Protein AF-C4M8A8-F1 (afdb_monomer_lite)

Structure (mmCIF, N/CA/C/O backbone):
data_AF-C4M8A8-F1
#
_entry.id   AF-C4M8A8-F1
#
loop_
_atom_site.group_PDB
_atom_site.id
_atom_site.type_symbol
_atom_site.label_atom_id
_atom_site.label_alt_id
_atom_site.label_comp_id
_atom_site.label_asym_id
_atom_site.label_entity_id
_atom_site.label_seq_id
_atom_site.pdbx_PDB_ins_code
_atom_site.Cartn_x
_atom_site.Cartn_y
_atom_site.Cartn_z
_atom_site.occupancy
_atom_site.B_iso_or_equiv
_atom_site.auth_seq_id
_atom_site.auth_comp_id
_atom_site.auth_asym_id
_atom_site.auth_atom_id
_atom_site.pdbx_PDB_model_num
ATOM 1 N N . MET A 1 1 ? 27.163 26.023 -74.814 1.00 36.72 1 MET A N 1
ATOM 2 C CA . MET A 1 1 ? 27.369 26.548 -73.450 1.00 36.72 1 MET A CA 1
ATOM 3 C C . MET A 1 1 ? 27.654 25.345 -72.567 1.00 36.72 1 MET A C 1
ATOM 5 O O . MET A 1 1 ? 26.755 24.528 -72.433 1.00 36.72 1 MET A O 1
ATOM 9 N N . SER A 1 2 ? 28.892 25.153 -72.090 1.00 42.50 2 SER A N 1
ATOM 10 C CA . SER A 1 2 ? 29.164 24.149 -71.048 1.00 42.50 2 SER A CA 1
ATOM 11 C C . SER A 1 2 ? 28.556 24.684 -69.759 1.00 42.50 2 SER A C 1
ATOM 13 O O . SER A 1 2 ? 28.854 25.808 -69.355 1.00 42.50 2 SER A O 1
ATOM 15 N N . SER A 1 3 ? 27.618 23.952 -69.163 1.00 58.69 3 SER A N 1
ATOM 16 C CA . SER A 1 3 ? 27.104 24.348 -67.860 1.00 58.69 3 SER A CA 1
ATOM 17 C C . SER A 1 3 ? 28.179 24.079 -66.813 1.00 58.69 3 SER A C 1
ATOM 19 O O . SER A 1 3 ? 28.874 23.066 -66.862 1.00 58.69 3 SER A O 1
ATOM 21 N N . THR A 1 4 ? 28.328 24.991 -65.855 1.00 63.78 4 THR A N 1
ATOM 22 C CA . THR A 1 4 ? 29.256 24.868 -64.719 1.00 63.78 4 THR A CA 1
ATOM 23 C C . THR A 1 4 ? 29.087 23.529 -63.985 1.00 63.78 4 THR A C 1
ATOM 25 O O . THR A 1 4 ? 30.045 22.996 -63.440 1.00 63.78 4 THR A O 1
ATOM 28 N N . VAL A 1 5 ? 27.892 22.931 -64.050 1.00 63.38 5 VAL A N 1
ATOM 29 C CA . VAL A 1 5 ? 27.579 21.584 -63.554 1.00 63.38 5 VAL A CA 1
ATOM 30 C C . VAL A 1 5 ? 28.339 20.482 -64.295 1.00 63.38 5 VAL A C 1
ATOM 32 O O . VAL A 1 5 ? 28.920 19.616 -63.649 1.00 63.38 5 VAL A O 1
ATOM 35 N N . PHE A 1 6 ? 28.405 20.527 -65.628 1.00 63.19 6 PHE A N 1
ATOM 36 C CA . PHE A 1 6 ? 29.179 19.565 -66.419 1.00 63.19 6 PHE A CA 1
ATOM 37 C C . PHE A 1 6 ? 30.674 19.629 -66.070 1.00 63.19 6 PHE A C 1
ATOM 39 O O . PHE A 1 6 ? 31.330 18.598 -65.936 1.00 63.19 6 PHE A O 1
ATOM 46 N N . GLU A 1 7 ? 31.206 20.836 -65.861 1.00 63.81 7 GLU A N 1
ATOM 47 C CA . GLU A 1 7 ? 32.600 21.043 -65.444 1.00 63.81 7 GLU A CA 1
ATOM 48 C C . GLU A 1 7 ? 32.875 20.544 -64.018 1.00 63.81 7 GLU A C 1
ATOM 50 O O . GLU A 1 7 ? 33.967 20.046 -63.754 1.00 63.81 7 GLU A O 1
ATOM 55 N N . ILE A 1 8 ? 31.896 20.633 -63.112 1.00 65.75 8 ILE A N 1
ATOM 56 C CA . ILE A 1 8 ? 31.989 20.090 -61.748 1.00 65.75 8 ILE A CA 1
ATOM 57 C C . ILE A 1 8 ? 31.964 18.555 -61.768 1.00 65.75 8 ILE A C 1
ATOM 59 O O . ILE A 1 8 ? 32.793 17.933 -61.110 1.00 65.75 8 ILE A O 1
ATOM 63 N N . ILE A 1 9 ? 31.055 17.950 -62.539 1.00 63.78 9 ILE A N 1
ATOM 64 C CA . ILE A 1 9 ? 30.839 16.493 -62.572 1.00 63.78 9 ILE A CA 1
ATOM 65 C C . ILE A 1 9 ? 31.970 15.755 -63.304 1.00 63.78 9 ILE A C 1
ATOM 67 O O . ILE A 1 9 ? 32.349 14.657 -62.905 1.00 63.78 9 ILE A O 1
ATOM 71 N N . HIS A 1 10 ? 32.526 16.343 -64.369 1.00 59.91 10 HIS A N 1
ATOM 72 C CA . HIS A 1 10 ? 33.541 15.700 -65.216 1.00 59.91 10 HIS A CA 1
ATOM 73 C C . HIS A 1 10 ? 34.980 16.175 -64.955 1.00 59.91 10 HIS A C 1
ATOM 75 O O . HIS A 1 10 ? 35.885 15.850 -65.728 1.00 59.91 10 HIS A O 1
ATOM 81 N N . SER A 1 11 ? 35.231 16.930 -63.880 1.00 56.09 11 SER A N 1
ATOM 82 C CA . SER A 1 11 ? 36.591 17.338 -63.508 1.00 56.09 11 SER A CA 1
ATOM 83 C C . SER A 1 11 ? 37.405 16.136 -63.016 1.00 56.09 11 SER A C 1
ATOM 85 O O . SER A 1 11 ? 37.274 15.709 -61.874 1.00 56.09 11 SER A O 1
ATOM 87 N N . THR A 1 12 ? 38.306 15.621 -63.854 1.00 45.41 12 THR A N 1
ATOM 88 C CA . THR A 1 12 ? 39.231 14.520 -63.514 1.00 45.41 12 THR A CA 1
ATOM 89 C C . THR A 1 12 ? 40.453 14.961 -62.700 1.00 45.41 12 THR A C 1
ATOM 91 O O . THR A 1 12 ? 41.251 14.132 -62.268 1.00 45.41 12 THR A O 1
ATOM 94 N N . THR A 1 13 ? 40.623 16.264 -62.475 1.00 46.97 13 THR A N 1
ATOM 95 C CA . THR A 1 13 ? 41.645 16.826 -61.584 1.00 46.97 13 THR A CA 1
ATOM 96 C C . THR A 1 13 ? 41.026 17.173 -60.238 1.00 46.97 13 THR A C 1
ATOM 98 O O . THR A 1 13 ? 39.930 17.734 -60.212 1.00 46.97 13 THR A O 1
ATOM 101 N N . CYS A 1 14 ? 41.743 16.895 -59.143 1.00 49.03 14 CYS A N 1
ATOM 102 C CA . CYS A 1 14 ? 41.367 17.291 -57.784 1.00 49.03 14 CYS A CA 1
ATOM 103 C C . CYS A 1 14 ? 40.905 18.761 -57.790 1.00 49.03 14 CYS A C 1
ATOM 105 O O . CYS A 1 14 ? 41.694 19.654 -58.115 1.00 49.03 14 CYS A O 1
ATOM 107 N N . LEU A 1 15 ? 39.614 19.007 -57.543 1.00 54.59 15 LEU A N 1
ATOM 108 C CA . LEU A 1 15 ? 39.042 20.353 -57.570 1.00 54.59 15 LEU A CA 1
ATOM 109 C C . LEU A 1 15 ? 39.807 21.217 -56.557 1.00 54.59 15 LEU A C 1
ATOM 111 O O . LEU A 1 15 ? 39.923 20.855 -55.387 1.00 54.59 15 LEU A O 1
ATOM 115 N N . SER A 1 16 ? 40.363 22.352 -56.993 1.00 54.06 16 SER A N 1
ATOM 116 C CA . SER A 1 16 ? 41.021 23.277 -56.066 1.00 54.06 16 SER A CA 1
ATOM 117 C C . SER A 1 16 ? 40.013 23.753 -55.012 1.00 54.06 16 SER A C 1
ATOM 119 O O . SER A 1 16 ? 38.826 23.903 -55.305 1.00 54.06 16 SER A O 1
ATOM 121 N N . THR A 1 17 ? 40.468 24.059 -53.794 1.00 52.66 17 THR A N 1
ATOM 122 C CA . THR A 1 17 ? 39.624 24.599 -52.702 1.00 52.66 17 THR A CA 1
ATOM 123 C C . THR A 1 17 ? 38.775 25.806 -53.133 1.00 52.66 17 THR A C 1
ATOM 125 O O . THR A 1 17 ? 37.662 25.998 -52.648 1.00 52.66 17 THR A O 1
ATOM 128 N N . THR A 1 18 ? 39.257 26.590 -54.101 1.00 52.59 18 THR A N 1
ATOM 129 C CA . THR A 1 18 ? 38.541 27.697 -54.753 1.00 52.59 18 THR A CA 1
ATOM 130 C C . THR A 1 18 ? 37.391 27.273 -55.672 1.00 52.59 18 THR A C 1
ATOM 132 O O . THR A 1 18 ? 36.418 28.015 -55.763 1.00 52.59 18 THR A O 1
ATOM 135 N N . LYS A 1 19 ? 37.454 26.104 -56.325 1.00 54.03 19 LYS A N 1
ATOM 136 C CA . LYS A 1 19 ? 36.361 25.561 -57.153 1.00 54.03 19 LYS A CA 1
ATOM 137 C C . LYS A 1 19 ? 35.305 24.825 -56.323 1.00 54.03 19 LYS A C 1
ATOM 139 O O . LYS A 1 19 ? 34.137 24.867 -56.687 1.00 54.03 19 LYS A O 1
ATOM 144 N N . CYS A 1 20 ? 35.658 24.230 -55.181 1.00 53.97 20 CYS A N 1
ATOM 145 C CA . CYS A 1 20 ? 34.659 23.620 -54.291 1.00 53.97 20 CYS A CA 1
ATOM 146 C C . CYS A 1 20 ? 33.716 24.660 -53.664 1.00 53.97 20 CYS A C 1
ATOM 148 O O . CYS A 1 20 ? 32.511 24.444 -53.653 1.00 53.97 20 CYS A O 1
ATOM 150 N N . LYS A 1 21 ? 34.220 25.848 -53.291 1.00 54.38 21 LYS A N 1
ATOM 151 C CA . LYS A 1 21 ? 33.383 26.987 -52.849 1.00 54.38 21 LYS A CA 1
ATOM 152 C C . LYS A 1 21 ? 32.462 27.557 -53.944 1.00 54.38 21 LYS A C 1
ATOM 154 O O . LYS A 1 21 ? 31.565 28.349 -53.654 1.00 54.38 21 LYS A O 1
ATOM 159 N N . MET A 1 22 ? 32.673 27.190 -55.214 1.00 60.81 22 MET A N 1
ATOM 160 C CA . MET A 1 22 ? 31.751 27.553 -56.298 1.00 60.81 22 MET A CA 1
ATOM 161 C C . MET A 1 22 ? 30.481 26.690 -56.296 1.00 60.81 22 MET A C 1
ATOM 163 O O . MET A 1 22 ? 29.467 27.124 -56.830 1.00 60.81 22 MET A O 1
ATOM 167 N N . ILE A 1 23 ? 30.506 25.508 -55.666 1.00 63.00 23 ILE A N 1
ATOM 168 C CA . ILE A 1 23 ? 29.368 24.578 -55.605 1.00 63.00 23 ILE A CA 1
ATOM 169 C C . ILE A 1 23 ? 28.251 25.155 -54.725 1.00 63.00 23 ILE A C 1
ATOM 171 O O . ILE A 1 23 ? 27.108 25.248 -55.164 1.00 63.00 23 ILE A O 1
ATOM 175 N N . SER A 1 24 ? 28.583 25.637 -53.525 1.00 58.06 24 SER A N 1
ATOM 176 C CA . SER A 1 24 ? 27.626 26.286 -52.614 1.00 58.06 24 SER A CA 1
ATOM 177 C C . SER A 1 24 ? 27.092 27.633 -53.123 1.00 58.06 24 SER A C 1
ATOM 179 O O . SER A 1 24 ? 26.079 28.118 -52.619 1.00 58.06 24 SER A O 1
ATOM 181 N N . SER A 1 25 ? 27.730 28.225 -54.140 1.00 59.78 25 SER A N 1
ATOM 182 C CA . SER A 1 25 ? 27.321 29.483 -54.782 1.00 59.78 25 SER A CA 1
ATOM 183 C C . SER A 1 25 ? 26.671 29.306 -56.163 1.00 59.78 25 SER A C 1
ATOM 185 O O . SER A 1 25 ? 26.358 30.303 -56.825 1.00 59.78 25 SER A O 1
ATOM 187 N N . LEU A 1 26 ? 26.406 28.062 -56.592 1.00 66.62 26 LEU A N 1
ATOM 188 C CA . LEU A 1 26 ? 25.571 27.787 -57.763 1.00 66.62 26 LEU A CA 1
ATOM 189 C C . LEU A 1 26 ? 24.178 28.400 -57.546 1.00 66.62 26 LEU A C 1
ATOM 191 O O . LEU A 1 26 ? 23.505 28.130 -56.553 1.00 66.62 26 LEU A O 1
ATOM 195 N N . LYS A 1 27 ? 23.747 29.266 -58.470 1.00 57.88 27 LYS A N 1
ATOM 196 C CA . LYS A 1 27 ? 22.438 29.932 -58.392 1.00 57.88 27 LYS A CA 1
ATOM 197 C C . LYS A 1 27 ? 21.296 28.923 -58.561 1.00 57.88 27 LYS A C 1
ATOM 199 O O . LYS A 1 27 ? 21.437 27.942 -59.285 1.00 57.88 27 LYS A O 1
ATOM 204 N N . ASN A 1 28 ? 20.133 29.260 -57.996 1.00 54.53 28 ASN A N 1
ATOM 205 C CA . ASN A 1 28 ? 18.845 28.537 -58.030 1.00 54.53 28 ASN A CA 1
ATOM 206 C C . ASN A 1 28 ? 18.238 28.281 -59.439 1.00 54.53 28 ASN A C 1
ATOM 208 O O . ASN A 1 28 ? 17.054 27.993 -59.572 1.00 54.53 28 ASN A O 1
ATOM 212 N N . THR A 1 29 ? 19.020 28.425 -60.511 1.00 56.16 29 THR A N 1
ATOM 213 C CA . THR A 1 29 ? 18.599 28.359 -61.920 1.00 56.16 29 THR A CA 1
ATOM 214 C C . THR A 1 29 ? 19.075 27.086 -62.624 1.00 56.16 29 THR A C 1
ATOM 216 O O . THR A 1 29 ? 19.243 27.092 -63.841 1.00 56.16 29 THR A O 1
ATOM 219 N N . LEU A 1 30 ? 19.347 26.014 -61.877 1.00 68.00 30 LEU A N 1
ATOM 220 C CA . LEU A 1 30 ? 19.639 24.711 -62.470 1.00 68.00 30 LEU A CA 1
ATOM 221 C C . LEU A 1 30 ? 18.379 24.137 -63.111 1.00 68.00 30 LEU A C 1
ATOM 223 O O . LEU A 1 30 ? 17.298 24.179 -62.518 1.00 68.00 30 LEU A O 1
ATOM 227 N N . ASN A 1 31 ? 18.515 23.570 -64.307 1.00 76.06 31 ASN A N 1
ATOM 228 C CA . ASN A 1 31 ? 17.420 22.799 -64.887 1.00 76.06 31 ASN A CA 1
ATOM 229 C C . ASN A 1 31 ? 17.301 21.421 -64.197 1.00 76.06 31 ASN A C 1
ATOM 231 O O . ASN A 1 31 ? 18.201 20.976 -63.483 1.00 76.06 31 ASN A O 1
ATOM 235 N N . GLN A 1 32 ? 16.177 20.727 -64.399 1.00 76.44 32 GLN A N 1
ATOM 236 C CA . GLN A 1 32 ? 15.895 19.452 -63.724 1.00 76.44 32 GLN A CA 1
ATOM 237 C C . GLN A 1 32 ? 16.944 18.364 -64.016 1.00 76.44 32 GLN A C 1
ATOM 239 O O . GLN A 1 32 ? 17.277 17.580 -63.127 1.00 76.44 32 GLN A O 1
ATOM 244 N N . LEU A 1 33 ? 17.482 18.328 -65.241 1.00 78.00 33 LEU A N 1
ATOM 245 C CA . LEU A 1 33 ? 18.515 17.370 -65.638 1.00 78.00 33 LEU A CA 1
ATOM 246 C C . LEU A 1 33 ? 19.809 17.616 -64.850 1.00 78.00 33 LEU A C 1
ATOM 248 O O . LEU A 1 33 ? 20.351 16.688 -64.259 1.00 78.00 33 LEU A O 1
ATOM 252 N N . GLU A 1 34 ? 20.260 18.867 -64.787 1.00 77.56 34 GLU A N 1
ATOM 253 C CA . GLU A 1 34 ? 21.460 19.281 -64.051 1.00 77.56 34 GLU A CA 1
ATOM 254 C C . GLU A 1 34 ? 21.323 19.033 -62.545 1.00 77.56 34 GLU A C 1
ATOM 256 O O . GLU A 1 34 ? 22.262 18.566 -61.905 1.00 77.56 34 GLU A O 1
ATOM 261 N N . TYR A 1 35 ? 20.137 19.289 -61.985 1.00 80.19 35 TYR A N 1
ATOM 262 C CA . TYR A 1 35 ? 19.842 19.028 -60.576 1.00 80.19 35 TYR A CA 1
ATOM 263 C C . TYR A 1 35 ? 19.927 17.532 -60.243 1.00 80.19 35 TYR A C 1
ATOM 265 O O . TYR A 1 35 ? 20.558 17.139 -59.264 1.00 80.19 35 TYR A O 1
ATOM 273 N N . THR A 1 36 ? 19.341 16.689 -61.099 1.00 81.50 36 THR A N 1
ATOM 274 C CA . THR A 1 36 ? 19.361 15.225 -60.949 1.00 81.50 36 THR A CA 1
ATOM 275 C C . THR A 1 36 ? 20.785 14.679 -61.074 1.00 81.50 36 THR A C 1
ATOM 277 O O . THR A 1 36 ? 21.219 13.852 -60.276 1.00 81.50 36 THR A O 1
ATOM 280 N N . GLN A 1 37 ? 21.558 15.191 -62.034 1.00 80.62 37 GLN A N 1
ATOM 281 C CA . GLN A 1 37 ? 22.959 14.811 -62.220 1.00 80.62 37 GLN A CA 1
ATOM 282 C C . GLN A 1 37 ? 23.832 15.191 -61.017 1.00 80.62 37 GLN A C 1
ATOM 284 O O . GLN A 1 37 ? 24.655 14.383 -60.590 1.00 80.62 37 GLN A O 1
ATOM 289 N N . LEU A 1 38 ? 23.632 16.374 -60.427 1.00 83.69 38 LEU A N 1
ATOM 290 C CA . LEU A 1 38 ? 24.329 16.773 -59.199 1.00 83.69 38 LEU A CA 1
ATOM 291 C C . LEU A 1 38 ? 23.939 15.920 -57.994 1.00 83.69 38 LEU A C 1
ATOM 293 O O . LEU A 1 38 ? 24.796 15.626 -57.165 1.00 83.69 38 LEU A O 1
ATOM 297 N N . TYR A 1 39 ? 22.673 15.512 -57.895 1.00 85.25 39 TYR A N 1
ATOM 298 C CA . TYR A 1 39 ? 22.209 14.631 -56.826 1.00 85.25 39 TYR A CA 1
ATOM 299 C C . TYR A 1 39 ? 22.880 13.252 -56.909 1.00 85.25 39 TYR A C 1
ATOM 301 O O . TYR A 1 39 ? 23.471 12.787 -55.936 1.00 85.25 39 TYR A O 1
ATOM 309 N N . HIS A 1 40 ? 22.912 12.634 -58.093 1.00 84.31 40 HIS A N 1
ATOM 310 C CA . HIS A 1 40 ? 23.636 11.372 -58.277 1.00 84.31 40 HIS A CA 1
ATOM 311 C C . HIS A 1 40 ? 25.148 11.530 -58.097 1.00 84.31 40 HIS A C 1
ATOM 313 O O . HIS A 1 40 ? 25.809 10.628 -57.580 1.00 84.31 40 HIS A O 1
ATOM 319 N N . TYR A 1 41 ? 25.711 12.677 -58.484 1.00 84.00 41 TYR A N 1
ATOM 320 C CA . TYR A 1 41 ? 27.109 12.986 -58.207 1.00 84.00 41 TYR A CA 1
ATOM 321 C C . TYR A 1 41 ? 27.361 13.037 -56.695 1.00 84.00 41 TYR A C 1
ATOM 323 O O . TYR A 1 41 ? 28.303 12.398 -56.235 1.00 84.00 41 TYR A O 1
ATOM 331 N N . TYR A 1 42 ? 26.496 13.701 -55.919 1.00 86.00 42 TYR A N 1
ATOM 332 C CA . TYR A 1 42 ? 26.557 13.770 -54.454 1.00 86.00 42 TYR A CA 1
ATOM 333 C C . TYR A 1 42 ? 26.558 12.394 -53.781 1.00 86.00 42 TYR A C 1
ATOM 335 O O . TYR A 1 42 ? 27.425 12.132 -52.942 1.00 86.00 42 TYR A O 1
ATOM 343 N N . LEU A 1 43 ? 25.649 11.499 -54.181 1.00 84.25 43 LEU A N 1
ATOM 344 C CA . LEU A 1 43 ? 25.589 10.141 -53.629 1.00 84.25 43 LEU A CA 1
ATOM 345 C C . LEU A 1 43 ? 26.908 9.379 -53.851 1.00 84.25 43 LEU A C 1
ATOM 347 O O . LEU A 1 43 ? 27.420 8.715 -52.947 1.00 84.25 43 LEU A O 1
ATOM 351 N N . ASN A 1 44 ? 27.525 9.563 -55.017 1.00 81.94 44 ASN A N 1
ATOM 352 C CA . ASN A 1 44 ? 28.748 8.864 -55.404 1.00 81.94 44 ASN A CA 1
ATOM 353 C C . ASN A 1 44 ? 30.051 9.577 -54.985 1.00 81.94 44 ASN A C 1
ATOM 355 O O . ASN A 1 44 ? 31.132 9.071 -55.271 1.00 81.94 44 ASN A O 1
ATOM 359 N N . GLN A 1 45 ? 29.997 10.730 -54.301 1.00 82.50 45 GLN A N 1
ATOM 360 C CA . GLN A 1 45 ? 31.213 11.484 -53.958 1.00 82.50 45 GLN A CA 1
ATOM 361 C C . GLN A 1 45 ? 32.019 10.871 -52.818 1.00 82.50 45 GLN A C 1
ATOM 363 O O . GLN A 1 45 ? 31.555 10.848 -51.683 1.00 82.50 45 GLN A O 1
ATOM 368 N N . GLU A 1 46 ? 33.259 10.473 -53.087 1.00 77.69 46 GLU A N 1
ATOM 369 C CA . GLU A 1 46 ? 34.200 10.001 -52.059 1.00 77.69 46 GLU A CA 1
ATOM 370 C C . GLU A 1 46 ? 35.011 11.139 -51.416 1.00 77.69 46 GLU A C 1
ATOM 372 O O . GLU A 1 46 ? 35.502 11.001 -50.299 1.00 77.69 46 GLU A O 1
ATOM 377 N N . ASN A 1 47 ? 35.142 12.289 -52.087 1.00 79.69 47 ASN A N 1
ATOM 378 C CA . ASN A 1 47 ? 35.868 13.435 -51.543 1.00 79.69 47 ASN A CA 1
ATOM 379 C C . ASN A 1 47 ? 35.006 14.198 -50.523 1.00 79.69 47 ASN A C 1
ATOM 381 O O . ASN A 1 47 ? 34.041 14.863 -50.899 1.00 79.69 47 ASN A O 1
ATOM 385 N N . GLU A 1 48 ? 35.394 14.149 -49.248 1.00 75.25 48 GLU A N 1
ATOM 386 C CA . GLU A 1 48 ? 34.655 14.740 -48.123 1.00 75.25 48 GLU A CA 1
ATOM 387 C C . GLU A 1 48 ? 34.420 16.255 -48.268 1.00 75.25 48 GLU A C 1
ATOM 389 O O . GLU A 1 48 ? 33.331 16.753 -47.989 1.00 75.25 48 GLU A O 1
ATOM 394 N N . MET A 1 49 ? 35.399 17.003 -48.785 1.00 77.25 49 MET A N 1
ATOM 395 C CA . MET A 1 49 ? 35.261 18.452 -48.970 1.00 77.25 49 MET A CA 1
ATOM 396 C C . MET A 1 49 ? 34.226 18.790 -50.050 1.00 77.25 49 MET A C 1
ATOM 398 O O . MET A 1 49 ? 33.422 19.704 -49.881 1.00 77.25 49 MET A O 1
ATOM 402 N N . VAL A 1 50 ? 34.227 18.044 -51.159 1.00 75.25 50 VAL A N 1
ATOM 403 C CA . VAL A 1 50 ? 33.236 18.201 -52.239 1.00 75.25 50 VAL A CA 1
ATOM 404 C C . VAL A 1 50 ? 31.857 17.745 -51.762 1.00 75.25 50 VAL A C 1
ATOM 406 O O . VAL A 1 50 ? 30.858 18.405 -52.043 1.00 75.25 50 VAL A O 1
ATOM 409 N N . HIS A 1 51 ? 31.806 16.645 -51.010 1.00 82.12 51 HIS A N 1
ATOM 410 C CA . HIS A 1 51 ? 30.586 16.128 -50.407 1.00 82.12 51 HIS A CA 1
ATOM 411 C C . HIS A 1 51 ? 29.922 17.159 -49.485 1.00 82.12 51 HIS A C 1
ATOM 413 O O . HIS A 1 51 ? 28.733 17.428 -49.641 1.00 82.12 51 HIS A O 1
ATOM 419 N N . ASN A 1 52 ? 30.686 17.786 -48.587 1.00 80.62 52 ASN A N 1
ATOM 420 C CA . ASN A 1 52 ? 30.169 18.783 -47.648 1.00 80.62 52 ASN A CA 1
ATOM 421 C C . ASN A 1 52 ? 29.661 20.048 -48.357 1.00 80.62 52 ASN A C 1
ATOM 423 O O . ASN A 1 52 ? 28.611 20.579 -48.001 1.00 80.62 52 ASN A O 1
ATOM 427 N N . GLU A 1 53 ? 30.347 20.516 -49.403 1.00 79.44 53 GLU A N 1
ATOM 428 C CA . GLU A 1 53 ? 29.875 21.655 -50.206 1.00 79.44 53 GLU A CA 1
ATOM 429 C C . GLU A 1 53 ? 28.590 21.326 -50.988 1.00 79.44 53 GLU A C 1
ATOM 431 O O . GLU A 1 53 ? 27.687 22.160 -51.070 1.00 79.44 53 GLU A O 1
ATOM 436 N N . LEU A 1 54 ? 28.464 20.102 -51.519 1.00 82.06 54 LEU A N 1
ATOM 437 C CA . LEU A 1 54 ? 27.227 19.625 -52.152 1.00 82.06 54 LEU A CA 1
ATOM 438 C C . LEU A 1 54 ? 26.087 19.494 -51.135 1.00 82.06 54 LEU A C 1
ATOM 440 O O . LEU A 1 54 ? 24.972 19.925 -51.416 1.00 82.06 54 LEU A O 1
ATOM 444 N N . LEU A 1 55 ? 26.364 18.964 -49.941 1.00 84.69 55 LEU A N 1
ATOM 445 C CA . LEU A 1 55 ? 25.401 18.895 -48.843 1.00 84.69 55 LEU A CA 1
ATOM 446 C C . LEU A 1 55 ? 24.885 20.296 -48.485 1.00 84.69 55 LEU A C 1
ATOM 448 O O . LEU A 1 55 ? 23.675 20.517 -48.450 1.00 84.69 55 LEU A O 1
ATOM 452 N N . HIS A 1 56 ? 25.784 21.269 -48.307 1.00 84.31 56 HIS A N 1
ATOM 453 C CA . HIS A 1 56 ? 25.408 22.664 -48.072 1.00 84.31 56 HIS A CA 1
ATOM 454 C C . HIS A 1 56 ? 24.579 23.253 -49.215 1.00 84.31 56 HIS A C 1
ATOM 456 O O . HIS A 1 56 ? 23.599 23.958 -48.959 1.00 84.31 56 HIS A O 1
ATOM 462 N N . PHE A 1 57 ? 24.940 22.960 -50.467 1.00 85.19 57 PHE A N 1
ATOM 463 C CA . PHE A 1 57 ? 24.164 23.383 -51.627 1.00 85.19 57 PHE A CA 1
ATOM 464 C C . PHE A 1 57 ? 22.727 22.849 -51.564 1.00 85.19 57 PHE A C 1
ATOM 466 O O . PHE A 1 57 ? 21.791 23.645 -51.680 1.00 85.19 57 PHE A O 1
ATOM 473 N N . PHE A 1 58 ? 22.539 21.546 -51.328 1.00 84.69 58 PHE A N 1
ATOM 474 C CA . PHE A 1 58 ? 21.208 20.941 -51.258 1.00 84.69 58 PHE A CA 1
ATOM 475 C C . PHE A 1 58 ? 20.406 21.431 -50.053 1.00 84.69 58 PHE A C 1
ATOM 477 O O . PHE A 1 58 ? 19.224 21.700 -50.209 1.00 84.69 58 PHE A O 1
ATOM 484 N N . ILE A 1 59 ? 21.024 21.641 -48.888 1.00 82.19 59 ILE A N 1
ATOM 485 C CA . ILE A 1 59 ? 20.346 22.193 -47.699 1.00 82.19 59 ILE A CA 1
ATOM 486 C C . ILE A 1 59 ? 19.877 23.643 -47.923 1.00 82.19 59 ILE A C 1
ATOM 488 O O . ILE A 1 59 ? 18.886 24.084 -47.335 1.00 82.19 59 ILE A O 1
ATOM 492 N N . ASN A 1 60 ? 20.589 24.423 -48.738 1.00 82.25 60 ASN A N 1
ATOM 493 C CA . ASN A 1 60 ? 20.263 25.832 -48.989 1.00 82.25 60 ASN A CA 1
ATOM 494 C C . ASN A 1 60 ? 19.369 26.049 -50.216 1.00 82.25 60 ASN A C 1
ATOM 496 O O . ASN A 1 60 ? 18.673 27.058 -50.276 1.00 82.25 60 ASN A O 1
ATOM 500 N N . ASN A 1 61 ? 19.360 25.107 -51.160 1.00 78.81 61 ASN A N 1
ATOM 501 C CA . ASN A 1 61 ? 18.574 25.159 -52.396 1.00 78.81 61 ASN A CA 1
ATOM 502 C C . ASN A 1 61 ? 17.661 23.925 -52.532 1.00 78.81 61 ASN A C 1
ATOM 504 O O . ASN A 1 61 ? 17.438 23.414 -53.638 1.00 78.81 61 ASN A O 1
ATOM 508 N N . PHE A 1 62 ? 17.169 23.398 -51.407 1.00 78.25 62 PHE A N 1
ATOM 509 C CA . PHE A 1 62 ? 16.244 22.269 -51.420 1.00 78.25 62 PHE A CA 1
ATOM 510 C C . PHE A 1 62 ? 14.926 22.692 -52.084 1.00 78.25 62 PHE A C 1
ATOM 512 O O . PHE A 1 62 ? 14.472 23.831 -51.967 1.00 78.25 62 PHE A O 1
ATOM 519 N N . ASN A 1 63 ? 14.303 21.763 -52.800 1.00 76.31 63 ASN A N 1
ATOM 520 C CA . ASN A 1 63 ? 13.004 21.952 -53.435 1.00 76.31 63 ASN A CA 1
ATOM 521 C C . ASN A 1 63 ? 12.277 20.600 -53.538 1.00 76.31 63 ASN A C 1
ATOM 523 O O . ASN A 1 63 ? 12.821 19.557 -53.170 1.00 76.31 63 ASN A O 1
ATOM 527 N N . THR A 1 64 ? 11.055 20.603 -54.073 1.00 76.19 64 THR A N 1
ATOM 528 C CA . THR A 1 64 ? 10.245 19.387 -54.236 1.00 76.19 64 THR A CA 1
ATOM 529 C C . THR A 1 64 ? 10.935 18.317 -55.087 1.00 76.19 64 THR A C 1
ATOM 531 O O . THR A 1 64 ? 10.793 17.138 -54.789 1.00 76.19 64 THR A O 1
ATOM 534 N N . ASN A 1 65 ? 11.736 18.693 -56.093 1.00 76.62 65 ASN A N 1
ATOM 535 C CA . ASN A 1 65 ? 12.468 17.722 -56.914 1.00 76.62 65 ASN A CA 1
ATOM 536 C C . ASN A 1 65 ? 13.527 16.972 -56.096 1.00 76.62 65 ASN A C 1
ATOM 538 O O . ASN A 1 65 ? 13.692 15.775 -56.291 1.00 76.62 65 ASN A O 1
ATOM 542 N N . CYS A 1 66 ? 14.192 17.641 -55.148 1.00 80.88 66 CYS A N 1
ATOM 543 C CA . CYS A 1 66 ? 15.098 16.985 -54.200 1.00 80.88 66 CYS A CA 1
ATOM 544 C C . CYS A 1 66 ? 14.369 15.917 -53.379 1.00 80.88 66 CYS A C 1
ATOM 546 O O . CYS A 1 66 ? 14.821 14.780 -53.301 1.00 80.88 66 CYS A O 1
ATOM 548 N N . LEU A 1 67 ? 13.199 16.258 -52.829 1.00 80.62 67 LEU A N 1
ATOM 549 C CA . LEU A 1 67 ? 12.390 15.319 -52.048 1.00 80.62 67 LEU A CA 1
ATOM 550 C C . LEU A 1 67 ? 11.883 14.145 -52.894 1.00 80.62 67 LEU A C 1
ATOM 552 O O . LEU A 1 67 ? 11.876 13.024 -52.404 1.00 80.62 67 LEU A O 1
ATOM 556 N N . ILE A 1 68 ? 11.509 14.375 -54.157 1.00 82.31 68 ILE A N 1
ATOM 557 C CA . ILE A 1 68 ? 11.111 13.307 -55.090 1.00 82.31 68 ILE A CA 1
ATOM 558 C C . ILE A 1 68 ? 12.278 12.350 -55.352 1.00 82.31 68 ILE A C 1
ATOM 560 O O . ILE A 1 68 ? 12.079 11.140 -55.314 1.00 82.31 68 ILE A O 1
ATOM 564 N N . LEU A 1 69 ? 13.484 12.875 -55.590 1.00 82.75 69 LEU A N 1
ATOM 565 C CA . LEU A 1 69 ? 14.676 12.055 -55.825 1.00 82.75 69 LEU A CA 1
ATOM 566 C C . LEU A 1 69 ? 15.035 11.222 -54.589 1.00 82.75 69 LEU A C 1
ATOM 568 O O . LEU A 1 69 ? 15.235 10.018 -54.706 1.00 82.75 69 LEU A O 1
ATOM 572 N N . ILE A 1 70 ? 15.022 11.834 -53.399 1.00 83.25 70 ILE A N 1
ATOM 573 C CA . ILE A 1 70 ? 15.231 11.111 -52.136 1.00 83.25 70 ILE A CA 1
ATOM 574 C C . ILE A 1 70 ? 14.152 10.033 -51.962 1.00 83.25 70 ILE A C 1
ATOM 576 O O . ILE A 1 70 ? 14.478 8.901 -51.622 1.00 83.25 70 ILE A O 1
ATOM 580 N N . LYS A 1 71 ? 12.879 10.354 -52.238 1.00 81.56 71 LYS A N 1
ATOM 581 C CA . LYS A 1 71 ? 11.752 9.427 -52.060 1.00 81.56 71 LYS A CA 1
ATOM 582 C C . LYS A 1 71 ? 11.880 8.210 -52.973 1.00 81.56 71 LYS A C 1
ATOM 584 O O . LYS A 1 71 ? 11.673 7.087 -52.525 1.00 81.56 71 LYS A O 1
ATOM 589 N N . GLN A 1 72 ? 12.282 8.424 -54.225 1.00 81.62 72 GLN A N 1
ATOM 590 C CA . GLN A 1 72 ? 12.543 7.350 -55.183 1.00 81.62 72 GLN A CA 1
ATOM 591 C C . GLN A 1 72 ? 13.641 6.399 -54.691 1.00 81.62 72 GLN A C 1
ATOM 593 O O . GLN A 1 72 ? 13.446 5.187 -54.727 1.00 81.62 72 GLN A O 1
ATOM 598 N N . GLU A 1 73 ? 14.757 6.925 -54.185 1.00 77.25 73 GLU A N 1
ATOM 599 C CA . GLU A 1 73 ? 15.850 6.102 -53.644 1.00 77.25 73 GLU A CA 1
ATOM 600 C C . GLU A 1 73 ? 15.420 5.329 -52.382 1.00 77.25 73 GLU A C 1
ATOM 602 O O . GLU A 1 73 ? 15.726 4.139 -52.247 1.00 77.25 73 GLU A O 1
ATOM 607 N N . THR A 1 74 ? 14.646 5.965 -51.490 1.00 72.88 74 THR A N 1
ATOM 608 C CA . THR A 1 74 ? 14.131 5.312 -50.273 1.00 72.88 74 THR A CA 1
ATOM 609 C C . THR A 1 74 ? 13.098 4.222 -50.571 1.00 72.88 74 THR A C 1
ATOM 611 O O . THR A 1 74 ? 13.141 3.131 -49.997 1.00 72.88 74 THR A O 1
ATOM 614 N N . ASP A 1 75 ? 12.203 4.453 -51.536 1.00 71.19 75 ASP A N 1
ATOM 615 C CA . ASP A 1 75 ? 11.177 3.477 -51.925 1.00 71.19 75 ASP A CA 1
ATOM 616 C C . ASP A 1 75 ? 11.794 2.247 -52.609 1.00 71.19 75 ASP A C 1
ATOM 618 O O . ASP A 1 75 ? 11.301 1.125 -52.460 1.00 71.19 75 ASP A O 1
ATOM 622 N N . LEU A 1 76 ? 12.914 2.435 -53.315 1.00 64.38 76 LEU A N 1
ATOM 623 C CA . LEU A 1 76 ? 13.673 1.357 -53.947 1.00 64.38 76 LEU A CA 1
ATOM 624 C C . LEU A 1 76 ? 14.574 0.583 -52.966 1.00 64.38 76 LEU A C 1
ATOM 626 O O . LEU A 1 76 ? 15.108 -0.460 -53.346 1.00 64.38 76 LEU A O 1
ATOM 630 N N . LYS A 1 77 ? 14.717 1.038 -51.710 1.00 60.88 77 LYS A N 1
ATOM 631 C CA . LYS A 1 77 ? 15.625 0.473 -50.690 1.00 60.88 77 LYS A CA 1
ATOM 632 C C . LYS A 1 77 ? 17.104 0.452 -51.118 1.00 60.88 77 LYS A C 1
ATOM 634 O O . LYS A 1 77 ? 17.862 -0.400 -50.657 1.00 60.88 77 LYS A O 1
ATOM 639 N N . ILE A 1 78 ? 17.525 1.372 -51.990 1.00 58.03 78 ILE A N 1
ATOM 640 C CA . ILE A 1 78 ? 18.916 1.510 -52.487 1.00 58.03 78 ILE A CA 1
ATOM 641 C C . ILE A 1 78 ? 19.679 2.548 -51.622 1.00 58.03 78 ILE A C 1
ATOM 643 O O . ILE A 1 78 ? 20.611 3.223 -52.044 1.00 58.03 78 ILE A O 1
ATOM 647 N N . GLU A 1 79 ? 19.261 2.705 -50.367 1.00 65.44 79 GLU A N 1
ATOM 648 C CA . GLU A 1 79 ? 19.560 3.857 -49.513 1.00 65.44 79 GLU A CA 1
ATOM 649 C C . GLU A 1 79 ? 21.055 3.942 -49.132 1.00 65.44 79 GLU A C 1
ATOM 651 O O . GLU A 1 79 ? 21.590 3.100 -48.414 1.00 65.44 79 GLU A O 1
ATOM 656 N N . SER A 1 80 ? 21.746 4.995 -49.587 1.00 75.44 80 SER A N 1
ATOM 657 C CA . SER A 1 80 ? 23.083 5.373 -49.099 1.00 75.44 80 SER A CA 1
ATOM 658 C C . SER A 1 80 ? 22.967 6.220 -47.826 1.00 75.44 80 SER A C 1
ATOM 660 O O . SER A 1 80 ? 22.096 7.087 -47.756 1.00 75.44 80 SER A O 1
ATOM 662 N N . ASP A 1 81 ? 23.895 6.082 -46.868 1.00 74.12 81 ASP A N 1
ATOM 663 C CA . ASP A 1 81 ? 23.966 6.946 -45.671 1.00 74.12 81 ASP A CA 1
ATOM 664 C C . ASP A 1 81 ? 23.956 8.447 -46.019 1.00 74.12 81 ASP A C 1
ATOM 666 O O . ASP A 1 81 ? 23.417 9.262 -45.277 1.00 74.12 81 ASP A O 1
ATOM 670 N N . LYS A 1 82 ? 24.490 8.824 -47.189 1.00 82.62 82 LYS A N 1
ATOM 671 C CA . LYS A 1 82 ? 24.471 10.205 -47.698 1.00 82.62 82 LYS A CA 1
ATOM 672 C C . LYS A 1 82 ? 23.062 10.677 -48.063 1.00 82.62 82 LYS A C 1
ATOM 674 O O . LYS A 1 82 ? 22.713 11.830 -47.838 1.00 82.62 82 LYS A O 1
ATOM 679 N N . CYS A 1 83 ? 22.232 9.790 -48.603 1.00 85.44 83 CYS A N 1
ATOM 680 C CA . CYS A 1 83 ? 20.831 10.092 -48.888 1.00 85.44 83 CYS A CA 1
ATOM 681 C C . CYS A 1 83 ? 20.067 10.384 -47.588 1.00 85.44 83 CYS A C 1
ATOM 683 O O . CYS A 1 83 ? 19.341 11.375 -47.500 1.00 85.44 83 CYS A O 1
ATOM 685 N N . VAL A 1 84 ? 20.288 9.561 -46.560 1.00 81.69 84 VAL A N 1
ATOM 686 C CA . VAL A 1 84 ? 19.645 9.702 -45.245 1.00 81.69 84 VAL A CA 1
ATOM 687 C C . VAL A 1 84 ? 20.161 10.922 -44.486 1.00 81.69 84 VAL A C 1
ATOM 689 O O . VAL A 1 84 ? 19.361 11.662 -43.915 1.00 81.69 84 VAL A O 1
ATOM 692 N N . LEU A 1 85 ? 21.468 11.195 -44.552 1.00 85.38 85 LEU A N 1
ATOM 693 C CA . LEU A 1 85 ? 22.076 12.424 -44.039 1.00 85.38 85 LEU A CA 1
ATOM 694 C C . LEU A 1 85 ? 21.363 13.660 -44.593 1.00 85.38 85 LEU A C 1
ATOM 696 O O . LEU A 1 85 ? 20.963 14.542 -43.834 1.00 85.38 85 LEU A O 1
ATOM 700 N N . LEU A 1 86 ? 21.184 13.711 -45.915 1.00 87.06 86 LEU A N 1
ATOM 701 C CA . LEU A 1 86 ? 20.535 14.833 -46.577 1.00 87.06 86 LEU A CA 1
ATOM 702 C C . LEU A 1 86 ? 19.059 14.961 -46.173 1.00 87.06 86 LEU A C 1
ATOM 704 O O . LEU A 1 86 ? 18.610 16.067 -45.872 1.00 87.06 86 LEU A O 1
ATOM 708 N N . LEU A 1 87 ? 18.320 13.848 -46.120 1.00 86.31 87 LEU A N 1
ATOM 709 C CA . LEU A 1 87 ? 16.919 13.831 -45.689 1.00 86.31 87 LEU A CA 1
ATOM 710 C C . LEU A 1 87 ? 16.758 14.376 -44.263 1.00 86.31 87 LEU A C 1
ATOM 712 O O . LEU A 1 87 ? 15.964 15.291 -44.049 1.00 86.31 87 LEU A O 1
ATOM 716 N N . LEU A 1 88 ? 17.540 13.873 -43.302 1.00 84.06 88 LEU A N 1
ATOM 717 C CA . LEU A 1 88 ? 17.476 14.306 -41.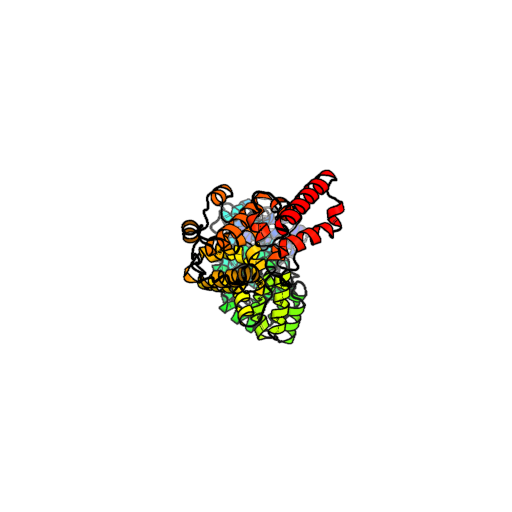902 1.00 84.06 88 LEU A CA 1
ATOM 718 C C . LEU A 1 88 ? 17.817 15.790 -41.740 1.00 84.06 88 LEU A C 1
ATOM 720 O O . LEU A 1 88 ? 17.111 16.510 -41.038 1.00 84.06 88 LEU A O 1
ATOM 724 N N . GLN A 1 89 ? 18.854 16.270 -42.428 1.00 85.62 89 GLN A N 1
ATOM 725 C CA . GLN A 1 89 ? 19.254 17.680 -42.391 1.00 85.62 89 GLN A CA 1
ATOM 726 C C . GLN A 1 89 ? 18.171 18.613 -42.953 1.00 85.62 89 GLN A C 1
ATOM 728 O O . GLN A 1 89 ? 17.933 19.689 -42.405 1.00 85.62 89 GLN A O 1
ATOM 733 N N . ILE A 1 90 ? 17.478 18.200 -44.021 1.00 82.38 90 ILE A N 1
ATOM 734 C CA . ILE A 1 90 ? 16.350 18.961 -44.579 1.00 82.38 90 ILE A CA 1
ATOM 735 C C . ILE A 1 90 ? 15.181 18.991 -43.586 1.00 82.38 90 ILE A C 1
ATOM 737 O O . ILE A 1 90 ? 14.624 20.059 -43.335 1.00 82.38 90 ILE A O 1
ATOM 741 N N . VAL A 1 91 ? 14.835 17.846 -42.989 1.00 79.75 91 VAL A N 1
ATOM 742 C CA . VAL A 1 91 ? 13.728 17.739 -42.024 1.00 79.75 91 VAL A CA 1
ATOM 743 C C . VAL A 1 91 ? 13.979 18.578 -40.770 1.00 79.75 91 VAL A C 1
ATOM 745 O O . VAL A 1 91 ? 13.063 19.237 -40.284 1.00 79.75 91 VAL A O 1
ATOM 748 N N . LEU A 1 92 ? 15.211 18.583 -40.259 1.00 78.62 92 LEU A N 1
ATOM 749 C CA . LEU A 1 92 ? 15.595 19.375 -39.090 1.00 78.62 92 LEU A CA 1
ATOM 750 C C . LEU A 1 92 ? 15.530 20.881 -39.351 1.00 78.62 92 LEU A C 1
ATOM 752 O O . LEU A 1 92 ? 15.145 21.644 -38.466 1.00 78.62 92 LEU A O 1
ATOM 756 N N . LYS A 1 93 ? 15.905 21.310 -40.560 1.00 82.00 93 LYS A N 1
ATOM 757 C CA . LYS A 1 93 ? 15.917 22.725 -40.937 1.00 82.00 93 LYS A CA 1
ATOM 758 C C . LYS A 1 93 ? 14.515 23.257 -41.241 1.00 82.00 93 LYS A C 1
ATOM 760 O O . LYS A 1 93 ? 14.207 24.378 -40.855 1.00 82.00 93 LYS A O 1
ATOM 765 N N . GLU A 1 94 ? 13.680 22.475 -41.925 1.00 75.19 94 GLU A N 1
ATOM 766 C CA . GLU A 1 94 ? 12.366 22.907 -42.431 1.00 75.19 94 GLU A CA 1
ATOM 767 C C . GLU A 1 94 ? 11.282 21.831 -42.195 1.00 75.19 94 GLU A C 1
ATOM 769 O O . GLU A 1 94 ? 10.740 21.245 -43.142 1.00 75.19 94 GLU A O 1
ATOM 774 N N . PRO A 1 95 ? 10.920 21.553 -40.925 1.00 72.19 95 PRO A N 1
ATOM 775 C CA . PRO A 1 95 ? 10.011 20.458 -40.571 1.00 72.19 95 PRO A CA 1
ATOM 776 C C . PRO A 1 95 ? 8.602 20.630 -41.145 1.00 72.19 95 PRO A C 1
ATOM 778 O O . PRO A 1 95 ? 7.940 19.652 -41.485 1.00 72.19 95 PRO A O 1
ATOM 781 N N . SER A 1 96 ? 8.140 21.874 -41.293 1.00 68.38 96 SER A N 1
ATOM 782 C CA . SER A 1 96 ? 6.811 22.211 -41.816 1.00 68.38 96 SER A CA 1
ATOM 783 C C . SER A 1 96 ? 6.591 21.729 -43.252 1.00 68.38 96 SER A C 1
ATOM 785 O O . SER A 1 96 ? 5.461 21.433 -43.633 1.00 68.38 96 SER A O 1
ATOM 787 N N . LEU A 1 97 ? 7.661 21.620 -44.041 1.00 65.62 97 LEU A N 1
ATOM 788 C CA . LEU A 1 97 ? 7.596 21.256 -45.453 1.00 65.62 97 LEU A CA 1
ATOM 789 C C . LEU A 1 97 ? 7.597 19.735 -45.662 1.00 65.62 97 LEU A C 1
ATOM 791 O O . LEU A 1 97 ? 7.012 19.248 -46.628 1.00 65.62 97 LEU A O 1
ATOM 795 N N . VAL A 1 98 ? 8.202 18.982 -44.737 1.00 65.94 98 VAL A N 1
ATOM 796 C CA . VAL A 1 98 ? 8.286 17.514 -44.809 1.00 65.94 98 VAL A CA 1
ATOM 797 C C . VAL A 1 98 ? 7.193 16.819 -43.985 1.00 65.94 98 VAL A C 1
ATOM 799 O O . VAL A 1 98 ? 6.777 15.724 -44.344 1.00 65.94 98 VAL A O 1
ATOM 802 N N . LEU A 1 99 ? 6.678 17.453 -42.925 1.00 63.72 99 LEU A N 1
ATOM 803 C CA . LEU A 1 99 ? 5.691 16.861 -42.005 1.00 63.72 99 LEU A CA 1
ATOM 804 C C . LEU A 1 99 ? 4.238 17.330 -42.246 1.00 63.72 99 LEU A C 1
ATOM 806 O O . LEU A 1 99 ? 3.344 16.986 -41.473 1.00 63.72 99 LEU A O 1
ATOM 810 N N . CYS A 1 100 ? 3.977 18.135 -43.283 1.00 65.19 100 CYS A N 1
ATOM 811 C CA . CYS A 1 100 ? 2.617 18.557 -43.647 1.00 65.19 100 CYS A CA 1
ATOM 812 C C . CYS A 1 100 ? 1.800 17.391 -44.239 1.00 65.19 100 CYS A C 1
ATOM 814 O O . CYS A 1 100 ? 2.355 16.502 -44.866 1.00 65.19 100 CYS A O 1
ATOM 816 N N . GLN A 1 101 ? 0.466 17.420 -44.130 1.00 52.91 101 GLN A N 1
ATOM 817 C CA . GLN A 1 101 ? -0.426 16.372 -44.668 1.00 52.91 101 GLN A CA 1
ATOM 818 C C . GLN A 1 101 ? -0.310 16.149 -46.188 1.00 52.91 101 GLN A C 1
ATOM 820 O O . GLN A 1 101 ? -0.723 15.107 -46.685 1.00 52.91 101 GLN A O 1
ATOM 825 N N . SER A 1 102 ? 0.233 17.117 -46.928 1.00 56.75 102 SER A N 1
ATOM 826 C CA . SER A 1 102 ? 0.492 17.023 -48.369 1.00 56.75 102 SER A CA 1
ATOM 827 C C . SER A 1 102 ? 1.951 16.681 -48.704 1.00 56.75 102 SER A C 1
ATOM 829 O O . SER A 1 102 ? 2.389 16.942 -49.826 1.00 56.75 102 SER A O 1
ATOM 831 N N . SER A 1 103 ? 2.742 16.212 -47.736 1.00 65.94 103 SER A N 1
ATOM 832 C CA . SER A 1 103 ? 4.159 15.912 -47.940 1.00 65.94 103 SER A CA 1
ATOM 833 C C . SER A 1 103 ? 4.381 14.632 -48.756 1.00 65.94 103 SER A C 1
ATOM 835 O O . SER A 1 103 ? 3.526 13.755 -48.851 1.00 65.94 103 SER A O 1
ATOM 837 N N . LEU A 1 104 ? 5.571 14.538 -49.360 1.00 66.12 104 LEU A N 1
ATOM 838 C CA . LEU A 1 104 ? 6.046 13.361 -50.102 1.00 66.12 104 LEU A CA 1
ATOM 839 C C . LEU A 1 104 ? 6.477 12.196 -49.195 1.00 66.12 104 LEU A C 1
ATOM 841 O O . LEU A 1 104 ? 6.536 11.061 -49.660 1.00 66.12 104 LEU A O 1
ATOM 845 N N . PHE A 1 105 ? 6.791 12.479 -47.929 1.00 69.75 105 PHE A N 1
ATOM 846 C CA . PHE A 1 105 ? 7.222 11.496 -46.938 1.00 69.75 105 PHE A CA 1
ATOM 847 C C . PHE A 1 105 ? 6.205 11.433 -45.812 1.00 69.75 105 PHE A C 1
ATOM 849 O O . PHE A 1 105 ? 5.958 12.439 -45.144 1.00 69.75 105 PHE A O 1
ATOM 856 N N . SER A 1 106 ? 5.657 10.247 -45.560 1.00 64.75 106 SER A N 1
ATOM 857 C CA . SER A 1 106 ? 4.878 10.037 -44.345 1.00 64.75 106 SER A CA 1
ATOM 858 C C . SER A 1 106 ? 5.804 10.025 -43.120 1.00 64.75 106 SER A C 1
ATOM 860 O O . SER A 1 106 ? 6.988 9.696 -43.216 1.00 64.75 106 SER A O 1
ATOM 862 N N . ILE A 1 107 ? 5.268 10.342 -41.938 1.00 62.66 107 ILE A N 1
ATOM 863 C CA . ILE A 1 107 ? 6.014 10.179 -40.678 1.00 62.66 107 ILE A CA 1
ATOM 864 C C . ILE A 1 107 ? 6.481 8.719 -40.511 1.00 62.66 107 ILE A C 1
ATOM 866 O O . ILE A 1 107 ? 7.586 8.475 -40.031 1.00 62.66 107 ILE A O 1
ATOM 870 N N . ASN A 1 108 ? 5.687 7.752 -40.982 1.00 58.88 108 ASN A N 1
ATOM 871 C CA . ASN A 1 108 ? 6.037 6.332 -40.959 1.00 58.88 108 ASN A CA 1
ATOM 872 C C . ASN A 1 108 ? 7.214 6.009 -41.894 1.00 58.88 108 ASN A C 1
ATOM 874 O O . ASN A 1 108 ? 8.070 5.210 -41.517 1.00 58.88 108 ASN A O 1
ATOM 878 N N . ASP A 1 109 ? 7.297 6.655 -43.061 1.00 68.56 109 ASP A N 1
ATOM 879 C CA . ASP A 1 109 ? 8.419 6.506 -43.997 1.00 68.56 109 ASP A CA 1
ATOM 880 C C . ASP A 1 109 ? 9.709 7.012 -43.347 1.00 68.56 109 ASP A C 1
ATOM 882 O O . ASP A 1 109 ? 10.733 6.335 -43.380 1.00 68.56 109 ASP A O 1
ATOM 886 N N . LEU A 1 110 ? 9.645 8.179 -42.695 1.00 72.12 110 LEU A N 1
ATOM 887 C CA . LEU A 1 110 ? 10.785 8.763 -41.990 1.00 72.12 110 LEU A CA 1
ATOM 888 C C . LEU A 1 110 ? 11.239 7.869 -40.835 1.00 72.12 110 LEU A C 1
ATOM 890 O O . LEU A 1 110 ? 12.431 7.606 -40.702 1.00 72.12 110 LEU A O 1
ATOM 894 N N . PHE A 1 111 ? 10.305 7.338 -40.039 1.00 65.38 111 PHE A N 1
ATOM 895 C CA . PHE A 1 111 ? 10.647 6.380 -38.988 1.00 65.38 111 PHE A CA 1
ATOM 896 C C . PHE A 1 111 ? 11.270 5.103 -39.548 1.00 65.38 111 PHE A C 1
ATOM 898 O O . PHE A 1 111 ? 12.238 4.604 -38.976 1.00 65.38 111 PHE A O 1
ATOM 905 N N . GLN A 1 112 ? 10.777 4.594 -40.677 1.00 67.69 112 GLN A N 1
ATOM 906 C CA . GLN A 1 112 ? 11.329 3.399 -41.300 1.00 67.69 112 GLN A CA 1
ATOM 907 C C . GLN A 1 112 ? 12.749 3.634 -41.833 1.00 67.69 112 GLN A C 1
ATOM 909 O O . GLN A 1 112 ? 13.628 2.811 -41.575 1.00 67.69 112 GLN A O 1
ATOM 914 N N . VAL A 1 113 ? 12.994 4.754 -42.516 1.00 71.88 113 VAL A N 1
ATOM 915 C CA . VAL A 1 113 ? 14.329 5.128 -43.010 1.00 71.88 113 VAL A CA 1
ATOM 916 C C . VAL A 1 113 ? 15.296 5.311 -41.840 1.00 71.88 113 VAL A C 1
ATOM 918 O O . VAL A 1 113 ? 16.354 4.686 -41.818 1.00 71.88 113 VAL A O 1
ATOM 921 N N . CYS A 1 114 ? 14.906 6.070 -40.810 1.00 70.56 114 CYS A N 1
ATOM 922 C CA . CYS A 1 114 ? 15.705 6.220 -39.594 1.00 70.56 114 CYS A CA 1
ATOM 923 C C . CYS A 1 114 ? 16.021 4.856 -38.976 1.00 70.56 114 CYS A C 1
ATOM 925 O O . CYS A 1 114 ? 17.184 4.562 -38.723 1.00 70.56 114 CYS A O 1
ATOM 927 N N . SER A 1 115 ? 15.014 3.986 -38.818 1.00 61.06 115 SER A N 1
ATOM 928 C CA . SER A 1 115 ? 15.161 2.688 -38.148 1.00 61.06 115 SER A CA 1
ATOM 929 C C . SER A 1 115 ? 16.232 1.779 -38.761 1.00 61.06 115 SER A C 1
ATOM 931 O O . SER A 1 115 ? 16.860 1.013 -38.032 1.00 61.06 115 SER A O 1
ATOM 933 N N . ARG A 1 116 ? 16.458 1.877 -40.079 1.00 67.88 116 ARG A N 1
ATOM 934 C CA . ARG A 1 116 ? 17.449 1.081 -40.821 1.00 67.88 116 ARG A CA 1
ATOM 935 C C . ARG A 1 116 ? 18.873 1.631 -40.708 1.00 67.88 116 ARG A C 1
ATOM 937 O O . ARG A 1 116 ? 19.816 0.855 -40.806 1.00 67.88 116 ARG A O 1
ATOM 944 N N . HIS A 1 117 ? 19.023 2.936 -40.481 1.00 71.38 117 HIS A N 1
ATOM 945 C CA . HIS A 1 117 ? 20.316 3.639 -40.458 1.00 71.38 117 HIS A CA 1
ATOM 946 C C . HIS A 1 117 ? 20.780 4.040 -39.051 1.00 71.38 117 HIS A C 1
ATOM 948 O O . HIS A 1 117 ? 21.808 4.694 -38.894 1.00 71.38 117 HIS A O 1
ATOM 954 N N . LEU A 1 118 ? 20.054 3.619 -38.014 1.00 59.66 118 LEU A N 1
ATOM 955 C CA . LEU A 1 118 ? 20.397 3.877 -36.614 1.00 59.66 118 LEU A CA 1
ATOM 956 C C . LEU A 1 118 ? 21.806 3.375 -36.238 1.00 59.66 118 LEU A C 1
ATOM 958 O O . LEU A 1 118 ? 22.461 4.011 -35.425 1.00 59.66 118 LEU A O 1
ATOM 962 N N . LEU A 1 119 ? 22.315 2.302 -36.859 1.00 53.66 119 LEU A N 1
ATOM 963 C CA . LEU A 1 119 ? 23.661 1.760 -36.585 1.00 53.66 119 LEU A CA 1
ATOM 964 C C . LEU A 1 119 ? 24.809 2.572 -37.217 1.00 53.66 119 LEU A C 1
ATOM 966 O O . LEU A 1 119 ? 25.984 2.335 -36.917 1.00 53.66 119 LEU A O 1
ATOM 970 N N . THR A 1 120 ? 24.502 3.539 -38.081 1.00 66.75 120 THR A N 1
ATOM 971 C CA . THR A 1 120 ? 25.512 4.390 -38.707 1.00 66.75 120 THR A CA 1
ATOM 972 C C . THR A 1 120 ? 25.894 5.514 -37.742 1.00 66.75 120 THR A C 1
ATOM 974 O O . THR A 1 120 ? 25.174 6.502 -37.612 1.00 66.75 120 THR A O 1
ATOM 977 N N . LYS A 1 121 ? 27.061 5.402 -37.088 1.00 62.41 121 LYS A N 1
ATOM 978 C CA . LYS A 1 121 ? 27.538 6.358 -36.059 1.00 62.41 121 LYS A CA 1
ATOM 979 C C . LYS A 1 121 ? 27.470 7.835 -36.470 1.00 62.41 121 LYS A C 1
ATOM 981 O O . LYS A 1 121 ? 27.230 8.680 -35.621 1.00 62.41 121 LYS A O 1
ATOM 986 N N . SER A 1 122 ? 27.669 8.155 -37.749 1.00 66.81 122 SER A N 1
ATOM 987 C CA . SER A 1 122 ? 27.612 9.533 -38.260 1.00 66.81 122 SER A CA 1
ATOM 988 C C . SER A 1 122 ? 26.194 10.110 -38.379 1.00 66.81 122 SER A C 1
ATOM 990 O O . SER A 1 122 ? 26.051 11.315 -38.572 1.00 66.81 122 SER A O 1
ATOM 992 N N . LEU A 1 123 ? 25.153 9.277 -38.283 1.00 69.50 123 LEU A N 1
ATOM 993 C CA . LEU A 1 123 ? 23.748 9.671 -38.421 1.00 69.50 123 LEU A CA 1
ATOM 994 C C . LEU A 1 123 ? 22.989 9.674 -37.090 1.00 69.50 123 LEU A C 1
ATOM 996 O O . LEU A 1 123 ? 21.950 10.325 -37.004 1.00 69.50 123 LEU A O 1
ATOM 1000 N N . VAL A 1 124 ? 23.505 8.996 -36.058 1.00 64.06 124 VAL A N 1
ATOM 1001 C CA . VAL A 1 124 ? 22.846 8.830 -34.749 1.00 64.06 124 VAL A CA 1
ATOM 1002 C C . VAL A 1 124 ? 22.404 10.169 -34.156 1.00 64.06 124 VAL A C 1
ATOM 1004 O O . VAL A 1 124 ? 21.225 10.333 -33.849 1.00 64.06 124 VAL A O 1
ATOM 1007 N N . ASP A 1 125 ? 23.301 11.155 -34.087 1.00 64.38 125 ASP A N 1
ATOM 1008 C CA . ASP A 1 125 ? 22.998 12.474 -33.511 1.00 64.38 125 ASP A CA 1
ATOM 1009 C C . ASP A 1 125 ? 21.868 13.199 -34.254 1.00 64.38 125 ASP A C 1
ATOM 1011 O O . ASP A 1 125 ? 21.029 13.866 -33.649 1.00 64.38 125 ASP A O 1
ATOM 1015 N N . LEU A 1 126 ? 21.814 13.054 -35.578 1.00 70.25 126 LEU A N 1
ATOM 1016 C CA . LEU A 1 126 ? 20.792 13.690 -36.409 1.00 70.25 126 LEU A CA 1
ATOM 1017 C C . LEU A 1 126 ? 19.446 12.986 -36.287 1.00 70.25 126 LEU A C 1
ATOM 1019 O O . LEU A 1 126 ? 18.408 13.647 -36.266 1.00 70.25 126 LEU A O 1
ATOM 1023 N N . ILE A 1 127 ? 19.458 11.660 -36.154 1.00 69.56 127 ILE A N 1
ATOM 1024 C CA . ILE A 1 127 ? 18.249 10.889 -35.878 1.00 69.56 127 ILE A CA 1
ATOM 1025 C C . ILE A 1 127 ? 17.704 11.262 -34.489 1.00 69.56 127 ILE A C 1
ATOM 1027 O O . ILE A 1 127 ? 16.505 11.500 -34.353 1.00 69.56 127 ILE A O 1
ATOM 1031 N N . ILE A 1 128 ? 18.570 11.422 -33.482 1.00 61.81 128 ILE A N 1
ATOM 1032 C CA . ILE A 1 128 ? 18.204 11.901 -32.138 1.00 61.81 128 ILE A CA 1
ATOM 1033 C C . ILE A 1 128 ? 17.573 13.299 -32.195 1.00 61.81 128 ILE A C 1
ATOM 1035 O O . ILE A 1 128 ? 16.507 13.531 -31.613 1.00 61.81 128 ILE A O 1
ATOM 1039 N N . GLN A 1 129 ? 18.192 14.234 -32.918 1.00 67.25 129 GLN A N 1
ATOM 1040 C CA . GLN A 1 129 ? 17.656 15.587 -33.085 1.00 67.25 129 GLN A CA 1
ATOM 1041 C C . GLN A 1 129 ? 16.290 15.570 -33.780 1.00 67.25 129 GLN A C 1
ATOM 1043 O O . GLN A 1 129 ? 15.382 16.288 -33.362 1.00 67.25 129 GLN A O 1
ATOM 1048 N N . PHE A 1 130 ? 16.111 14.724 -34.799 1.00 73.31 130 PHE A N 1
ATOM 1049 C CA . PHE A 1 130 ? 14.843 14.592 -35.517 1.00 73.31 130 PHE A CA 1
ATOM 1050 C C . PHE A 1 130 ? 13.739 14.062 -34.598 1.00 73.31 130 PHE A C 1
ATOM 1052 O O . PHE A 1 130 ? 12.648 14.629 -34.528 1.00 73.31 130 PHE A O 1
ATOM 1059 N N . ILE A 1 131 ? 14.048 13.020 -33.831 1.00 61.28 131 ILE A N 1
ATOM 1060 C CA . ILE A 1 131 ? 13.145 12.425 -32.846 1.00 61.28 131 ILE A CA 1
ATOM 1061 C C . ILE A 1 131 ? 12.745 13.457 -31.777 1.00 61.28 131 ILE A C 1
ATOM 1063 O O . ILE A 1 131 ? 11.570 13.553 -31.420 1.00 61.28 131 ILE A O 1
ATOM 1067 N N . THR A 1 132 ? 13.689 14.271 -31.301 1.00 58.56 132 THR A N 1
ATOM 1068 C CA . THR A 1 132 ? 13.438 15.341 -30.314 1.00 58.56 132 THR A CA 1
ATOM 1069 C C . THR A 1 132 ? 12.556 16.454 -30.897 1.00 58.56 132 THR A C 1
ATOM 1071 O O . THR A 1 132 ? 11.630 16.957 -30.248 1.00 58.56 132 THR A O 1
ATOM 1074 N N . LEU A 1 133 ? 12.786 16.816 -32.161 1.00 66.25 133 LEU A N 1
ATOM 1075 C CA . LEU A 1 133 ? 11.976 17.790 -32.890 1.00 66.25 133 LEU A CA 1
ATOM 1076 C C . LEU A 1 133 ? 10.516 17.327 -33.029 1.00 66.25 133 LEU A C 1
ATOM 1078 O O . LEU A 1 133 ? 9.602 18.126 -32.826 1.00 66.25 133 LEU A O 1
ATOM 1082 N N . LEU A 1 134 ? 10.271 16.042 -33.295 1.00 61.00 134 LEU A N 1
ATOM 1083 C CA . LEU A 1 134 ? 8.912 15.489 -33.317 1.00 61.00 134 LEU A CA 1
ATOM 1084 C C . LEU A 1 134 ? 8.216 15.583 -31.948 1.00 61.00 134 LEU A C 1
ATOM 1086 O O . LEU A 1 134 ? 7.046 15.962 -31.887 1.00 61.00 134 LEU A O 1
ATOM 1090 N N . GLN A 1 135 ? 8.927 15.316 -30.846 1.00 54.25 135 GLN A N 1
ATOM 1091 C CA . GLN A 1 135 ? 8.364 15.413 -29.488 1.00 54.25 135 GLN A CA 1
ATOM 1092 C C . GLN A 1 135 ? 7.966 16.838 -29.110 1.00 54.25 135 GLN A C 1
ATOM 1094 O O . GLN A 1 135 ? 6.889 17.062 -28.561 1.00 54.25 135 GLN A O 1
ATOM 1099 N N . SER A 1 136 ? 8.820 17.819 -29.405 1.00 56.72 136 SER A N 1
ATOM 1100 C CA . SER A 1 136 ? 8.504 19.232 -29.145 1.00 56.72 136 SER A CA 1
ATOM 1101 C C . SER A 1 136 ? 7.271 19.716 -29.923 1.00 56.72 136 SER A C 1
ATOM 1103 O O . SER A 1 136 ? 6.640 20.695 -29.532 1.00 56.72 136 SER A O 1
ATOM 1105 N N . ASN A 1 137 ? 6.853 18.967 -30.949 1.00 57.50 137 ASN A N 1
ATOM 1106 C CA . ASN A 1 137 ? 5.651 19.200 -31.739 1.00 57.50 137 ASN A CA 1
ATOM 1107 C C . ASN A 1 137 ? 4.563 18.125 -31.505 1.00 57.50 137 ASN A C 1
ATOM 1109 O O . ASN A 1 137 ? 3.932 17.669 -32.459 1.00 57.50 137 ASN A O 1
ATOM 1113 N N . LYS A 1 138 ? 4.288 17.752 -30.239 1.00 50.50 138 LYS A N 1
ATOM 1114 C CA . LYS A 1 138 ? 3.259 16.764 -29.799 1.00 50.50 138 LYS A CA 1
ATOM 1115 C C . LYS A 1 138 ? 1.918 16.797 -30.559 1.00 50.50 138 LYS A C 1
ATOM 1117 O O . LYS A 1 138 ? 1.277 15.762 -30.724 1.00 50.50 138 LYS A O 1
ATOM 1122 N N . PHE A 1 139 ? 1.484 17.963 -31.040 1.00 49.75 139 PHE A N 1
ATOM 1123 C CA . PHE A 1 139 ? 0.259 18.121 -31.834 1.00 49.75 139 PHE A CA 1
ATOM 1124 C C . PHE A 1 139 ? 0.275 17.364 -33.177 1.00 49.75 139 PHE A C 1
ATOM 1126 O O . PHE A 1 139 ? -0.780 16.936 -33.643 1.00 49.75 139 PHE A O 1
ATOM 1133 N N . LEU A 1 140 ? 1.449 17.184 -33.793 1.00 48.31 140 LEU A N 1
ATOM 1134 C CA . LEU A 1 140 ? 1.613 16.424 -35.037 1.00 48.31 140 LEU A CA 1
ATOM 1135 C C . LEU A 1 140 ? 1.501 14.911 -34.795 1.00 48.31 140 LEU A C 1
ATOM 1137 O O . LEU A 1 140 ? 0.876 14.222 -35.594 1.00 48.31 140 LEU A O 1
ATOM 1141 N N . LEU A 1 141 ? 2.022 14.411 -33.669 1.00 47.94 141 LEU A N 1
ATOM 1142 C CA . LEU A 1 141 ? 1.958 12.991 -33.296 1.00 47.94 141 LEU A CA 1
ATOM 1143 C C . LEU A 1 141 ? 0.525 12.542 -32.961 1.00 47.94 141 LEU A C 1
ATOM 1145 O O . LEU A 1 141 ? 0.110 11.474 -33.383 1.00 47.94 141 LEU A O 1
ATOM 1149 N N . ASN A 1 142 ? -0.266 13.386 -32.288 1.00 42.31 142 ASN A N 1
ATOM 1150 C CA . ASN A 1 142 ? -1.657 13.060 -31.934 1.00 42.31 142 ASN A CA 1
ATOM 1151 C C . ASN A 1 142 ? -2.635 13.077 -33.127 1.00 42.31 142 ASN A C 1
ATOM 1153 O O . ASN A 1 142 ? -3.761 12.603 -32.998 1.00 42.31 142 ASN A O 1
ATOM 1157 N N . LYS A 1 143 ? -2.251 13.671 -34.267 1.00 39.91 143 LYS A N 1
ATOM 1158 C CA . LYS A 1 143 ? -3.098 13.783 -35.472 1.00 39.91 143 LYS A CA 1
ATOM 1159 C C . LYS A 1 143 ? -2.747 12.792 -36.574 1.00 39.91 143 LYS A C 1
ATOM 1161 O O . LYS A 1 143 ? -3.530 12.636 -37.509 1.00 39.91 143 LYS A O 1
ATOM 1166 N N . VAL A 1 144 ? -1.579 12.169 -36.494 1.00 44.47 144 VAL A N 1
ATOM 1167 C CA . VAL A 1 144 ? -1.130 11.171 -37.456 1.00 44.47 144 VAL A CA 1
ATOM 1168 C C . VAL A 1 144 ? -1.365 9.812 -36.822 1.00 44.47 144 VAL A C 1
ATOM 1170 O O . VAL A 1 144 ? -0.840 9.533 -35.750 1.00 44.47 144 VAL A O 1
ATOM 1173 N N . SER A 1 145 ? -2.173 8.970 -37.468 1.00 43.31 145 SER A N 1
ATOM 1174 C CA . SER A 1 145 ? -2.249 7.548 -37.143 1.00 43.31 145 SER A CA 1
ATOM 1175 C C . SER A 1 145 ? -0.888 6.930 -37.461 1.00 43.31 145 SER A C 1
ATOM 1177 O O . SER A 1 145 ? -0.626 6.517 -38.592 1.00 43.31 145 SER A O 1
ATOM 1179 N N . ILE A 1 146 ? 0.027 6.971 -36.498 1.00 48.69 146 ILE A N 1
ATOM 1180 C CA . ILE A 1 146 ? 1.263 6.204 -36.577 1.00 48.69 146 ILE A CA 1
ATOM 1181 C C . ILE A 1 146 ? 0.810 4.747 -36.548 1.00 48.69 146 ILE A C 1
ATOM 1183 O O . ILE A 1 146 ? 0.168 4.331 -35.584 1.00 48.69 146 ILE A O 1
ATOM 1187 N N . ASP A 1 147 ? 1.076 3.997 -37.618 1.00 50.19 147 ASP A N 1
ATOM 1188 C CA . ASP A 1 147 ? 0.802 2.562 -37.610 1.00 50.19 147 ASP A CA 1
ATOM 1189 C C . ASP A 1 147 ? 1.599 1.965 -36.450 1.00 50.19 147 ASP A C 1
ATOM 1191 O O . ASP A 1 147 ? 2.803 2.222 -36.322 1.00 50.19 147 ASP A O 1
ATOM 1195 N N . GLU A 1 148 ? 0.942 1.161 -35.614 1.00 48.72 148 GLU A N 1
ATOM 1196 C CA . GLU A 1 148 ? 1.543 0.516 -34.438 1.00 48.72 148 GLU A CA 1
ATOM 1197 C C . GLU A 1 148 ? 2.878 -0.168 -34.785 1.00 48.72 148 GLU A C 1
ATOM 1199 O O . GLU A 1 148 ? 3.818 -0.152 -33.995 1.00 48.72 148 GLU A O 1
ATOM 1204 N N . LEU A 1 149 ? 3.003 -0.673 -36.017 1.00 48.50 149 LEU A N 1
ATOM 1205 C CA . LEU A 1 149 ? 4.189 -1.311 -36.592 1.00 48.50 149 LEU A CA 1
ATOM 1206 C C . LEU A 1 149 ? 5.395 -0.373 -36.788 1.00 48.50 149 LEU A C 1
ATOM 1208 O O . LEU A 1 149 ? 6.532 -0.779 -36.537 1.00 48.50 149 LEU A O 1
ATOM 1212 N N . SER A 1 150 ? 5.180 0.873 -37.215 1.00 51.25 150 SER A N 1
ATOM 1213 C CA . SER A 1 150 ? 6.257 1.856 -37.413 1.00 51.25 150 SER A CA 1
ATOM 1214 C C . SER A 1 150 ? 6.755 2.410 -36.079 1.00 51.25 150 SER A C 1
ATOM 1216 O O . SER A 1 150 ? 7.963 2.564 -35.883 1.00 51.25 150 SER A O 1
ATOM 1218 N N . PHE A 1 151 ? 5.837 2.621 -35.133 1.00 52.44 151 PHE A N 1
ATOM 1219 C CA . PHE A 1 151 ? 6.161 2.978 -33.753 1.00 52.44 151 PHE A CA 1
ATOM 1220 C C . PHE A 1 151 ? 6.913 1.843 -33.037 1.00 52.44 151 PHE A C 1
ATOM 1222 O O . PHE A 1 151 ? 7.962 2.076 -32.432 1.00 52.44 151 PHE A O 1
ATOM 1229 N N . HIS A 1 152 ? 6.449 0.596 -3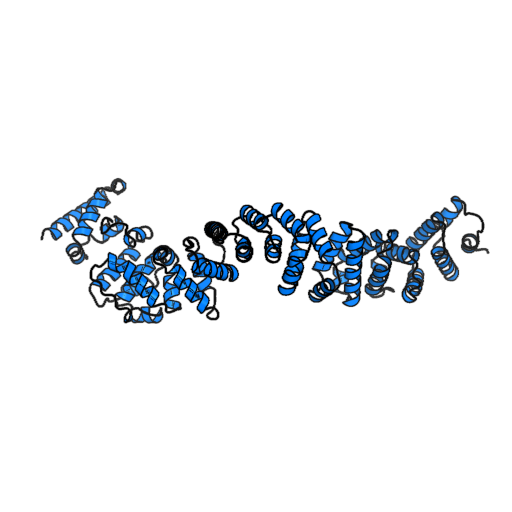3.207 1.00 54.00 152 HIS A N 1
ATOM 1230 C CA . HIS A 1 152 ? 7.127 -0.613 -32.736 1.00 54.00 152 HIS A CA 1
ATOM 1231 C C . HIS A 1 152 ? 8.554 -0.698 -33.273 1.00 54.00 152 HIS A C 1
ATOM 1233 O O . HIS A 1 152 ? 9.491 -0.918 -32.511 1.00 54.00 152 HIS A O 1
ATOM 1239 N N . CYS A 1 153 ? 8.737 -0.489 -34.580 1.00 55.00 153 CYS A N 1
ATOM 1240 C CA . CYS A 1 153 ? 10.048 -0.581 -35.208 1.00 55.00 153 CYS A CA 1
ATOM 1241 C C . CYS A 1 153 ? 11.022 0.487 -34.691 1.00 55.00 153 CYS A C 1
ATOM 1243 O O . CYS A 1 153 ? 12.205 0.194 -34.533 1.00 55.00 153 CYS A O 1
ATOM 1245 N N . MET A 1 154 ? 10.547 1.698 -34.386 1.00 58.16 154 MET A N 1
ATOM 1246 C CA . MET A 1 154 ? 11.391 2.742 -33.802 1.00 58.16 154 MET A CA 1
ATOM 1247 C C . MET A 1 154 ? 11.825 2.397 -32.373 1.00 58.16 154 MET A C 1
ATOM 1249 O O . MET A 1 154 ? 13.012 2.489 -32.073 1.00 58.16 154 MET A O 1
ATOM 1253 N N . ILE A 1 155 ? 10.905 1.979 -31.499 1.00 56.03 155 ILE A N 1
ATOM 1254 C CA . ILE A 1 155 ? 11.252 1.614 -30.113 1.00 56.03 155 ILE A CA 1
ATOM 1255 C C . ILE A 1 155 ? 12.181 0.401 -30.098 1.00 56.03 155 ILE A C 1
ATOM 1257 O O . ILE A 1 155 ? 13.167 0.381 -29.366 1.00 56.03 155 ILE A O 1
ATOM 1261 N N . LYS A 1 156 ? 11.915 -0.570 -30.975 1.00 56.00 156 LYS A N 1
ATOM 1262 C CA . LYS A 1 156 ? 12.767 -1.731 -31.216 1.00 56.00 156 LYS A CA 1
ATOM 1263 C C . LYS A 1 156 ? 14.192 -1.325 -31.601 1.00 56.00 156 LYS A C 1
ATOM 1265 O O . LYS A 1 156 ? 15.153 -1.846 -31.040 1.00 56.00 156 LYS A O 1
ATOM 1270 N N . SER A 1 157 ? 14.349 -0.395 -32.538 1.00 55.12 157 SER A N 1
ATOM 1271 C CA . SER A 1 157 ? 15.677 0.021 -32.987 1.00 55.12 157 SER A CA 1
ATOM 1272 C C . SER A 1 157 ? 16.379 0.984 -32.015 1.00 55.12 157 SER A C 1
ATOM 1274 O O . SER A 1 157 ? 17.601 0.929 -31.905 1.00 55.12 157 SER A O 1
ATOM 1276 N N . LEU A 1 158 ? 15.642 1.808 -31.260 1.00 58.50 158 LEU A N 1
ATOM 1277 C CA . LEU A 1 158 ? 16.187 2.587 -30.137 1.00 58.50 158 LEU A CA 1
ATOM 1278 C C . LEU A 1 158 ? 16.694 1.668 -29.020 1.00 58.50 158 LEU A C 1
ATOM 1280 O O . LEU A 1 158 ? 17.768 1.905 -28.480 1.00 58.50 158 LEU A O 1
ATOM 1284 N N . TYR A 1 159 ? 15.964 0.591 -28.722 1.00 56.00 159 TYR A N 1
ATOM 1285 C CA . TYR A 1 159 ? 16.403 -0.436 -27.782 1.00 56.00 159 TYR A CA 1
ATOM 1286 C C . TYR A 1 159 ? 17.695 -1.129 -28.250 1.00 56.00 159 TYR A C 1
ATOM 1288 O O . TYR A 1 159 ? 18.638 -1.271 -27.477 1.00 56.00 159 TYR A O 1
ATOM 1296 N N . LEU A 1 160 ? 17.772 -1.521 -29.528 1.00 53.50 160 LEU A N 1
ATOM 1297 C CA . LEU A 1 160 ? 18.985 -2.121 -30.102 1.00 53.50 160 LEU A CA 1
ATOM 1298 C C . LEU A 1 160 ? 20.194 -1.173 -30.027 1.00 53.50 160 LEU A C 1
ATOM 1300 O O . LEU A 1 160 ? 21.292 -1.607 -29.698 1.00 53.50 160 LEU A O 1
ATOM 1304 N N . LEU A 1 161 ? 19.996 0.128 -30.249 1.00 52.34 161 LEU A N 1
ATOM 1305 C CA . LEU A 1 161 ? 21.061 1.119 -30.072 1.00 52.34 161 LEU A CA 1
ATOM 1306 C C . LEU A 1 161 ? 21.478 1.336 -28.625 1.00 52.34 161 LEU A C 1
ATOM 1308 O O . LEU A 1 161 ? 22.643 1.625 -28.361 1.00 52.34 161 LEU A O 1
ATOM 1312 N N . LEU A 1 162 ? 20.532 1.244 -27.698 1.00 57.06 162 LEU A N 1
ATOM 1313 C CA . LEU A 1 162 ? 20.788 1.354 -26.268 1.00 57.06 162 LEU A CA 1
ATOM 1314 C C . LEU A 1 162 ? 21.678 0.197 -25.793 1.00 57.06 162 LEU A C 1
ATOM 1316 O O . LEU A 1 162 ? 22.582 0.424 -24.991 1.00 57.06 162 LEU A O 1
ATOM 1320 N N . LEU A 1 163 ? 21.485 -1.005 -26.354 1.00 50.84 163 LEU A N 1
ATOM 1321 C CA . LEU A 1 163 ? 22.372 -2.153 -26.143 1.00 50.84 163 LEU A CA 1
ATOM 1322 C C . LEU A 1 163 ? 23.785 -1.943 -26.717 1.00 50.84 163 LEU A C 1
ATOM 1324 O O . LEU A 1 163 ? 24.754 -2.341 -26.076 1.00 50.84 163 LEU A O 1
ATOM 1328 N N . ASP A 1 164 ? 23.913 -1.310 -27.886 1.00 47.88 164 ASP A N 1
ATOM 1329 C CA . ASP A 1 164 ? 25.199 -1.192 -28.590 1.00 47.88 164 ASP A CA 1
ATOM 1330 C C . ASP A 1 164 ? 26.040 0.038 -28.183 1.00 47.88 164 ASP A C 1
ATOM 1332 O O . ASP A 1 164 ? 27.268 0.008 -28.290 1.00 47.88 164 ASP A O 1
ATOM 1336 N N . SER A 1 165 ? 25.413 1.138 -27.747 1.00 50.56 165 SER A N 1
ATOM 1337 C CA . SER A 1 165 ? 26.090 2.438 -27.560 1.00 50.56 165 SER A CA 1
ATOM 1338 C C . SER A 1 165 ? 26.317 2.861 -26.106 1.00 50.56 165 SER A C 1
ATOM 1340 O O . SER A 1 165 ? 27.251 3.622 -25.856 1.00 50.56 165 SER A O 1
ATOM 1342 N N . LEU A 1 166 ? 25.495 2.386 -25.157 1.00 50.06 166 LEU A N 1
ATOM 1343 C CA . LEU A 1 166 ? 25.466 2.851 -23.757 1.00 50.06 166 LEU A CA 1
ATOM 1344 C C . LEU A 1 166 ? 25.395 4.392 -23.604 1.00 50.06 166 LEU A C 1
ATOM 1346 O O . LEU A 1 166 ? 25.818 4.936 -22.583 1.00 50.06 166 LEU A O 1
ATOM 1350 N N . ASP A 1 167 ? 24.871 5.115 -24.601 1.00 53.28 167 ASP A N 1
ATOM 1351 C CA . ASP A 1 167 ? 24.757 6.575 -24.548 1.00 53.28 167 ASP A CA 1
ATOM 1352 C C . ASP A 1 167 ? 23.564 7.000 -23.673 1.00 53.28 167 ASP A C 1
ATOM 1354 O O . ASP A 1 167 ? 22.410 6.629 -23.909 1.00 53.28 167 ASP A O 1
ATOM 1358 N N . TYR A 1 168 ? 23.843 7.818 -22.657 1.00 48.84 168 TYR A N 1
ATOM 1359 C CA . TYR A 1 168 ? 22.854 8.321 -21.704 1.00 48.84 168 TYR A CA 1
ATOM 1360 C C . TYR A 1 168 ? 21.726 9.131 -22.372 1.00 48.84 168 TYR A C 1
ATOM 1362 O O . TYR A 1 168 ? 20.582 9.109 -21.915 1.00 48.84 168 TYR A O 1
ATOM 1370 N N . SER A 1 169 ? 22.012 9.813 -23.483 1.00 50.34 169 SER A N 1
ATOM 1371 C CA . SER A 1 169 ? 21.007 10.565 -24.243 1.00 50.34 169 SER A CA 1
ATOM 1372 C C . SER A 1 169 ? 20.006 9.644 -24.957 1.00 50.34 169 SER A C 1
ATOM 1374 O O . SER A 1 169 ? 18.799 9.897 -24.922 1.00 50.34 169 SER A O 1
ATOM 1376 N N . VAL A 1 170 ? 20.483 8.523 -25.512 1.00 52.84 170 VAL A N 1
ATOM 1377 C CA . VAL A 1 170 ? 19.664 7.459 -26.122 1.00 52.84 170 VAL A CA 1
ATOM 1378 C C . VAL A 1 170 ? 18.809 6.766 -25.059 1.00 52.84 170 VAL A C 1
ATOM 1380 O O . VAL A 1 170 ? 17.641 6.465 -25.303 1.00 52.84 170 VAL A O 1
ATOM 1383 N N . PHE A 1 171 ? 19.356 6.592 -23.854 1.00 53.84 171 PHE A N 1
ATOM 1384 C CA . PHE A 1 171 ? 18.656 6.022 -22.703 1.00 53.84 171 PHE A CA 1
ATOM 1385 C C . PHE A 1 171 ? 17.485 6.890 -22.202 1.00 53.84 171 PHE A C 1
ATOM 1387 O O . PHE A 1 171 ? 16.383 6.380 -21.983 1.00 53.84 171 PHE A O 1
ATOM 1394 N N . ILE A 1 172 ? 17.672 8.210 -22.081 1.00 50.41 172 ILE A N 1
ATOM 1395 C CA . ILE A 1 172 ? 16.592 9.143 -21.704 1.00 50.41 172 ILE A CA 1
ATOM 1396 C C . ILE A 1 172 ? 15.465 9.131 -22.748 1.00 50.41 172 ILE A C 1
ATOM 1398 O O . ILE A 1 172 ? 14.288 9.066 -22.389 1.00 50.41 172 ILE A O 1
ATOM 1402 N N . LEU A 1 173 ? 15.812 9.158 -24.037 1.00 53.38 173 LEU A N 1
ATOM 1403 C CA . LEU A 1 173 ? 14.835 9.136 -25.128 1.00 53.38 173 LEU A CA 1
ATOM 1404 C C . LEU A 1 173 ? 14.072 7.809 -25.183 1.00 53.38 173 LEU A C 1
ATOM 1406 O O . LEU A 1 173 ? 12.848 7.826 -25.303 1.00 53.38 173 LEU A O 1
ATOM 1410 N N . PHE A 1 174 ? 14.757 6.672 -25.031 1.00 59.12 174 PHE A N 1
ATOM 1411 C CA . PHE A 1 174 ? 14.117 5.359 -24.965 1.00 59.12 174 PHE A CA 1
ATOM 1412 C C . PHE A 1 174 ? 13.061 5.298 -23.852 1.00 59.12 174 PHE A C 1
ATOM 1414 O O . PHE A 1 174 ? 11.915 4.935 -24.119 1.00 59.12 174 PHE A O 1
ATOM 1421 N N . ASN A 1 175 ? 13.403 5.743 -22.637 1.00 53.31 175 ASN A N 1
ATOM 1422 C CA . ASN A 1 175 ? 12.460 5.783 -21.518 1.00 53.31 175 ASN A CA 1
ATOM 1423 C C . ASN A 1 175 ? 11.270 6.708 -21.796 1.00 53.31 175 ASN A C 1
ATOM 1425 O O . ASN A 1 175 ? 10.125 6.317 -21.592 1.00 53.31 175 ASN A O 1
ATOM 1429 N N . GLN A 1 176 ? 11.506 7.911 -22.323 1.00 52.88 176 GLN A N 1
ATOM 1430 C CA . GLN A 1 176 ? 10.434 8.867 -22.623 1.00 52.88 176 GLN A CA 1
ATOM 1431 C C . GLN A 1 176 ? 9.446 8.365 -23.686 1.00 52.88 176 GLN A C 1
ATOM 1433 O O . GLN A 1 176 ? 8.257 8.668 -23.596 1.00 52.88 176 GLN A O 1
ATOM 1438 N N . TYR A 1 177 ? 9.906 7.600 -24.679 1.00 54.84 177 TYR A N 1
ATOM 1439 C CA . TYR A 1 177 ? 9.034 6.997 -25.692 1.00 54.84 177 TYR A CA 1
ATOM 1440 C C . TYR A 1 177 ? 8.330 5.735 -25.198 1.00 54.84 177 TYR A C 1
ATOM 1442 O O . TYR A 1 177 ? 7.173 5.497 -25.553 1.00 54.84 177 TYR A O 1
ATOM 1450 N N . LEU A 1 178 ? 8.987 4.951 -24.344 1.00 55.00 178 LEU A N 1
ATOM 1451 C CA . LEU A 1 178 ? 8.369 3.773 -23.757 1.00 55.00 178 LEU A CA 1
ATOM 1452 C C . LEU A 1 178 ? 7.218 4.151 -22.808 1.00 55.00 178 LEU A C 1
ATOM 1454 O O . LEU A 1 178 ? 6.179 3.502 -22.844 1.00 55.00 178 LEU A O 1
ATOM 1458 N N . LEU A 1 179 ? 7.318 5.276 -22.086 1.00 51.34 179 LEU A N 1
ATOM 1459 C CA . LEU A 1 179 ? 6.209 5.853 -21.300 1.00 51.34 179 LEU A CA 1
ATOM 1460 C C . LEU A 1 179 ? 4.967 6.220 -22.135 1.00 51.34 179 LEU A C 1
ATOM 1462 O O . LEU A 1 179 ? 3.875 6.357 -21.589 1.00 51.34 179 LEU A O 1
ATOM 1466 N N . LEU A 1 180 ? 5.129 6.418 -23.444 1.00 48.78 180 LEU A N 1
ATOM 1467 C CA . LEU A 1 180 ? 4.049 6.754 -24.378 1.00 48.78 180 LEU A CA 1
ATOM 1468 C C . LEU A 1 180 ? 3.546 5.529 -25.157 1.00 48.78 180 LEU A C 1
ATOM 1470 O O . LEU A 1 180 ? 2.702 5.671 -26.040 1.00 48.78 180 LEU A O 1
ATOM 1474 N N . SER A 1 181 ? 4.085 4.342 -24.869 1.00 51.06 181 SER A N 1
ATOM 1475 C CA . SER A 1 181 ? 3.791 3.113 -25.601 1.00 51.06 181 SER A CA 1
ATOM 1476 C C . SER A 1 181 ? 2.613 2.347 -25.002 1.00 51.06 181 SER A C 1
ATOM 1478 O O . SER A 1 181 ? 2.461 2.332 -23.781 1.00 51.06 181 SER A O 1
ATOM 1480 N N . PRO A 1 182 ? 1.800 1.662 -25.828 1.00 47.94 182 PRO A N 1
ATOM 1481 C CA . PRO A 1 182 ? 0.779 0.762 -25.312 1.00 47.94 182 PRO A CA 1
ATOM 1482 C C . PRO A 1 182 ? 1.420 -0.414 -24.558 1.00 47.94 182 PRO A C 1
ATOM 1484 O O . PRO A 1 182 ? 2.511 -0.882 -24.902 1.00 47.94 182 PRO A O 1
ATOM 1487 N N . VAL A 1 183 ? 0.734 -0.884 -23.519 1.00 48.97 183 VAL A N 1
ATOM 1488 C CA . VAL A 1 183 ? 1.190 -1.917 -22.570 1.00 48.97 183 VAL A CA 1
ATOM 1489 C C . VAL A 1 183 ? 1.553 -3.221 -23.296 1.00 48.97 183 VAL A C 1
ATOM 1491 O O . VAL A 1 183 ? 2.539 -3.880 -22.972 1.00 48.97 183 VAL A O 1
ATOM 1494 N N . GLU A 1 184 ? 0.820 -3.550 -24.355 1.00 49.19 184 GLU A N 1
ATOM 1495 C CA . GLU A 1 184 ? 1.016 -4.724 -25.206 1.00 49.19 184 GLU A CA 1
ATOM 1496 C C . GLU A 1 184 ? 2.329 -4.654 -26.003 1.00 49.19 184 GLU A C 1
ATOM 1498 O O . GLU A 1 184 ? 3.015 -5.661 -26.197 1.00 49.19 184 GLU A O 1
ATOM 1503 N N . LEU A 1 185 ? 2.721 -3.450 -26.429 1.00 53.16 185 LEU A N 1
ATOM 1504 C CA . LEU A 1 185 ? 3.980 -3.201 -27.129 1.00 53.16 185 LEU A CA 1
ATOM 1505 C C . LEU A 1 185 ? 5.167 -3.365 -26.182 1.00 53.16 185 LEU A C 1
ATOM 1507 O O . LEU A 1 185 ? 6.157 -4.010 -26.528 1.00 53.16 185 LEU A O 1
ATOM 1511 N N . ILE A 1 186 ? 5.030 -2.815 -24.978 1.00 53.12 186 ILE A N 1
ATOM 1512 C CA . ILE A 1 186 ? 5.991 -2.938 -23.885 1.00 53.12 186 ILE A CA 1
ATOM 1513 C C . ILE A 1 186 ? 6.198 -4.428 -23.552 1.00 53.12 186 ILE A C 1
ATOM 1515 O O . ILE A 1 186 ? 7.329 -4.914 -23.570 1.00 53.12 186 ILE A O 1
ATOM 1519 N N . ALA A 1 187 ? 5.109 -5.190 -23.402 1.00 51.53 187 ALA A N 1
ATOM 1520 C CA . ALA A 1 187 ? 5.138 -6.639 -23.196 1.00 51.53 187 ALA A CA 1
ATOM 1521 C C . ALA A 1 187 ? 5.817 -7.414 -24.344 1.00 51.53 187 ALA A C 1
ATOM 1523 O O . ALA A 1 187 ? 6.602 -8.332 -24.099 1.00 51.53 187 ALA A O 1
ATOM 1524 N N . SER A 1 188 ? 5.573 -7.031 -25.604 1.00 53.09 188 SER A N 1
ATOM 1525 C CA . SER A 1 188 ? 6.198 -7.682 -26.766 1.00 53.09 188 SER A CA 1
ATOM 1526 C C . SER A 1 188 ? 7.718 -7.475 -26.827 1.00 53.09 188 SER A C 1
ATOM 1528 O O . SER A 1 188 ? 8.450 -8.399 -27.189 1.00 53.09 188 SER A O 1
ATOM 1530 N N . LEU A 1 189 ? 8.215 -6.305 -26.403 1.00 52.97 189 LEU A N 1
ATOM 1531 C CA . LEU A 1 189 ? 9.650 -6.027 -26.302 1.00 52.97 189 LEU A CA 1
ATOM 1532 C C . LEU A 1 189 ? 10.301 -6.948 -25.261 1.00 52.97 189 LEU A C 1
ATOM 1534 O O . LEU A 1 189 ? 11.346 -7.533 -25.527 1.00 52.97 189 LEU A O 1
ATOM 1538 N N . PHE A 1 190 ? 9.641 -7.176 -24.126 1.00 54.47 190 PHE A N 1
ATOM 1539 C CA . PHE A 1 190 ? 10.140 -8.046 -23.055 1.00 54.47 190 PHE A CA 1
ATOM 1540 C C . PHE A 1 190 ? 10.271 -9.525 -23.439 1.00 54.47 190 PHE A C 1
ATOM 1542 O O . PHE A 1 190 ? 11.072 -10.243 -22.846 1.00 54.47 190 PHE A O 1
ATOM 1549 N N . SER A 1 191 ? 9.543 -9.987 -24.458 1.00 49.84 191 SER A N 1
ATOM 1550 C CA . SER A 1 191 ? 9.657 -11.365 -24.959 1.00 49.84 191 SER A CA 1
ATOM 1551 C C . SER A 1 191 ? 10.885 -11.612 -25.851 1.00 49.84 191 SER A C 1
ATOM 1553 O O . SER A 1 191 ? 11.259 -12.762 -26.093 1.00 49.84 191 SER A O 1
ATOM 1555 N N . HIS A 1 192 ? 11.520 -10.547 -26.351 1.00 44.56 192 HIS A N 1
ATOM 1556 C CA . HIS A 1 192 ? 12.538 -10.628 -27.404 1.00 44.56 192 HIS A CA 1
ATOM 1557 C C . HIS A 1 192 ? 13.874 -9.974 -27.047 1.00 44.56 192 HIS A C 1
ATOM 1559 O O . HIS A 1 192 ? 14.819 -10.066 -27.832 1.00 44.56 192 HIS A O 1
ATOM 1565 N N . TYR A 1 193 ? 13.971 -9.336 -25.883 1.00 51.22 193 TYR A N 1
ATOM 1566 C CA . TYR A 1 193 ? 15.076 -8.449 -25.559 1.00 51.22 193 TYR A CA 1
ATOM 1567 C C . TYR A 1 193 ? 15.628 -8.648 -24.149 1.00 51.22 193 TYR A C 1
ATOM 1569 O O . TYR A 1 193 ? 14.899 -9.011 -23.230 1.00 51.22 193 TYR A O 1
ATOM 1577 N N . ASN A 1 194 ? 16.939 -8.429 -23.988 1.00 54.56 194 ASN A N 1
ATOM 1578 C CA . ASN A 1 194 ? 17.638 -8.634 -22.724 1.00 54.56 194 ASN A CA 1
ATOM 1579 C C . ASN A 1 194 ? 17.296 -7.510 -21.730 1.00 54.56 194 ASN A C 1
ATOM 1581 O O . ASN A 1 194 ? 17.945 -6.460 -21.691 1.00 54.56 194 ASN A O 1
ATOM 1585 N N . ILE A 1 195 ? 16.245 -7.735 -20.943 1.00 53.59 195 ILE A N 1
ATOM 1586 C CA . ILE A 1 195 ? 15.780 -6.862 -19.857 1.00 53.59 195 ILE A CA 1
ATOM 1587 C C . ILE A 1 195 ? 16.927 -6.540 -18.880 1.00 53.59 195 ILE A C 1
ATOM 1589 O O . ILE A 1 195 ? 16.895 -5.479 -18.252 1.00 53.59 195 ILE A O 1
ATOM 1593 N N . ASP A 1 196 ? 17.984 -7.369 -18.840 1.00 51.84 196 ASP A N 1
ATOM 1594 C CA . ASP A 1 196 ? 19.110 -7.185 -17.935 1.00 51.84 196 ASP A CA 1
ATOM 1595 C C . ASP A 1 196 ? 19.786 -5.840 -18.176 1.00 51.84 196 ASP A C 1
ATOM 1597 O O . ASP A 1 196 ? 19.929 -5.048 -17.256 1.00 51.84 196 ASP A O 1
ATOM 1601 N N . HIS A 1 197 ? 20.111 -5.507 -19.424 1.00 53.59 197 HIS A N 1
ATOM 1602 C CA . HIS A 1 197 ? 20.783 -4.245 -19.733 1.00 53.59 197 HIS A CA 1
ATOM 1603 C C . HIS A 1 197 ? 19.913 -3.022 -19.480 1.00 53.59 197 HIS A C 1
ATOM 1605 O O . HIS A 1 197 ? 20.438 -1.957 -19.167 1.00 53.59 197 HIS A O 1
ATOM 1611 N N . LEU A 1 198 ? 18.594 -3.156 -19.603 1.00 54.56 198 LEU A N 1
ATOM 1612 C CA . LEU A 1 198 ? 17.674 -2.049 -19.400 1.00 54.56 198 LEU A CA 1
ATOM 1613 C C . LEU A 1 198 ? 17.521 -1.740 -17.913 1.00 54.56 198 LEU A C 1
ATOM 1615 O O . LEU A 1 198 ? 17.668 -0.593 -17.510 1.00 54.56 198 LEU A O 1
ATOM 1619 N N . ILE A 1 199 ? 17.320 -2.762 -17.082 1.00 57.12 199 ILE A N 1
ATOM 1620 C CA . ILE A 1 199 ? 17.286 -2.604 -15.626 1.00 57.12 199 ILE A CA 1
ATOM 1621 C C . ILE A 1 199 ? 18.675 -2.193 -15.112 1.00 57.12 199 ILE A C 1
ATOM 1623 O O . ILE A 1 199 ? 18.767 -1.256 -14.326 1.00 57.12 199 ILE A O 1
ATOM 1627 N N . GLN A 1 200 ? 19.764 -2.783 -15.621 1.00 57.00 200 GLN A N 1
ATOM 1628 C CA . GLN A 1 200 ? 21.138 -2.408 -15.261 1.00 57.00 200 GLN A CA 1
ATOM 1629 C C . GLN A 1 200 ? 21.450 -0.951 -15.603 1.00 57.00 200 GLN A C 1
ATOM 1631 O O . GLN A 1 200 ? 21.966 -0.231 -14.759 1.00 57.00 200 GLN A O 1
ATOM 1636 N N . SER A 1 201 ? 21.129 -0.490 -16.815 1.00 54.00 201 SER A N 1
ATOM 1637 C CA . SER A 1 201 ? 21.347 0.909 -17.215 1.00 54.00 201 SER A CA 1
ATOM 1638 C C . SER A 1 201 ? 20.458 1.872 -16.427 1.00 54.00 201 SER A C 1
ATOM 1640 O O . SER A 1 201 ? 20.924 2.935 -16.023 1.00 54.00 201 SER A O 1
ATOM 1642 N N . THR A 1 202 ? 19.226 1.467 -16.107 1.00 57.03 202 THR A N 1
ATOM 1643 C CA . THR A 1 202 ? 18.314 2.227 -15.241 1.00 57.03 202 THR A CA 1
ATOM 1644 C C . THR A 1 202 ? 18.873 2.393 -13.829 1.00 57.03 202 THR A C 1
ATOM 1646 O O . THR A 1 202 ? 18.891 3.511 -13.316 1.00 57.03 202 THR A O 1
ATOM 1649 N N . LEU A 1 203 ? 19.402 1.325 -13.230 1.00 55.72 203 LEU A N 1
ATOM 1650 C CA . LEU A 1 203 ? 19.997 1.347 -11.890 1.00 55.72 203 LEU A CA 1
ATOM 1651 C C . LEU A 1 203 ? 21.352 2.081 -11.864 1.00 55.72 203 LEU A C 1
ATOM 1653 O O . LEU A 1 203 ? 21.565 2.947 -11.020 1.00 55.72 203 LEU A O 1
ATOM 1657 N N . LEU A 1 204 ? 22.237 1.829 -12.839 1.00 54.72 204 LEU A N 1
ATOM 1658 C CA . LEU A 1 204 ? 23.563 2.464 -12.945 1.00 54.72 204 LEU A CA 1
ATOM 1659 C C . LEU A 1 204 ? 23.504 3.971 -13.240 1.00 54.72 204 LEU A C 1
ATOM 1661 O O . LEU A 1 204 ? 24.463 4.693 -12.965 1.00 54.72 204 LEU A O 1
ATOM 1665 N N . SER A 1 205 ? 22.396 4.468 -13.794 1.00 53.66 205 SER A N 1
ATOM 1666 C CA . SER A 1 205 ? 22.260 5.870 -14.207 1.00 53.66 205 SER A CA 1
ATOM 1667 C C . SER A 1 205 ? 22.092 6.889 -13.068 1.00 53.66 205 SER A C 1
ATOM 1669 O O . SER A 1 205 ? 21.904 8.073 -13.345 1.00 53.66 205 SER A O 1
ATOM 1671 N N . LYS A 1 206 ? 22.189 6.471 -11.795 1.00 52.53 206 LYS A N 1
ATOM 1672 C CA . LYS A 1 206 ? 21.874 7.298 -10.613 1.00 52.53 206 LYS A CA 1
ATOM 1673 C C . LYS A 1 206 ? 20.467 7.899 -10.707 1.00 52.53 206 LYS A C 1
ATOM 1675 O O . LYS A 1 206 ? 20.289 9.112 -10.724 1.00 52.53 206 LYS A O 1
ATOM 1680 N N . ILE A 1 207 ? 19.490 6.997 -10.801 1.00 52.00 207 ILE A N 1
ATOM 1681 C CA . ILE A 1 207 ? 18.061 7.149 -10.493 1.00 52.00 207 ILE A CA 1
ATOM 1682 C C . ILE A 1 207 ? 17.505 8.573 -10.704 1.00 52.00 207 ILE A C 1
ATOM 1684 O O . ILE A 1 207 ? 17.266 9.321 -9.758 1.00 52.00 207 ILE A O 1
ATOM 1688 N N . SER A 1 208 ? 17.238 8.936 -11.960 1.00 54.53 208 SER A N 1
ATOM 1689 C CA . SER A 1 208 ? 16.288 10.020 -12.247 1.00 54.53 208 SER A CA 1
ATOM 1690 C C . SER A 1 208 ? 14.849 9.530 -12.019 1.00 54.53 208 SER A C 1
ATOM 1692 O O . SER A 1 208 ? 14.556 8.353 -12.227 1.00 54.53 208 SER A O 1
ATOM 1694 N N . ASP A 1 209 ? 13.912 10.405 -11.647 1.00 53.72 209 ASP A N 1
ATOM 1695 C CA . ASP A 1 209 ? 12.505 10.019 -11.407 1.00 53.72 209 ASP A CA 1
ATOM 1696 C C . ASP A 1 209 ? 11.854 9.302 -12.607 1.00 53.72 209 ASP A C 1
ATOM 1698 O O . ASP A 1 209 ? 10.992 8.439 -12.445 1.00 53.72 209 ASP A O 1
ATOM 1702 N N . GLN A 1 210 ? 12.311 9.603 -13.825 1.00 52.50 210 GLN A N 1
ATOM 1703 C CA . GLN A 1 210 ? 11.845 8.973 -15.066 1.00 52.50 210 GLN A CA 1
ATOM 1704 C C . GLN A 1 210 ? 12.230 7.485 -15.147 1.00 52.50 210 GLN A C 1
ATOM 1706 O O . GLN A 1 210 ? 11.465 6.674 -15.664 1.00 52.50 210 GLN A O 1
ATOM 1711 N N . CYS A 1 211 ? 13.383 7.117 -14.585 1.00 54.97 211 CYS A N 1
ATOM 1712 C CA . CYS A 1 211 ? 13.867 5.739 -14.484 1.00 54.97 211 CYS A CA 1
ATOM 1713 C C . CYS A 1 211 ? 13.026 4.913 -13.501 1.00 54.97 211 CYS A C 1
ATOM 1715 O O . CYS A 1 211 ? 12.679 3.765 -13.776 1.00 54.97 211 CYS A O 1
ATOM 1717 N N . ILE A 1 212 ? 12.636 5.522 -12.376 1.00 56.62 212 ILE A N 1
ATOM 1718 C CA . ILE A 1 212 ? 11.737 4.901 -11.393 1.00 56.62 212 ILE A CA 1
ATOM 1719 C C . ILE A 1 212 ? 10.344 4.711 -12.000 1.00 56.62 212 ILE A C 1
ATOM 1721 O O . ILE A 1 212 ? 9.752 3.647 -11.849 1.00 56.62 212 ILE A O 1
ATOM 1725 N N . GLN A 1 213 ? 9.821 5.716 -12.711 1.00 54.66 213 GLN A N 1
ATOM 1726 C CA . GLN A 1 213 ? 8.523 5.617 -13.389 1.00 54.66 213 GLN A CA 1
ATOM 1727 C C . GLN A 1 213 ? 8.512 4.521 -14.458 1.00 54.66 213 GLN A C 1
ATOM 1729 O O . GLN A 1 213 ? 7.532 3.784 -14.558 1.00 54.66 213 GLN A O 1
ATOM 1734 N N . PHE A 1 214 ? 9.610 4.366 -15.202 1.00 60.97 214 PHE A N 1
ATOM 1735 C CA . PHE A 1 214 ? 9.792 3.258 -16.133 1.00 60.97 214 PHE A CA 1
ATOM 1736 C C . PHE A 1 214 ? 9.727 1.898 -15.421 1.00 60.97 214 PHE A C 1
ATOM 1738 O O . PHE A 1 214 ? 8.921 1.050 -15.803 1.00 60.97 214 PHE A O 1
ATOM 1745 N N . LEU A 1 215 ? 10.514 1.701 -14.355 1.00 61.75 215 LEU A N 1
ATOM 1746 C CA . LEU A 1 215 ? 10.490 0.454 -13.581 1.00 61.75 215 LEU A CA 1
ATOM 1747 C C . LEU A 1 215 ? 9.110 0.193 -12.973 1.00 61.75 215 LEU A C 1
ATOM 1749 O O . LEU A 1 215 ? 8.655 -0.945 -12.970 1.00 61.75 215 LEU A O 1
ATOM 1753 N N . ARG A 1 216 ? 8.413 1.241 -12.522 1.00 61.16 216 ARG A N 1
ATOM 1754 C CA . ARG A 1 216 ? 7.044 1.137 -12.014 1.00 61.16 216 ARG A CA 1
ATOM 1755 C C . ARG A 1 216 ? 6.100 0.599 -13.084 1.00 61.16 216 ARG A C 1
ATOM 1757 O O . ARG A 1 216 ? 5.398 -0.367 -12.821 1.00 61.16 216 ARG A O 1
ATOM 1764 N N . ILE A 1 217 ? 6.127 1.175 -14.288 1.00 57.84 217 ILE A N 1
ATOM 1765 C CA . ILE A 1 217 ? 5.304 0.719 -15.419 1.00 57.84 217 ILE A CA 1
ATOM 1766 C C . ILE A 1 217 ? 5.674 -0.706 -15.829 1.00 57.84 217 ILE A C 1
ATOM 1768 O O . ILE A 1 217 ? 4.787 -1.510 -16.104 1.00 57.84 217 ILE A O 1
ATOM 1772 N N . LEU A 1 218 ? 6.964 -1.044 -15.824 1.00 62.31 218 LEU A N 1
ATOM 1773 C CA . LEU A 1 218 ? 7.458 -2.386 -16.123 1.00 62.31 218 LEU A CA 1
ATOM 1774 C C . LEU A 1 218 ? 6.924 -3.422 -15.122 1.00 62.31 218 LEU A C 1
ATOM 1776 O O . LEU A 1 218 ? 6.387 -4.444 -15.544 1.00 62.31 218 LEU A O 1
ATOM 1780 N N . VAL A 1 219 ? 6.997 -3.133 -13.819 1.00 63.22 219 VAL A N 1
ATOM 1781 C CA . VAL A 1 219 ? 6.472 -4.002 -12.751 1.00 63.22 219 VAL A CA 1
ATOM 1782 C C . VAL A 1 219 ? 4.956 -4.138 -12.839 1.00 63.22 219 VAL A C 1
ATOM 1784 O O . VAL A 1 219 ? 4.448 -5.243 -12.713 1.00 63.22 219 VAL A O 1
ATOM 1787 N N . THR A 1 220 ? 4.222 -3.054 -13.106 1.00 62.03 220 THR A N 1
ATOM 1788 C CA . THR A 1 220 ? 2.754 -3.122 -13.221 1.00 62.03 220 THR A CA 1
ATOM 1789 C C . THR A 1 220 ? 2.271 -3.824 -14.492 1.00 62.03 220 THR A C 1
ATOM 1791 O O . THR A 1 220 ? 1.129 -4.264 -14.545 1.00 62.03 220 THR A O 1
ATOM 1794 N N . THR A 1 221 ? 3.107 -3.886 -15.533 1.00 59.06 221 THR A N 1
ATOM 1795 C CA . THR A 1 221 ? 2.755 -4.446 -16.852 1.00 59.06 221 THR A CA 1
ATOM 1796 C C . THR A 1 221 ? 3.078 -5.935 -16.965 1.00 59.06 221 THR A C 1
ATOM 1798 O O . THR A 1 221 ? 2.409 -6.669 -17.691 1.00 59.06 221 THR A O 1
ATOM 1801 N N . LEU A 1 222 ? 4.125 -6.394 -16.282 1.00 61.38 222 LEU A N 1
ATOM 1802 C CA . LEU A 1 222 ? 4.576 -7.780 -16.333 1.00 61.38 222 LEU A CA 1
ATOM 1803 C C . LEU A 1 222 ? 3.829 -8.642 -15.310 1.00 61.38 222 LEU A C 1
ATOM 1805 O O . LEU A 1 222 ? 3.587 -8.224 -14.185 1.00 61.38 222 LEU A O 1
ATOM 1809 N N . SER A 1 223 ? 3.494 -9.881 -15.680 1.00 62.50 223 SER A N 1
ATOM 1810 C CA . SER A 1 223 ? 2.911 -10.839 -14.732 1.00 62.50 223 SER A CA 1
ATOM 1811 C C . SER A 1 223 ? 3.910 -11.195 -13.625 1.00 62.50 223 SER A C 1
ATOM 1813 O O . SER A 1 223 ? 5.082 -11.432 -13.934 1.00 62.50 223 SER A O 1
ATOM 1815 N N . ASN A 1 224 ? 3.440 -11.362 -12.386 1.00 65.94 224 ASN A N 1
ATOM 1816 C CA . ASN A 1 224 ? 4.268 -11.781 -11.245 1.00 65.94 224 ASN A CA 1
ATOM 1817 C C . ASN A 1 224 ? 5.083 -13.055 -11.544 1.00 65.94 224 ASN A C 1
ATOM 1819 O O . ASN A 1 224 ? 6.284 -13.080 -11.294 1.00 65.94 224 ASN A O 1
ATOM 1823 N N . ASP A 1 225 ? 4.485 -14.050 -12.212 1.00 63.94 225 ASP A N 1
ATOM 1824 C CA . ASP A 1 225 ? 5.158 -15.290 -12.637 1.00 63.94 225 ASP A CA 1
ATOM 1825 C C . ASP A 1 225 ? 6.376 -15.057 -13.546 1.00 63.94 225 ASP A C 1
ATOM 1827 O O . ASP A 1 225 ? 7.323 -15.849 -13.562 1.00 63.94 225 ASP A O 1
ATOM 1831 N N . PHE A 1 226 ? 6.333 -14.004 -14.366 1.00 65.44 226 PHE A N 1
ATOM 1832 C CA . PHE A 1 226 ? 7.445 -13.626 -15.233 1.00 65.44 226 PHE A CA 1
ATOM 1833 C C . PHE A 1 226 ? 8.546 -12.961 -14.411 1.00 65.44 226 PHE A C 1
ATOM 1835 O O . PHE A 1 226 ? 9.702 -13.365 -14.521 1.00 65.44 226 PHE A O 1
ATOM 1842 N N . LEU A 1 227 ? 8.183 -11.993 -13.563 1.00 66.06 227 LEU A N 1
ATOM 1843 C CA . LEU A 1 227 ? 9.120 -11.272 -12.698 1.00 66.06 227 LEU A CA 1
ATOM 1844 C C . LEU A 1 227 ? 9.863 -12.229 -11.756 1.00 66.06 227 LEU A C 1
ATOM 1846 O O . LEU A 1 227 ? 11.087 -12.174 -11.674 1.00 66.06 227 LEU A O 1
ATOM 1850 N N . GLU A 1 228 ? 9.157 -13.172 -11.131 1.00 66.50 228 GLU A N 1
ATOM 1851 C CA . GLU A 1 228 ? 9.743 -14.168 -10.228 1.00 66.50 228 GLU A CA 1
ATOM 1852 C C . GLU A 1 228 ? 10.724 -15.106 -10.957 1.00 66.50 228 GLU A C 1
ATOM 1854 O O . GLU A 1 228 ? 11.856 -15.330 -10.514 1.00 66.50 228 GLU A O 1
ATOM 1859 N N . LYS A 1 229 ? 10.352 -15.617 -12.140 1.00 64.19 229 LYS A N 1
ATOM 1860 C CA . LYS A 1 229 ? 11.254 -16.440 -12.973 1.00 64.19 229 LYS A CA 1
ATOM 1861 C C . LYS A 1 229 ? 12.477 -15.667 -13.458 1.00 64.19 229 LYS A C 1
ATOM 1863 O O . LYS A 1 229 ? 13.531 -16.269 -13.663 1.00 64.19 229 LYS A O 1
ATOM 1868 N N . TYR A 1 230 ? 12.322 -14.368 -13.674 1.00 63.06 230 TYR A N 1
ATOM 1869 C CA . TYR A 1 230 ? 13.364 -13.497 -14.190 1.00 63.06 230 TYR A CA 1
ATOM 1870 C C . TYR A 1 230 ? 14.390 -13.137 -13.106 1.00 63.06 230 TYR A C 1
ATOM 1872 O O . TYR A 1 230 ? 15.583 -13.412 -13.249 1.00 63.06 230 TYR A O 1
ATOM 1880 N N . PHE A 1 231 ? 13.928 -12.596 -11.976 1.00 66.12 231 PHE A N 1
ATOM 1881 C CA . PHE A 1 231 ? 14.790 -12.155 -10.877 1.00 66.12 231 PHE A CA 1
ATOM 1882 C C . PHE A 1 231 ? 15.366 -13.298 -10.036 1.00 66.12 231 PHE A C 1
ATOM 1884 O O . PHE A 1 231 ? 16.382 -13.115 -9.370 1.00 66.12 231 PHE A O 1
ATOM 1891 N N . SER A 1 232 ? 14.818 -14.511 -10.126 1.00 63.19 232 SER A N 1
ATOM 1892 C CA . SER A 1 232 ? 15.432 -15.696 -9.509 1.00 63.19 232 SER A CA 1
ATOM 1893 C C . SER A 1 232 ? 16.717 -16.179 -10.199 1.00 63.19 232 SER A C 1
ATOM 1895 O O . SER A 1 232 ? 17.388 -17.061 -9.665 1.00 63.19 232 SER A O 1
ATOM 1897 N N . ARG A 1 233 ? 17.074 -15.646 -11.381 1.00 55.91 233 ARG A N 1
ATOM 1898 C CA . ARG A 1 233 ? 18.209 -16.128 -12.198 1.00 55.91 233 ARG A CA 1
ATOM 1899 C C . ARG A 1 233 ? 19.192 -15.046 -12.658 1.00 55.91 233 ARG A C 1
ATOM 1901 O O . ARG A 1 233 ? 20.178 -15.388 -13.309 1.00 55.91 233 ARG A O 1
ATOM 1908 N N . SER A 1 234 ? 18.929 -13.771 -12.373 1.00 58.44 234 SER A N 1
ATOM 1909 C CA . SER A 1 234 ? 19.643 -12.652 -13.002 1.00 58.44 234 SER A CA 1
ATOM 1910 C C . SER A 1 234 ? 20.851 -12.158 -12.177 1.00 58.44 234 SER A C 1
ATOM 1912 O O . SER A 1 234 ? 20.738 -12.016 -10.959 1.00 58.44 234 SER A O 1
ATOM 1914 N N . PRO A 1 235 ? 21.995 -11.818 -12.814 1.00 58.38 235 PRO A N 1
ATOM 1915 C CA . PRO A 1 235 ? 23.123 -11.134 -12.165 1.00 58.38 235 PRO A CA 1
ATOM 1916 C C . PRO A 1 235 ? 22.801 -9.685 -11.745 1.00 58.38 235 PRO A C 1
ATOM 1918 O O . PRO A 1 235 ? 23.626 -9.023 -11.123 1.00 58.38 235 PRO A O 1
ATOM 1921 N N . LEU A 1 236 ? 21.608 -9.174 -12.070 1.00 61.50 236 LEU A N 1
ATOM 1922 C CA . LEU A 1 236 ? 21.140 -7.850 -11.654 1.00 61.50 236 LEU A CA 1
ATOM 1923 C C . LEU A 1 236 ? 20.765 -7.735 -10.181 1.00 61.50 236 LEU A C 1
ATOM 1925 O O . LEU A 1 236 ? 20.587 -6.617 -9.695 1.00 61.50 236 LEU A O 1
ATOM 1929 N N . CYS A 1 237 ? 20.620 -8.859 -9.480 1.00 68.31 237 CYS A N 1
ATOM 1930 C CA . CYS A 1 237 ? 20.258 -8.858 -8.068 1.00 68.31 237 CYS A CA 1
ATOM 1931 C C . CYS A 1 237 ? 21.248 -8.034 -7.237 1.00 68.31 237 CYS A C 1
ATOM 1933 O O . CYS A 1 237 ? 20.809 -7.232 -6.418 1.00 68.31 237 CYS A O 1
ATOM 1935 N N . ASP A 1 238 ? 22.550 -8.140 -7.513 1.00 72.31 238 ASP A N 1
ATOM 1936 C CA . ASP A 1 238 ? 23.579 -7.393 -6.781 1.00 72.31 238 ASP A CA 1
ATOM 1937 C C . ASP A 1 238 ? 23.418 -5.875 -6.974 1.00 72.31 238 ASP A C 1
ATOM 1939 O O . ASP A 1 238 ? 23.409 -5.127 -6.000 1.00 72.31 238 ASP A O 1
ATOM 1943 N N . TYR A 1 239 ? 23.159 -5.417 -8.204 1.00 69.88 239 TYR A N 1
ATOM 1944 C CA . TYR A 1 239 ? 22.919 -3.998 -8.494 1.00 69.88 239 TYR A CA 1
ATOM 1945 C C . TYR A 1 239 ? 21.621 -3.468 -7.876 1.00 69.88 239 TYR A C 1
ATOM 1947 O O . TYR A 1 239 ? 21.575 -2.317 -7.441 1.00 69.88 239 TYR A O 1
ATOM 1955 N N . LEU A 1 240 ? 20.559 -4.279 -7.834 1.00 74.81 240 LEU A N 1
ATOM 1956 C CA . LEU A 1 240 ? 19.306 -3.921 -7.160 1.00 74.81 240 LEU A CA 1
ATOM 1957 C C . LEU A 1 240 ? 19.511 -3.763 -5.653 1.00 74.81 240 LEU A C 1
ATOM 1959 O O . LEU A 1 240 ? 19.003 -2.812 -5.063 1.00 74.81 240 LEU A O 1
ATOM 1963 N N . ILE A 1 241 ? 20.275 -4.674 -5.049 1.00 80.31 241 ILE A N 1
ATOM 1964 C CA . ILE A 1 241 ? 20.622 -4.642 -3.628 1.00 80.31 241 ILE A CA 1
ATOM 1965 C C . ILE A 1 241 ? 21.484 -3.409 -3.317 1.00 80.31 241 ILE A C 1
ATOM 1967 O O . ILE A 1 241 ? 21.182 -2.677 -2.376 1.00 80.31 241 ILE A O 1
ATOM 1971 N N . GLU A 1 242 ? 22.509 -3.129 -4.127 1.00 80.69 242 GLU A N 1
ATOM 1972 C CA . GLU A 1 242 ? 23.332 -1.918 -4.000 1.00 80.69 242 GLU A CA 1
ATOM 1973 C C . GLU A 1 242 ? 22.486 -0.643 -4.132 1.00 80.69 242 GLU A C 1
ATOM 1975 O O . GLU A 1 242 ? 22.548 0.233 -3.270 1.00 80.69 242 GLU A O 1
ATOM 1980 N N . SER A 1 243 ? 21.622 -0.574 -5.150 1.00 76.00 243 SER A N 1
ATOM 1981 C CA . SER A 1 243 ? 20.733 0.575 -5.382 1.00 76.00 243 SER A CA 1
ATOM 1982 C C . SER A 1 243 ? 19.736 0.780 -4.240 1.00 76.00 243 SER A C 1
ATOM 1984 O O . SER A 1 243 ? 19.420 1.916 -3.886 1.00 76.00 243 SER A O 1
ATOM 1986 N N . PHE A 1 244 ? 19.247 -0.307 -3.634 1.00 84.56 244 PHE A N 1
ATOM 1987 C CA . PHE A 1 244 ? 18.408 -0.233 -2.442 1.00 84.56 244 PHE A CA 1
ATOM 1988 C C . PHE A 1 244 ? 19.171 0.374 -1.261 1.00 84.56 244 PHE A C 1
ATOM 1990 O O . PHE A 1 244 ? 18.634 1.246 -0.584 1.00 84.56 244 PHE A O 1
ATOM 1997 N N . PHE A 1 245 ? 20.427 -0.017 -1.024 1.00 85.81 245 PHE A N 1
ATOM 1998 C CA . PHE A 1 245 ? 21.220 0.575 0.058 1.00 85.81 245 PHE A CA 1
ATOM 1999 C C . PHE A 1 245 ? 21.560 2.054 -0.177 1.00 85.81 245 PHE A C 1
ATOM 2001 O O . PHE A 1 245 ? 21.736 2.793 0.792 1.00 85.81 245 PHE A O 1
ATOM 2008 N N . GLU A 1 246 ? 21.612 2.507 -1.432 1.00 83.00 246 GLU A N 1
ATOM 2009 C CA . GLU A 1 246 ? 21.735 3.931 -1.759 1.00 83.00 246 GLU A CA 1
ATOM 2010 C C . GLU A 1 246 ? 20.427 4.711 -1.533 1.00 83.00 246 GLU A C 1
ATOM 2012 O O . GLU A 1 246 ? 20.471 5.872 -1.117 1.00 83.00 246 GLU A O 1
ATOM 2017 N N . ASN A 1 247 ? 19.262 4.098 -1.784 1.00 79.00 247 ASN A N 1
ATOM 2018 C CA . ASN A 1 247 ? 17.952 4.735 -1.626 1.00 79.00 247 ASN A CA 1
ATOM 2019 C C . ASN A 1 247 ? 16.874 3.763 -1.092 1.00 79.00 247 ASN A C 1
ATOM 2021 O O . ASN A 1 247 ? 16.006 3.312 -1.850 1.00 79.00 247 ASN A O 1
ATOM 2025 N N . PRO A 1 248 ? 16.868 3.476 0.223 1.00 81.50 248 PRO A N 1
ATOM 2026 C CA . PRO A 1 248 ? 16.004 2.449 0.808 1.00 81.50 248 PRO A CA 1
ATOM 2027 C C . PRO A 1 248 ? 14.537 2.884 0.948 1.00 81.50 248 PRO A C 1
ATOM 2029 O O . PRO A 1 248 ? 13.693 2.078 1.319 1.00 81.50 248 PRO A O 1
ATOM 2032 N N . ASN A 1 249 ? 14.215 4.144 0.632 1.00 79.69 249 ASN A N 1
ATOM 2033 C CA . ASN A 1 249 ? 12.854 4.692 0.671 1.00 79.69 249 ASN A CA 1
ATOM 2034 C C . ASN A 1 249 ? 12.090 4.482 -0.650 1.00 79.69 249 ASN A C 1
ATOM 2036 O O . ASN A 1 249 ? 10.975 4.978 -0.812 1.00 79.69 249 ASN A O 1
ATOM 2040 N N . ASN A 1 250 ? 12.713 3.847 -1.645 1.00 77.00 250 ASN A N 1
ATOM 2041 C CA . ASN A 1 250 ? 12.141 3.714 -2.975 1.00 77.00 250 ASN A CA 1
ATOM 2042 C C . ASN A 1 250 ? 11.194 2.504 -3.056 1.00 77.00 250 ASN A C 1
ATOM 2044 O O . ASN A 1 250 ? 11.636 1.358 -3.127 1.00 77.00 250 ASN A O 1
ATOM 2048 N N . GLU A 1 251 ? 9.890 2.776 -3.118 1.00 75.69 251 GLU A N 1
ATOM 2049 C CA . GLU A 1 251 ? 8.817 1.774 -3.222 1.00 75.69 251 GLU A CA 1
ATOM 2050 C C . GLU A 1 251 ? 9.019 0.776 -4.378 1.00 75.69 251 GLU A C 1
ATOM 2052 O O . GLU A 1 251 ? 8.753 -0.418 -4.230 1.00 75.69 251 GLU A O 1
ATOM 2057 N N . VAL A 1 252 ? 9.531 1.235 -5.525 1.00 74.94 252 VAL A N 1
ATOM 2058 C CA . VAL A 1 252 ? 9.743 0.374 -6.699 1.00 74.94 252 VAL A CA 1
ATOM 2059 C C . VAL A 1 252 ? 10.900 -0.592 -6.461 1.00 74.94 252 VAL A C 1
ATOM 2061 O O . VAL A 1 252 ? 10.780 -1.766 -6.799 1.00 74.94 252 VAL A O 1
ATOM 2064 N N . LEU A 1 253 ? 11.992 -0.135 -5.837 1.00 78.62 253 LEU A N 1
ATOM 2065 C CA . LEU A 1 253 ? 13.103 -1.018 -5.463 1.00 78.62 253 LEU A CA 1
ATOM 2066 C C . LEU A 1 253 ? 12.655 -2.061 -4.435 1.00 78.62 253 LEU A C 1
ATOM 2068 O O . LEU A 1 253 ? 12.958 -3.238 -4.599 1.00 78.62 253 LEU A O 1
ATOM 2072 N N . ILE A 1 254 ? 11.880 -1.649 -3.430 1.00 82.38 254 ILE A N 1
ATOM 2073 C CA . ILE A 1 254 ? 11.304 -2.555 -2.426 1.00 82.38 254 ILE A CA 1
ATOM 2074 C C . ILE A 1 254 ? 10.421 -3.612 -3.096 1.00 82.38 254 ILE A C 1
ATOM 2076 O O . ILE A 1 254 ? 10.560 -4.798 -2.808 1.00 82.38 254 ILE A O 1
ATOM 2080 N N . THR A 1 255 ? 9.568 -3.200 -4.037 1.00 79.81 255 THR A N 1
ATOM 2081 C CA . THR A 1 255 ? 8.705 -4.116 -4.793 1.00 79.81 255 THR A CA 1
ATOM 2082 C C . THR A 1 255 ? 9.530 -5.094 -5.627 1.00 79.81 255 THR A C 1
ATOM 2084 O O . THR A 1 255 ? 9.267 -6.291 -5.608 1.00 79.81 255 THR A O 1
ATOM 2087 N N . LEU A 1 256 ? 10.565 -4.625 -6.328 1.00 77.25 256 LEU A N 1
ATOM 2088 C CA . LEU A 1 256 ? 11.444 -5.491 -7.120 1.00 77.25 256 LEU A CA 1
ATOM 2089 C C . LEU A 1 256 ? 12.195 -6.510 -6.254 1.00 77.25 256 LEU A C 1
ATOM 2091 O O . LEU A 1 256 ? 12.333 -7.662 -6.661 1.00 77.25 256 LEU A O 1
ATOM 2095 N N . LEU A 1 257 ? 12.621 -6.120 -5.048 1.00 84.31 257 LEU A N 1
ATOM 2096 C CA . LEU A 1 257 ? 13.278 -7.020 -4.096 1.00 84.31 257 LEU A CA 1
ATOM 2097 C C . LEU A 1 257 ? 12.377 -8.171 -3.624 1.00 84.31 257 LEU A C 1
ATOM 2099 O O . LEU A 1 257 ? 12.904 -9.197 -3.205 1.00 84.31 257 LEU A O 1
ATOM 2103 N N . THR A 1 258 ? 11.048 -8.057 -3.725 1.00 85.19 258 THR A N 1
ATOM 2104 C CA . THR A 1 258 ? 10.139 -9.180 -3.410 1.00 85.19 258 THR A CA 1
ATOM 2105 C C . THR A 1 258 ? 10.284 -10.357 -4.379 1.00 85.19 258 THR A C 1
ATOM 2107 O O . THR A 1 258 ? 9.915 -11.476 -4.041 1.00 85.19 258 THR A O 1
ATOM 2110 N N . TYR A 1 259 ? 10.864 -10.129 -5.563 1.00 79.00 259 TYR A N 1
ATOM 2111 C CA . TYR A 1 259 ? 11.058 -11.149 -6.597 1.00 79.00 259 TYR A CA 1
ATOM 2112 C C . TYR A 1 259 ? 12.499 -11.681 -6.669 1.00 79.00 259 TYR A C 1
ATOM 2114 O O . TYR A 1 259 ? 12.781 -12.588 -7.455 1.00 79.00 259 TYR A O 1
ATOM 2122 N N . THR A 1 260 ? 13.437 -11.126 -5.894 1.00 78.38 260 THR A N 1
ATOM 2123 C CA . THR A 1 260 ? 14.859 -11.497 -5.965 1.00 78.38 260 THR A CA 1
ATOM 2124 C C . THR A 1 260 ? 15.199 -12.622 -4.993 1.00 78.38 260 THR A C 1
ATOM 2126 O O . THR A 1 260 ? 14.733 -12.653 -3.856 1.00 78.38 260 THR A O 1
ATOM 2129 N N . GLN A 1 261 ? 16.063 -13.554 -5.405 1.00 81.12 261 GLN A N 1
ATOM 2130 C CA . GLN A 1 261 ? 16.632 -14.514 -4.458 1.00 81.12 261 GLN A CA 1
ATOM 2131 C C . GLN A 1 261 ? 17.683 -13.831 -3.585 1.00 81.12 261 GLN A C 1
ATOM 2133 O O . GLN A 1 261 ? 18.648 -13.259 -4.091 1.00 81.12 261 GLN A O 1
ATOM 2138 N N . LEU A 1 262 ? 17.513 -13.930 -2.269 1.00 85.25 262 LEU A N 1
ATOM 2139 C CA . LEU A 1 262 ? 18.418 -13.333 -1.294 1.00 85.25 262 LEU A CA 1
ATOM 2140 C C . LEU A 1 262 ? 19.251 -14.408 -0.587 1.00 85.25 262 LEU A C 1
ATOM 2142 O O . LEU A 1 262 ? 18.835 -15.552 -0.416 1.00 85.25 262 LEU A O 1
ATOM 2146 N N . SER A 1 263 ? 20.444 -14.035 -0.130 1.00 87.31 263 SER A N 1
ATOM 2147 C CA . SER A 1 263 ? 21.126 -14.797 0.921 1.00 87.31 263 SER A CA 1
ATOM 2148 C C . SER A 1 263 ? 20.645 -14.312 2.289 1.00 87.31 263 SER A C 1
ATOM 2150 O O . SER A 1 263 ? 20.289 -13.141 2.435 1.00 87.31 263 SER A O 1
ATOM 2152 N N . SER A 1 264 ? 20.695 -15.162 3.319 1.00 87.81 264 SER A N 1
ATOM 2153 C CA . SER A 1 264 ? 20.315 -14.760 4.683 1.00 87.81 264 SER A CA 1
ATOM 2154 C C . SER A 1 264 ? 21.077 -13.522 5.167 1.00 87.81 264 SER A C 1
ATOM 2156 O O . SER A 1 264 ? 20.487 -12.650 5.796 1.00 87.81 264 SER A O 1
ATOM 2158 N N . SER A 1 265 ? 22.369 -13.393 4.841 1.00 88.06 265 SER A N 1
ATOM 2159 C CA . SER A 1 265 ? 23.167 -12.215 5.210 1.00 88.06 265 SER A CA 1
ATOM 2160 C C . SER A 1 265 ? 22.669 -10.932 4.550 1.00 88.06 265 SER A C 1
ATOM 2162 O O . SER A 1 265 ? 22.606 -9.898 5.211 1.00 88.06 265 SER A O 1
ATOM 2164 N N . ILE A 1 266 ? 22.298 -10.996 3.269 1.00 88.94 266 ILE A N 1
ATOM 2165 C CA . ILE A 1 266 ? 21.776 -9.841 2.533 1.00 88.94 266 ILE A CA 1
ATOM 2166 C C . ILE A 1 266 ? 20.375 -9.495 3.034 1.00 88.94 266 ILE A C 1
ATOM 2168 O O . ILE A 1 266 ? 20.106 -8.333 3.305 1.00 88.94 266 ILE A O 1
ATOM 2172 N N . ALA A 1 267 ? 19.509 -10.489 3.241 1.00 89.56 267 ALA A N 1
ATOM 2173 C CA . ALA A 1 267 ? 18.175 -10.279 3.796 1.00 89.56 267 ALA A CA 1
ATOM 2174 C C . ALA A 1 267 ? 18.226 -9.611 5.187 1.00 89.56 267 ALA A C 1
ATOM 2176 O O . ALA A 1 267 ? 17.463 -8.685 5.453 1.00 89.56 267 ALA A O 1
ATOM 2177 N N . PHE A 1 268 ? 19.182 -9.996 6.043 1.00 90.06 268 PHE A N 1
ATOM 2178 C CA . PHE A 1 268 ? 19.427 -9.318 7.323 1.00 90.06 268 PHE A CA 1
ATOM 2179 C C . PHE A 1 268 ? 19.885 -7.866 7.154 1.00 90.06 268 PHE A C 1
ATOM 2181 O O . PHE A 1 268 ? 19.464 -6.997 7.917 1.00 90.06 268 PHE A O 1
ATOM 2188 N N . GLN A 1 269 ? 20.757 -7.588 6.182 1.00 90.94 269 GLN A N 1
ATOM 2189 C CA . GLN A 1 269 ? 21.178 -6.219 5.888 1.00 90.94 269 GLN A CA 1
ATOM 2190 C C . GLN A 1 269 ? 20.004 -5.391 5.363 1.00 90.94 269 GLN A C 1
ATOM 2192 O O . GLN A 1 269 ? 19.768 -4.309 5.884 1.00 90.94 269 GLN A O 1
ATOM 2197 N N . ILE A 1 270 ? 19.225 -5.911 4.413 1.00 91.56 270 ILE A N 1
ATOM 2198 C CA . ILE A 1 270 ? 18.023 -5.247 3.898 1.00 91.56 270 ILE A CA 1
ATOM 2199 C C . ILE A 1 270 ? 17.083 -4.896 5.054 1.00 91.56 270 ILE A C 1
ATOM 2201 O O . ILE A 1 270 ? 16.752 -3.726 5.206 1.00 91.56 270 ILE A O 1
ATOM 2205 N N . LEU A 1 271 ? 16.749 -5.853 5.932 1.00 90.12 271 LEU A N 1
ATOM 2206 C CA . LEU A 1 271 ? 15.896 -5.590 7.098 1.00 90.12 271 LEU A CA 1
ATOM 2207 C C . LEU A 1 271 ? 16.447 -4.466 7.990 1.00 90.12 271 LEU A C 1
ATOM 2209 O O . LEU A 1 271 ? 15.693 -3.622 8.458 1.00 90.12 271 LEU A O 1
ATOM 2213 N N . LYS A 1 272 ? 17.767 -4.425 8.202 1.00 89.19 272 LYS A N 1
ATOM 2214 C CA . LYS A 1 272 ? 18.422 -3.399 9.026 1.00 89.19 272 LYS A CA 1
ATOM 2215 C C . LYS A 1 272 ? 18.373 -1.995 8.406 1.00 89.19 272 LYS A C 1
ATOM 2217 O O . LYS A 1 272 ? 18.387 -1.016 9.147 1.00 89.19 272 LYS A O 1
ATOM 2222 N N . TYR A 1 273 ? 18.391 -1.895 7.078 1.00 88.38 273 TYR A N 1
ATOM 2223 C CA . TYR A 1 273 ? 18.391 -0.620 6.350 1.00 88.38 273 TYR A CA 1
ATOM 2224 C C . TYR A 1 273 ? 16.998 -0.180 5.887 1.00 88.38 273 TYR A C 1
ATOM 2226 O O . TYR A 1 273 ? 16.841 0.975 5.493 1.00 88.38 273 TYR A O 1
ATO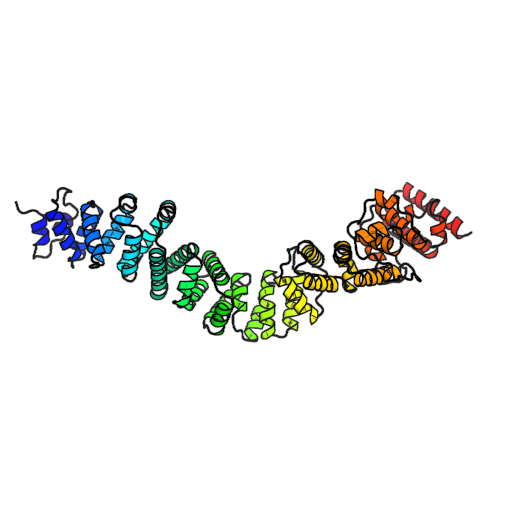M 2234 N N . LEU A 1 274 ? 15.998 -1.065 5.937 1.00 89.12 274 LEU A N 1
ATOM 2235 C CA . LEU A 1 274 ? 14.621 -0.721 5.610 1.00 89.12 274 LEU A CA 1
ATOM 2236 C C . LEU A 1 274 ? 14.103 0.359 6.580 1.00 89.12 274 LEU A C 1
ATOM 2238 O O . LEU A 1 274 ? 14.110 0.151 7.794 1.00 89.12 274 LEU A O 1
ATOM 2242 N N . PRO A 1 275 ? 13.622 1.509 6.084 1.00 85.06 275 PRO A N 1
ATOM 2243 C CA . PRO A 1 275 ? 12.953 2.503 6.918 1.00 85.06 275 PRO A CA 1
ATOM 2244 C C . PRO A 1 275 ? 11.596 1.950 7.375 1.00 85.06 275 PRO A C 1
ATOM 2246 O O . PRO A 1 275 ? 10.979 1.218 6.604 1.00 85.06 275 PRO A O 1
ATOM 2249 N N . PRO A 1 276 ? 11.076 2.274 8.570 1.00 84.81 276 PRO A N 1
ATOM 2250 C CA . PRO A 1 276 ? 9.807 1.735 9.067 1.00 84.81 276 PRO A CA 1
ATOM 2251 C C . PRO A 1 276 ? 8.591 2.415 8.404 1.00 84.81 276 PRO A C 1
ATOM 2253 O O . PRO A 1 276 ? 7.778 3.057 9.063 1.00 84.81 276 PRO A O 1
ATOM 2256 N N . PHE A 1 277 ? 8.483 2.319 7.078 1.00 84.38 277 PHE A N 1
ATOM 2257 C CA . PHE A 1 277 ? 7.405 2.904 6.287 1.00 84.38 277 PHE A CA 1
ATOM 2258 C C . PHE A 1 277 ? 6.390 1.859 5.842 1.00 84.38 277 PHE A C 1
ATOM 2260 O O . PHE A 1 277 ? 6.698 0.684 5.667 1.00 84.38 277 PHE A O 1
ATOM 2267 N N . TYR A 1 278 ? 5.173 2.328 5.586 1.00 77.38 278 TYR A N 1
ATOM 2268 C CA . TYR A 1 278 ? 4.039 1.501 5.193 1.00 77.38 278 TYR A CA 1
ATOM 2269 C C . TYR A 1 278 ? 4.309 0.612 3.964 1.00 77.38 278 TYR A C 1
ATOM 2271 O O . TYR A 1 278 ? 4.044 -0.585 3.981 1.00 77.38 278 TYR A O 1
ATOM 2279 N N . HIS A 1 279 ? 4.923 1.156 2.913 1.00 77.88 279 HIS A N 1
ATOM 2280 C CA . HIS A 1 279 ? 5.205 0.401 1.686 1.00 77.88 279 HIS A CA 1
ATOM 2281 C C . HIS A 1 279 ? 6.284 -0.690 1.860 1.00 77.88 279 HIS A C 1
ATOM 2283 O O . HIS A 1 279 ? 6.361 -1.609 1.048 1.00 77.88 279 HIS A O 1
ATOM 2289 N N . CYS A 1 280 ? 7.092 -0.641 2.928 1.00 84.31 280 CYS A N 1
ATOM 2290 C CA . CYS A 1 280 ? 8.112 -1.657 3.220 1.00 84.31 280 CYS A CA 1
ATOM 2291 C C . CYS A 1 280 ? 7.510 -3.007 3.627 1.00 84.31 280 CYS A C 1
ATOM 2293 O O . CYS A 1 280 ? 8.185 -4.035 3.568 1.00 84.31 280 CYS A O 1
ATOM 2295 N N . ILE A 1 281 ? 6.236 -3.019 4.021 1.00 85.62 281 ILE A N 1
ATOM 2296 C CA . ILE A 1 281 ? 5.547 -4.205 4.535 1.00 85.62 281 ILE A CA 1
ATOM 2297 C C . ILE A 1 281 ? 5.438 -5.291 3.466 1.00 85.62 281 ILE A C 1
ATOM 2299 O O . ILE A 1 281 ? 5.548 -6.473 3.784 1.00 85.62 281 ILE A O 1
ATOM 2303 N N . LEU A 1 282 ? 5.331 -4.900 2.192 1.00 84.56 282 LEU A N 1
ATOM 2304 C CA . LEU A 1 282 ? 5.275 -5.821 1.053 1.00 84.56 282 LEU A CA 1
ATOM 2305 C C . LEU A 1 282 ? 6.493 -6.754 0.973 1.00 84.56 282 LEU A C 1
ATOM 2307 O O . LEU A 1 282 ? 6.391 -7.857 0.443 1.00 84.56 282 LEU A O 1
ATOM 2311 N N . LEU A 1 283 ? 7.639 -6.337 1.518 1.00 88.81 283 LEU A N 1
ATOM 2312 C CA . LEU A 1 283 ? 8.874 -7.117 1.497 1.00 88.81 283 LEU A CA 1
ATOM 2313 C C . LEU A 1 283 ? 8.978 -8.118 2.659 1.00 88.81 283 LEU A C 1
ATOM 2315 O O . LEU A 1 283 ? 9.787 -9.043 2.608 1.00 88.81 283 LEU A O 1
ATOM 2319 N N . LEU A 1 284 ? 8.148 -7.984 3.695 1.00 90.12 284 LEU A N 1
ATOM 2320 C CA . LEU A 1 284 ? 8.229 -8.808 4.904 1.00 90.12 284 LEU A CA 1
ATOM 2321 C C . LEU A 1 284 ? 7.882 -10.286 4.686 1.00 90.12 284 LEU A C 1
ATOM 2323 O O . LEU A 1 284 ? 8.640 -11.122 5.190 1.00 90.12 284 LEU A O 1
ATOM 2327 N N . PRO A 1 285 ? 6.825 -10.650 3.928 1.00 88.50 285 PRO A N 1
ATOM 2328 C CA . PRO A 1 285 ? 6.541 -12.052 3.621 1.00 88.50 285 PRO A CA 1
ATOM 2329 C C . PRO A 1 285 ? 7.727 -12.738 2.941 1.00 88.50 285 PRO A C 1
ATOM 2331 O O . PRO A 1 285 ? 8.074 -13.864 3.285 1.00 88.50 285 PRO A O 1
ATOM 2334 N N . HIS A 1 286 ? 8.403 -12.017 2.042 1.00 88.50 286 HIS A N 1
ATOM 2335 C CA . HIS A 1 286 ? 9.582 -12.515 1.343 1.00 88.50 286 HIS A CA 1
ATOM 2336 C C . HIS A 1 286 ? 10.775 -12.711 2.284 1.00 88.50 286 HIS A C 1
ATOM 2338 O O . HIS A 1 286 ? 11.405 -13.768 2.291 1.00 88.50 286 HIS A O 1
ATOM 2344 N N . LEU A 1 287 ? 11.071 -11.723 3.136 1.00 90.06 287 LEU A N 1
ATOM 2345 C CA . LEU A 1 287 ? 12.218 -11.782 4.049 1.00 90.06 287 LEU A CA 1
ATOM 2346 C C . LEU A 1 287 ? 12.125 -12.937 5.057 1.00 90.06 287 LEU A C 1
ATOM 2348 O O . LEU A 1 287 ? 13.160 -13.519 5.387 1.00 90.06 287 LEU A O 1
ATOM 2352 N N . ILE A 1 288 ? 10.922 -13.329 5.496 1.00 89.81 288 ILE A N 1
ATOM 2353 C CA . ILE A 1 288 ? 10.725 -14.471 6.413 1.00 89.81 288 ILE A CA 1
ATOM 2354 C C . ILE A 1 288 ? 11.337 -15.769 5.875 1.00 89.81 288 ILE A C 1
ATOM 2356 O O . ILE A 1 288 ? 11.773 -16.611 6.660 1.00 89.81 288 ILE A O 1
ATOM 2360 N N . HIS A 1 289 ? 11.419 -15.941 4.555 1.00 89.62 289 HIS A N 1
ATOM 2361 C CA . HIS A 1 289 ? 12.028 -17.132 3.966 1.00 89.62 289 HIS A CA 1
ATOM 2362 C C . HIS A 1 289 ? 13.551 -17.206 4.164 1.00 89.62 289 HIS A C 1
ATOM 2364 O O . HIS A 1 289 ? 14.131 -18.284 4.026 1.00 89.62 289 HIS A O 1
ATOM 2370 N N . TYR A 1 290 ? 14.204 -16.092 4.507 1.00 89.75 290 TYR A N 1
ATOM 2371 C CA . TYR A 1 290 ? 15.664 -15.984 4.569 1.00 89.75 290 TYR A CA 1
ATOM 2372 C C . TYR A 1 290 ? 16.215 -15.712 5.966 1.00 89.75 290 TYR A C 1
ATOM 2374 O O . TYR A 1 290 ? 17.375 -16.050 6.232 1.00 89.75 290 TYR A O 1
ATOM 2382 N N . ILE A 1 291 ? 15.426 -15.091 6.845 1.00 91.06 291 ILE A N 1
ATOM 2383 C CA . ILE A 1 291 ? 15.840 -14.697 8.197 1.00 91.06 291 ILE A CA 1
ATOM 2384 C C . ILE A 1 291 ? 14.815 -15.151 9.246 1.00 91.06 291 ILE A C 1
ATOM 2386 O O . ILE A 1 291 ? 13.666 -15.423 8.904 1.00 91.06 291 ILE A O 1
ATOM 2390 N N . PRO A 1 292 ? 15.202 -15.254 10.534 1.00 88.62 292 PRO A N 1
ATOM 2391 C CA . PRO A 1 292 ? 14.290 -15.662 11.593 1.00 88.62 292 PRO A CA 1
ATOM 2392 C C . PRO A 1 292 ? 13.053 -14.766 11.639 1.00 88.62 292 PRO A C 1
ATOM 2394 O O . PRO A 1 292 ? 13.162 -13.540 11.716 1.00 88.62 292 PRO A O 1
ATOM 2397 N N . LYS A 1 293 ? 11.874 -15.394 11.657 1.00 86.44 293 LYS A N 1
ATOM 2398 C CA . LYS A 1 293 ? 10.582 -14.698 11.674 1.00 86.44 293 LYS A CA 1
ATOM 2399 C C . LYS A 1 293 ? 10.471 -13.685 12.819 1.00 86.44 293 LYS A C 1
ATOM 2401 O O . LYS A 1 293 ? 9.913 -12.615 12.616 1.00 86.44 293 LYS A O 1
ATOM 2406 N N . SER A 1 294 ? 11.080 -13.964 13.976 1.00 88.38 294 SER A N 1
ATOM 2407 C CA . SER A 1 294 ? 11.136 -13.039 15.118 1.00 88.38 294 SER A CA 1
ATOM 2408 C C . SER A 1 294 ? 11.714 -11.667 14.758 1.00 88.38 294 SER A C 1
ATOM 2410 O O . SER A 1 294 ? 11.194 -10.657 15.211 1.00 88.38 294 SER A O 1
ATOM 2412 N N . SER A 1 295 ? 12.749 -11.617 13.914 1.00 89.56 295 SER A N 1
ATOM 2413 C CA . SER A 1 295 ? 13.356 -10.355 13.473 1.00 89.56 295 SER A CA 1
ATOM 2414 C C . SER A 1 295 ? 12.435 -9.582 12.530 1.00 89.56 295 SER A C 1
ATOM 2416 O O . SER A 1 295 ? 12.352 -8.361 12.611 1.00 89.56 295 SER A O 1
ATOM 2418 N N . VAL A 1 296 ? 11.710 -10.287 11.657 1.00 90.75 296 VAL A N 1
ATOM 2419 C CA . VAL A 1 296 ? 10.742 -9.658 10.746 1.00 90.75 296 VAL A CA 1
ATOM 2420 C C . VAL A 1 296 ? 9.532 -9.133 11.517 1.00 90.75 296 VAL A C 1
ATOM 2422 O O . VAL A 1 296 ? 9.073 -8.031 11.241 1.00 90.75 296 VAL A O 1
ATOM 2425 N N . ILE A 1 297 ? 9.050 -9.883 12.512 1.00 90.19 297 ILE A N 1
ATOM 2426 C CA . ILE A 1 297 ? 7.977 -9.452 13.420 1.00 90.19 297 ILE A CA 1
ATOM 2427 C C . ILE A 1 297 ? 8.398 -8.206 14.202 1.00 90.19 297 ILE A C 1
ATOM 2429 O O . ILE A 1 297 ? 7.629 -7.255 14.271 1.00 90.19 297 ILE A O 1
ATOM 2433 N N . GLU A 1 298 ? 9.613 -8.180 14.758 1.00 89.44 298 GLU A N 1
ATOM 2434 C CA . GLU A 1 298 ? 10.133 -7.018 15.490 1.00 89.44 298 GLU A CA 1
ATOM 2435 C C . GLU A 1 298 ? 10.159 -5.766 14.606 1.00 89.44 298 GLU A C 1
ATOM 2437 O O . GLU A 1 298 ? 9.722 -4.694 15.021 1.00 89.44 298 GLU A O 1
ATOM 2442 N N . TYR A 1 299 ? 10.611 -5.906 13.360 1.00 91.50 299 TYR A N 1
ATOM 2443 C CA . TYR A 1 299 ? 10.560 -4.815 12.396 1.00 91.50 299 TYR A CA 1
ATOM 2444 C C . TYR A 1 299 ? 9.117 -4.425 12.043 1.00 91.50 299 TYR A C 1
ATOM 2446 O O . TYR A 1 299 ? 8.788 -3.242 12.018 1.00 91.50 299 TYR A O 1
ATOM 2454 N N . PHE A 1 300 ? 8.225 -5.392 11.814 1.00 92.56 300 PHE A N 1
ATOM 2455 C CA . PHE A 1 300 ? 6.828 -5.100 11.497 1.00 92.56 300 PHE A CA 1
ATOM 2456 C C . PHE A 1 300 ? 6.135 -4.332 12.629 1.00 92.56 300 PHE A C 1
ATOM 2458 O O . PHE A 1 300 ? 5.430 -3.358 12.372 1.00 92.56 300 PHE A O 1
ATOM 2465 N N . GLN A 1 301 ? 6.425 -4.693 13.881 1.00 89.94 301 GLN A N 1
ATOM 2466 C CA . GLN A 1 301 ? 5.983 -3.964 15.065 1.00 89.94 301 GLN A CA 1
ATOM 2467 C C . GLN A 1 301 ? 6.463 -2.502 15.041 1.00 89.94 301 GLN A C 1
ATOM 2469 O O . GLN A 1 301 ? 5.698 -1.597 15.375 1.00 89.94 301 GLN A O 1
ATOM 2474 N N . GLN A 1 302 ? 7.696 -2.237 14.593 1.00 89.94 302 GLN A N 1
ATOM 2475 C CA . GLN A 1 302 ? 8.173 -0.863 14.398 1.00 89.94 302 GLN A CA 1
ATOM 2476 C C . GLN A 1 302 ? 7.355 -0.129 13.333 1.00 89.94 302 GLN A C 1
ATOM 2478 O O . GLN A 1 302 ? 7.007 1.028 13.552 1.00 89.94 302 GLN A O 1
ATOM 2483 N N . VAL A 1 303 ? 7.005 -0.772 12.215 1.00 90.19 303 VAL A N 1
ATOM 2484 C CA . VAL A 1 303 ? 6.162 -0.137 11.186 1.00 90.19 303 VAL A CA 1
ATOM 2485 C C . VAL A 1 303 ? 4.772 0.202 11.736 1.00 90.19 303 VAL A C 1
ATOM 2487 O O . VAL A 1 303 ? 4.287 1.309 11.512 1.00 90.19 303 VAL A O 1
ATOM 2490 N N . ILE A 1 304 ? 4.162 -0.696 12.519 1.00 89.50 304 ILE A N 1
ATOM 2491 C CA . ILE A 1 304 ? 2.871 -0.461 13.194 1.00 89.50 304 ILE A CA 1
ATOM 2492 C C . ILE A 1 304 ? 2.936 0.758 14.127 1.00 89.50 304 ILE A C 1
ATOM 2494 O O . ILE A 1 304 ? 2.008 1.568 14.157 1.00 89.50 304 ILE A O 1
ATOM 2498 N N . PHE A 1 305 ? 4.040 0.945 14.854 1.00 84.56 305 PHE A N 1
ATOM 2499 C CA . PHE A 1 305 ? 4.217 2.121 15.712 1.00 84.56 305 PHE A CA 1
ATOM 2500 C C . PHE A 1 305 ? 4.402 3.436 14.939 1.00 84.56 305 PHE A C 1
ATOM 2502 O O . PHE A 1 305 ? 4.053 4.493 15.459 1.00 84.56 305 PHE A O 1
ATOM 2509 N N . HIS A 1 306 ? 4.932 3.393 13.713 1.00 84.69 306 HIS A N 1
ATOM 2510 C CA . HIS A 1 306 ? 5.187 4.584 12.886 1.00 84.69 306 HIS A CA 1
ATOM 2511 C C . HIS A 1 306 ? 4.060 4.891 11.883 1.00 84.69 306 HIS A C 1
ATOM 2513 O O . HIS A 1 306 ? 4.175 5.821 11.081 1.00 84.69 306 HIS A O 1
ATOM 2519 N N . LEU A 1 307 ? 2.964 4.131 11.919 1.00 82.62 307 LEU A N 1
ATOM 2520 C CA . LEU A 1 307 ? 1.803 4.306 11.051 1.00 82.62 307 LEU A CA 1
ATOM 2521 C C . LEU A 1 307 ? 0.990 5.560 11.443 1.00 82.62 307 LEU A C 1
ATOM 2523 O O . LEU A 1 307 ? 0.055 5.504 12.240 1.00 82.62 307 LEU A O 1
ATOM 2527 N N . ASP A 1 308 ? 1.327 6.717 10.868 1.00 66.50 308 ASP A N 1
ATOM 2528 C CA . ASP A 1 308 ? 0.651 7.992 11.164 1.00 66.50 308 ASP A CA 1
ATOM 2529 C C . ASP A 1 308 ? -0.651 8.165 10.363 1.00 66.50 308 ASP A C 1
ATOM 2531 O O . ASP A 1 308 ? -0.660 8.724 9.265 1.00 66.50 308 ASP A O 1
ATOM 2535 N N . ARG A 1 309 ? -1.766 7.654 10.911 1.00 64.56 309 ARG A N 1
ATOM 2536 C CA . ARG A 1 309 ? -3.147 7.867 10.410 1.00 64.56 309 ARG A CA 1
ATOM 2537 C C . ARG A 1 309 ? -3.378 7.509 8.932 1.00 64.56 309 ARG A C 1
ATOM 2539 O O . ARG A 1 309 ? -4.337 7.980 8.318 1.00 64.56 309 ARG A O 1
ATOM 2546 N N . GLN A 1 310 ? -2.513 6.684 8.351 1.00 76.44 310 GLN A N 1
ATOM 2547 C CA . GLN A 1 310 ? -2.646 6.240 6.967 1.00 76.44 310 GLN A CA 1
ATOM 2548 C C . GLN A 1 310 ? -3.816 5.263 6.828 1.00 76.44 310 GLN A C 1
ATOM 2550 O O . GLN A 1 310 ? -4.152 4.535 7.761 1.00 76.44 310 GLN A O 1
ATOM 2555 N N . THR A 1 311 ? -4.452 5.266 5.656 1.00 80.56 311 THR A N 1
ATOM 2556 C CA . THR A 1 311 ? -5.490 4.277 5.335 1.00 80.56 311 THR A CA 1
ATOM 2557 C C . THR A 1 311 ? -4.813 2.940 5.068 1.00 80.56 311 THR A C 1
ATOM 2559 O O . THR A 1 311 ? -3.837 2.895 4.321 1.00 80.56 311 THR A O 1
ATOM 2562 N N . LEU A 1 312 ? -5.306 1.877 5.700 1.00 87.88 312 LEU A N 1
ATOM 2563 C CA . LEU A 1 312 ? -4.784 0.528 5.503 1.00 87.88 312 LEU A CA 1
ATOM 2564 C C . LEU A 1 312 ? -5.333 -0.041 4.193 1.00 87.88 312 LEU A C 1
ATOM 2566 O O . LEU A 1 312 ? -6.498 0.166 3.860 1.00 87.88 312 LEU A O 1
ATOM 2570 N N . ASP A 1 313 ? -4.498 -0.758 3.454 1.00 85.62 313 ASP A N 1
ATOM 2571 C CA . ASP A 1 313 ? -4.889 -1.512 2.270 1.00 85.62 313 ASP A CA 1
ATOM 2572 C C . ASP A 1 313 ? -5.011 -3.008 2.578 1.00 85.62 313 ASP A C 1
ATOM 2574 O O . ASP A 1 313 ? -4.630 -3.506 3.641 1.00 85.62 313 ASP A O 1
ATOM 2578 N N . LYS A 1 314 ? -5.539 -3.742 1.600 1.00 86.25 314 LYS A N 1
ATOM 2579 C CA . LYS A 1 314 ? -5.757 -5.183 1.699 1.00 86.25 314 LYS A CA 1
ATOM 2580 C C . LYS A 1 314 ? -4.469 -5.969 1.982 1.00 86.25 314 LYS A C 1
ATOM 2582 O O . LYS A 1 314 ? -4.503 -6.900 2.783 1.00 86.25 314 LYS A O 1
ATOM 2587 N N . ASN A 1 315 ? -3.344 -5.602 1.362 1.00 85.50 315 ASN A N 1
ATOM 2588 C CA . ASN A 1 315 ? -2.074 -6.317 1.521 1.00 85.50 315 ASN A CA 1
ATOM 2589 C C . ASN A 1 315 ? -1.544 -6.162 2.948 1.00 85.50 315 ASN A C 1
ATOM 2591 O O . ASN A 1 315 ? -1.086 -7.133 3.546 1.00 85.50 315 ASN A O 1
ATOM 2595 N N . PHE A 1 316 ? -1.651 -4.958 3.516 1.00 90.62 316 PHE A N 1
ATOM 2596 C CA . PHE A 1 316 ? -1.313 -4.717 4.914 1.00 90.62 316 PHE A CA 1
ATOM 2597 C C . PHE A 1 316 ? -2.117 -5.628 5.841 1.00 90.62 316 PHE A C 1
ATOM 2599 O O . PHE A 1 316 ? -1.544 -6.277 6.713 1.00 90.62 316 PHE A O 1
ATOM 2606 N N . ILE A 1 317 ? -3.435 -5.700 5.641 1.00 90.62 317 ILE A N 1
ATOM 2607 C CA . ILE A 1 317 ? -4.327 -6.514 6.473 1.00 90.62 317 ILE A CA 1
ATOM 2608 C C . ILE A 1 317 ? -4.009 -8.007 6.340 1.00 90.62 317 ILE A C 1
ATOM 2610 O O . ILE A 1 317 ? -3.966 -8.712 7.347 1.00 90.62 317 ILE A O 1
ATOM 2614 N N . GLU A 1 318 ? -3.775 -8.504 5.126 1.00 89.00 318 GLU A N 1
ATOM 2615 C CA . GLU A 1 318 ? -3.390 -9.904 4.901 1.00 89.00 318 GLU A CA 1
ATOM 2616 C C . GLU A 1 318 ? -2.091 -10.258 5.641 1.00 89.00 318 GLU A C 1
ATOM 2618 O O . GLU A 1 318 ? -2.019 -11.284 6.323 1.00 89.00 318 GLU A O 1
ATOM 2623 N N . ILE A 1 319 ? -1.092 -9.375 5.576 1.00 89.94 319 ILE A N 1
ATOM 2624 C CA . ILE A 1 319 ? 0.191 -9.553 6.265 1.00 89.94 319 ILE A CA 1
ATOM 2625 C C . ILE A 1 319 ? 0.008 -9.458 7.785 1.00 89.94 319 ILE A C 1
ATOM 2627 O O . ILE A 1 319 ? 0.546 -10.289 8.517 1.00 89.94 319 ILE A O 1
ATOM 2631 N N . LEU A 1 320 ? -0.798 -8.506 8.265 1.00 91.69 320 LEU A N 1
ATOM 2632 C CA . LEU A 1 320 ? -1.115 -8.350 9.683 1.00 91.69 320 LEU A CA 1
ATOM 2633 C C . LEU A 1 320 ? -1.722 -9.624 10.268 1.00 91.69 320 LEU A C 1
ATOM 2635 O O . LEU A 1 320 ? -1.232 -10.133 11.277 1.00 91.69 320 LEU A O 1
ATOM 2639 N N . LEU A 1 321 ? -2.766 -10.149 9.624 1.00 89.81 321 LEU A N 1
ATOM 2640 C CA . LEU A 1 321 ? -3.446 -11.362 10.072 1.00 89.81 321 LEU A CA 1
ATOM 2641 C C . LEU A 1 321 ? -2.499 -12.570 10.041 1.00 89.81 321 LEU A C 1
ATOM 2643 O O . LEU A 1 321 ? -2.428 -13.304 11.023 1.00 89.81 321 LEU A O 1
ATOM 2647 N N . SER A 1 322 ? -1.709 -12.727 8.972 1.00 88.38 322 SER A N 1
ATOM 2648 C CA . SER A 1 322 ? -0.723 -13.811 8.850 1.00 88.38 322 SER A CA 1
ATOM 2649 C C . SER A 1 322 ? 0.344 -13.785 9.951 1.00 88.38 322 SER A C 1
ATOM 2651 O O . SER A 1 322 ? 0.749 -14.831 10.460 1.00 88.38 322 SER A O 1
ATOM 2653 N N . PHE A 1 323 ? 0.829 -12.603 10.329 1.00 87.00 323 PHE A N 1
ATOM 2654 C CA . PHE A 1 323 ? 1.845 -12.492 11.373 1.00 87.00 323 PHE A CA 1
ATOM 2655 C C . PHE A 1 323 ? 1.241 -12.683 12.763 1.00 87.00 323 PHE A C 1
ATOM 2657 O O . PHE A 1 323 ? 1.876 -13.303 13.618 1.00 87.00 323 PHE A O 1
ATOM 2664 N N . ASN A 1 324 ? 0.017 -12.198 12.973 1.00 83.81 324 ASN A N 1
ATOM 2665 C CA . ASN A 1 324 ? -0.631 -12.260 14.272 1.00 83.81 324 ASN A CA 1
ATOM 2666 C C . ASN A 1 324 ? -1.151 -13.662 14.645 1.00 83.81 324 ASN A C 1
ATOM 2668 O O . ASN A 1 324 ? -1.205 -13.990 15.827 1.00 83.81 324 ASN A O 1
ATOM 2672 N N . GLU A 1 325 ? -1.482 -14.518 13.669 1.00 78.94 325 GLU A N 1
ATOM 2673 C CA . GLU A 1 325 ? -1.815 -15.933 13.927 1.00 78.94 325 GLU A CA 1
ATOM 2674 C C . GLU A 1 325 ? -0.669 -16.694 14.626 1.00 78.94 325 GLU A C 1
ATOM 2676 O O . GLU A 1 325 ? -0.910 -17.666 15.341 1.00 78.94 325 GLU A O 1
ATOM 2681 N N . GLU A 1 326 ? 0.579 -16.246 14.462 1.00 68.88 326 GLU A N 1
ATOM 2682 C CA . GLU A 1 326 ? 1.766 -16.953 14.952 1.00 68.88 326 GLU A CA 1
ATOM 2683 C C . GLU A 1 326 ? 2.550 -16.198 16.036 1.00 68.88 326 GLU A C 1
ATOM 2685 O O . GLU A 1 326 ? 3.424 -16.779 16.684 1.00 68.88 326 GLU A O 1
ATOM 2690 N N . SER A 1 327 ? 2.303 -14.903 16.239 1.00 74.62 327 SER A N 1
ATOM 2691 C CA . SER A 1 327 ? 3.013 -14.078 17.225 1.00 74.62 327 SER A CA 1
ATOM 2692 C C . SER A 1 327 ? 2.173 -12.879 17.654 1.00 74.62 327 SER A C 1
ATOM 2694 O O . SER A 1 327 ? 1.563 -12.225 16.820 1.00 74.62 327 SER A O 1
ATOM 2696 N N . SER A 1 328 ? 2.164 -12.556 18.950 1.00 78.50 328 SER A N 1
ATOM 2697 C CA . SER A 1 328 ? 1.378 -11.436 19.482 1.00 78.50 328 SER A CA 1
ATOM 2698 C C . SER A 1 328 ? 1.986 -10.090 19.071 1.00 78.50 328 SER A C 1
ATOM 2700 O O . SER A 1 328 ? 2.978 -9.660 19.665 1.00 78.50 328 SER A O 1
ATOM 2702 N N . LEU A 1 329 ? 1.397 -9.438 18.068 1.00 86.31 329 LEU A N 1
ATOM 2703 C CA . LEU A 1 329 ? 1.710 -8.058 17.691 1.00 86.31 329 LEU A CA 1
ATOM 2704 C C . LEU A 1 329 ? 0.892 -7.093 18.548 1.00 86.31 329 LEU A C 1
ATOM 2706 O O . LEU A 1 329 ? -0.302 -7.306 18.738 1.00 86.31 329 LEU A O 1
ATOM 2710 N N . ASP A 1 330 ? 1.505 -6.012 19.026 1.00 86.19 330 ASP A N 1
ATOM 2711 C CA . ASP A 1 330 ? 0.757 -4.912 19.631 1.00 86.19 330 ASP A CA 1
ATOM 2712 C C . ASP A 1 330 ? 0.208 -3.994 18.538 1.00 86.19 330 ASP A C 1
ATOM 2714 O O . ASP A 1 330 ? 0.942 -3.219 17.926 1.00 86.19 330 ASP A O 1
ATOM 2718 N N . ILE A 1 331 ? -1.096 -4.102 18.297 1.00 89.69 331 ILE A N 1
ATOM 2719 C CA . ILE A 1 331 ? -1.810 -3.329 17.277 1.00 89.69 331 ILE A CA 1
ATOM 2720 C C . ILE A 1 331 ? -2.579 -2.136 17.849 1.00 89.69 331 ILE A C 1
ATOM 2722 O O . ILE A 1 331 ? -3.318 -1.487 17.111 1.00 89.69 331 ILE A O 1
ATOM 2726 N N . SER A 1 332 ? -2.441 -1.844 19.147 1.00 83.38 332 SER A N 1
ATOM 2727 C CA . SER A 1 332 ? -3.235 -0.818 19.838 1.00 83.38 332 SER A CA 1
ATOM 2728 C C . SER A 1 332 ? -3.225 0.543 19.128 1.00 83.38 332 SER A C 1
ATOM 2730 O O . SER A 1 332 ? -4.266 1.190 19.022 1.00 83.38 332 SER A O 1
ATOM 2732 N N . SER A 1 333 ? -2.081 0.935 18.557 1.00 84.44 333 SER A N 1
ATOM 2733 C CA . SER A 1 333 ? -1.888 2.203 17.839 1.00 84.44 333 SER A CA 1
ATOM 2734 C C . SER A 1 333 ? -2.634 2.317 16.505 1.00 84.44 333 SER A C 1
ATOM 2736 O O . SER A 1 333 ? -2.809 3.432 16.011 1.00 84.44 333 SER A O 1
ATOM 2738 N N . ILE A 1 334 ? -3.054 1.195 15.910 1.00 89.75 334 ILE A N 1
ATOM 2739 C CA . ILE A 1 334 ? -3.672 1.148 14.574 1.00 89.75 334 ILE A CA 1
ATOM 2740 C C . ILE A 1 334 ? -5.131 0.676 14.588 1.00 89.75 334 ILE A C 1
ATOM 2742 O O . ILE A 1 334 ? -5.752 0.580 13.530 1.00 89.75 334 ILE A O 1
ATOM 2746 N N . ILE A 1 335 ? -5.702 0.396 15.765 1.00 88.94 335 ILE A N 1
ATOM 2747 C CA . ILE A 1 335 ? -7.110 -0.011 15.914 1.00 88.94 335 ILE A CA 1
ATOM 2748 C C . ILE A 1 335 ? -8.095 0.972 15.254 1.00 88.94 335 ILE A C 1
ATOM 2750 O O . ILE A 1 335 ? -8.979 0.487 14.544 1.00 88.94 335 ILE A O 1
ATOM 2754 N N . PRO A 1 336 ? -7.956 2.310 15.387 1.00 88.06 336 PRO A N 1
ATOM 2755 C CA . PRO A 1 336 ? -8.832 3.244 14.675 1.00 88.06 336 PRO A CA 1
ATOM 2756 C C . PRO A 1 336 ? -8.806 3.052 13.151 1.00 88.06 336 PRO A C 1
ATOM 2758 O O . PRO A 1 336 ? -9.838 3.095 12.488 1.00 88.06 336 PRO A O 1
ATOM 2761 N N . GLN A 1 337 ? -7.623 2.814 12.583 1.00 90.56 337 GLN A N 1
ATOM 2762 C CA . GLN A 1 337 ? -7.427 2.609 11.151 1.00 90.56 337 GLN A CA 1
ATOM 2763 C C . GLN A 1 337 ? -7.993 1.257 10.695 1.00 90.56 337 GLN A C 1
ATOM 2765 O O . GLN A 1 337 ? -8.514 1.166 9.586 1.00 90.56 337 GLN A O 1
ATOM 2770 N N . ILE A 1 338 ? -7.930 0.225 11.547 1.00 91.81 338 ILE A N 1
ATOM 2771 C CA . ILE A 1 338 ? -8.561 -1.079 11.293 1.00 91.81 338 ILE A CA 1
ATOM 2772 C C . ILE A 1 338 ? -10.089 -0.956 11.307 1.00 91.81 338 ILE A C 1
ATOM 2774 O O . ILE A 1 338 ? -10.739 -1.502 10.423 1.00 91.81 338 ILE A O 1
ATOM 2778 N N . ILE A 1 339 ? -10.668 -0.231 12.270 1.00 90.12 339 ILE A N 1
ATOM 2779 C CA . ILE A 1 339 ? -12.121 0.007 12.326 1.00 90.12 339 ILE A CA 1
ATOM 2780 C C . ILE A 1 339 ? -12.581 0.724 11.062 1.00 90.12 339 ILE A C 1
ATOM 2782 O O . ILE A 1 339 ? -13.475 0.234 10.380 1.00 90.12 339 ILE A O 1
ATOM 2786 N N . LYS A 1 340 ? -11.885 1.798 10.677 1.00 90.00 340 LYS A N 1
ATOM 2787 C CA . LYS A 1 340 ? -12.175 2.505 9.430 1.00 90.00 340 LYS A CA 1
ATOM 2788 C C . LYS A 1 340 ? -12.060 1.595 8.201 1.00 90.00 340 LYS A C 1
ATOM 2790 O O . LYS A 1 340 ? -12.910 1.645 7.323 1.00 90.00 340 LYS A O 1
ATOM 2795 N N . TYR A 1 341 ? -11.043 0.728 8.145 1.00 91.31 341 TYR A N 1
ATOM 2796 C CA . TYR A 1 341 ? -10.932 -0.271 7.077 1.00 91.31 341 TYR A CA 1
ATOM 2797 C C . TYR A 1 341 ? -12.162 -1.189 7.030 1.00 91.31 341 TYR A C 1
ATOM 2799 O O . TYR A 1 341 ? -12.651 -1.488 5.946 1.00 91.31 341 TYR A O 1
ATOM 2807 N N . ILE A 1 342 ? -12.677 -1.634 8.178 1.00 91.25 342 ILE A N 1
ATOM 2808 C CA . ILE A 1 342 ? -13.869 -2.491 8.240 1.00 91.25 342 ILE A CA 1
ATOM 2809 C C . ILE A 1 342 ? -15.128 -1.742 7.779 1.00 91.25 342 ILE A C 1
ATOM 2811 O O . ILE A 1 342 ? -15.961 -2.333 7.098 1.00 91.25 342 ILE A O 1
ATOM 2815 N N . GLU A 1 343 ? -15.264 -0.463 8.132 1.00 88.31 343 GLU A N 1
ATOM 2816 C CA . GLU A 1 343 ? -16.389 0.389 7.719 1.00 88.31 343 GLU A CA 1
ATOM 2817 C C . GLU A 1 343 ? -16.369 0.702 6.214 1.00 88.31 343 GLU A C 1
ATOM 2819 O O . GLU A 1 343 ? -17.420 0.744 5.577 1.00 88.31 343 GLU A O 1
ATOM 2824 N N . ASP A 1 344 ? -15.176 0.891 5.641 1.00 86.81 344 ASP A N 1
ATOM 2825 C CA . ASP A 1 344 ? -14.981 1.251 4.232 1.00 86.81 344 ASP A CA 1
ATOM 2826 C C . ASP A 1 344 ? -15.092 0.043 3.266 1.00 86.81 344 ASP A C 1
ATOM 2828 O O . ASP A 1 344 ? -15.129 0.243 2.049 1.00 86.81 344 ASP A O 1
ATOM 2832 N N . ASN A 1 345 ? -15.113 -1.206 3.761 1.00 80.69 345 ASN A N 1
ATOM 2833 C CA . ASN A 1 345 ? -15.092 -2.421 2.929 1.00 80.69 345 ASN A CA 1
ATOM 2834 C C . ASN A 1 345 ? -16.389 -3.250 3.014 1.00 80.69 345 ASN A C 1
ATOM 2836 O O . ASN A 1 345 ? -16.955 -3.466 4.081 1.00 80.69 345 ASN A O 1
ATOM 2840 N N . ASP A 1 346 ? -16.819 -3.776 1.862 1.00 70.06 346 ASP A N 1
ATOM 2841 C CA . ASP A 1 346 ? -18.074 -4.520 1.693 1.00 70.06 346 ASP A CA 1
ATOM 2842 C C . ASP A 1 346 ? -18.023 -5.997 2.154 1.00 70.06 346 ASP A C 1
ATOM 2844 O O . ASP A 1 346 ? -16.970 -6.624 2.314 1.00 70.06 346 ASP A O 1
ATOM 2848 N N . VAL A 1 347 ? -19.220 -6.594 2.256 1.00 63.00 347 VAL A N 1
ATOM 2849 C CA . VAL A 1 347 ? -19.530 -7.976 2.692 1.00 63.00 347 VAL A CA 1
ATOM 2850 C C . VAL A 1 347 ? -18.735 -9.075 1.961 1.00 63.00 347 VAL A C 1
ATOM 2852 O O . VAL A 1 347 ? -18.571 -10.172 2.491 1.00 63.00 347 VAL A O 1
ATOM 2855 N N . GLU A 1 348 ? -18.199 -8.827 0.765 1.00 64.81 348 GLU A N 1
ATOM 2856 C CA . GLU A 1 348 ? -17.421 -9.831 0.019 1.00 64.81 348 GLU A CA 1
ATOM 2857 C C . GLU A 1 348 ? -16.132 -10.268 0.745 1.00 64.81 348 GLU A C 1
ATOM 2859 O O . GLU A 1 348 ? -15.626 -11.361 0.491 1.00 64.81 348 GLU A O 1
ATOM 2864 N N . GLN A 1 349 ? -15.635 -9.473 1.701 1.00 79.19 349 GLN A N 1
ATOM 2865 C CA . GLN A 1 349 ? -14.469 -9.797 2.536 1.00 79.19 349 GLN A CA 1
ATOM 2866 C C . GLN A 1 349 ? -14.840 -10.250 3.961 1.00 79.19 349 GLN A C 1
ATOM 2868 O O . GLN A 1 349 ? -14.005 -10.193 4.867 1.00 79.19 349 GLN A O 1
ATOM 2873 N N . ILE A 1 350 ? -16.074 -10.722 4.187 1.00 84.31 350 ILE A N 1
ATOM 2874 C CA . ILE A 1 350 ? -16.605 -10.955 5.542 1.00 84.31 350 ILE A CA 1
ATOM 2875 C C . ILE A 1 350 ? -15.738 -11.871 6.418 1.00 84.31 350 ILE A C 1
ATOM 2877 O O . ILE A 1 350 ? -15.611 -11.617 7.609 1.00 84.31 350 ILE A O 1
ATOM 2881 N N . GLU A 1 351 ? -15.080 -12.896 5.863 1.00 86.94 351 GLU A N 1
ATOM 2882 C CA . GLU A 1 351 ? -14.191 -13.765 6.653 1.00 86.94 351 GLU A CA 1
ATOM 2883 C C . GLU A 1 351 ? -12.977 -12.994 7.198 1.00 86.94 351 GLU A C 1
ATOM 2885 O O . GLU A 1 351 ? -12.631 -13.116 8.373 1.00 86.94 351 GLU A O 1
ATOM 2890 N N . GLN A 1 352 ? -12.349 -12.169 6.358 1.00 88.50 352 GLN A N 1
ATOM 2891 C CA . GLN A 1 352 ? -11.203 -11.345 6.739 1.00 88.50 352 GLN A CA 1
ATOM 2892 C C . GLN A 1 352 ? -11.612 -10.281 7.763 1.00 88.50 352 GLN A C 1
ATOM 2894 O O . GLN A 1 352 ? -10.904 -10.062 8.746 1.00 88.50 352 GLN A O 1
ATOM 2899 N N . ILE A 1 353 ? -12.788 -9.679 7.575 1.00 90.94 353 ILE A N 1
ATOM 2900 C CA . ILE A 1 353 ? -13.362 -8.707 8.506 1.00 90.94 353 ILE A CA 1
ATOM 2901 C C . ILE A 1 353 ? -13.638 -9.352 9.867 1.00 90.94 353 ILE A C 1
ATOM 2903 O O . ILE A 1 353 ? -13.223 -8.816 10.890 1.00 90.94 353 ILE A O 1
ATOM 2907 N N . LEU A 1 354 ? -14.249 -10.538 9.907 1.00 90.75 354 LEU A N 1
ATOM 2908 C CA . LEU A 1 354 ? -14.495 -11.252 11.163 1.00 90.75 354 LEU A CA 1
ATOM 2909 C C . LEU A 1 354 ? -13.190 -11.624 11.885 1.00 90.75 354 LEU A C 1
ATOM 2911 O O . LEU A 1 354 ? -13.130 -11.541 13.113 1.00 90.75 354 LEU A O 1
ATOM 2915 N N . LYS A 1 355 ? -12.126 -11.977 11.147 1.00 92.00 355 LYS A N 1
ATOM 2916 C CA . LYS A 1 355 ? -10.787 -12.191 11.727 1.00 92.00 355 LYS A CA 1
ATOM 2917 C C . LYS A 1 355 ? -10.219 -10.910 12.339 1.00 92.00 355 LYS A C 1
ATOM 2919 O O . LYS A 1 355 ? -9.677 -10.961 13.442 1.00 92.00 355 LYS A O 1
ATOM 2924 N N . LEU A 1 356 ? -10.378 -9.767 11.671 1.00 93.00 356 LEU A N 1
ATOM 2925 C CA . LEU A 1 356 ? -9.967 -8.473 12.219 1.00 93.00 356 LEU A CA 1
ATOM 2926 C C . LEU A 1 356 ? -10.765 -8.094 13.460 1.00 93.00 356 LEU A C 1
ATOM 2928 O O . LEU A 1 356 ? -10.163 -7.697 14.452 1.00 93.00 356 LEU A O 1
ATOM 2932 N N . ILE A 1 357 ? -12.089 -8.266 13.433 1.00 92.50 357 ILE A N 1
ATOM 2933 C CA . ILE A 1 357 ? -12.957 -8.024 14.588 1.00 92.50 357 ILE A CA 1
ATOM 2934 C C . ILE A 1 357 ? -12.490 -8.871 15.770 1.00 92.50 357 ILE A C 1
ATOM 2936 O O . ILE A 1 357 ? -12.323 -8.353 16.872 1.00 92.50 357 ILE A O 1
ATOM 2940 N N . HIS A 1 358 ? -12.223 -10.161 15.553 1.00 91.38 358 HIS A N 1
ATOM 2941 C CA . HIS A 1 358 ? -11.716 -11.036 16.607 1.00 91.38 358 HIS A CA 1
ATOM 2942 C C . HIS A 1 358 ? -10.382 -10.541 17.183 1.00 91.38 358 HIS A C 1
ATOM 2944 O O . HIS A 1 358 ? -10.203 -10.533 18.398 1.00 91.38 358 HIS A O 1
ATOM 2950 N N . LEU A 1 359 ? -9.476 -10.080 16.321 1.00 90.94 359 LEU A N 1
ATOM 2951 C CA . LEU A 1 359 ? -8.177 -9.548 16.713 1.00 90.94 359 LEU A CA 1
ATOM 2952 C C . LEU A 1 359 ? -8.297 -8.259 17.548 1.00 90.94 359 LEU A C 1
ATOM 2954 O O . LEU A 1 359 ? -7.714 -8.168 18.626 1.00 90.94 359 LEU A O 1
ATOM 2958 N N . ILE A 1 360 ? -9.077 -7.274 17.097 1.00 89.56 360 ILE A N 1
ATOM 2959 C CA . ILE A 1 360 ? -9.229 -5.989 17.806 1.00 89.56 360 ILE A CA 1
ATOM 2960 C C . ILE A 1 360 ? -10.117 -6.086 19.056 1.00 89.56 360 ILE A C 1
ATOM 2962 O O . ILE A 1 360 ? -10.123 -5.167 19.870 1.00 89.56 360 ILE A O 1
ATOM 2966 N N . THR A 1 361 ? -10.838 -7.197 19.237 1.00 87.19 361 THR A N 1
ATOM 2967 C CA . THR A 1 361 ? -11.639 -7.492 20.439 1.00 87.19 361 THR A CA 1
ATOM 2968 C C . THR A 1 361 ? -10.969 -8.489 21.381 1.00 87.19 361 THR A C 1
ATOM 2970 O O . THR A 1 361 ? -11.628 -9.158 22.175 1.00 87.19 361 THR A O 1
ATOM 2973 N N . LEU A 1 362 ? -9.641 -8.591 21.343 1.00 84.25 362 LEU A N 1
ATOM 2974 C CA . LEU A 1 362 ? -8.912 -9.247 22.425 1.00 84.25 362 LEU A CA 1
ATOM 2975 C C . LEU A 1 362 ? -8.960 -8.383 23.701 1.00 84.25 362 LEU A C 1
ATOM 2977 O O . LEU A 1 362 ? -8.944 -7.154 23.598 1.00 84.25 362 LEU A O 1
ATOM 2981 N N . PRO A 1 363 ? -8.959 -8.985 24.910 1.00 81.06 363 PRO A N 1
ATOM 2982 C CA . PRO A 1 363 ? -9.104 -8.244 26.167 1.00 81.06 363 PRO A CA 1
ATOM 2983 C C . PRO A 1 363 ? -8.124 -7.078 26.347 1.00 81.06 363 PRO A C 1
ATOM 2985 O O . PRO A 1 363 ? -8.509 -6.016 26.826 1.00 81.06 363 PRO A O 1
ATOM 2988 N N . GLN A 1 364 ? -6.877 -7.241 25.897 1.00 77.56 364 GLN A N 1
ATOM 2989 C CA . GLN A 1 364 ? -5.843 -6.199 25.949 1.00 77.56 364 GLN A CA 1
ATOM 2990 C C . GLN A 1 364 ? -6.142 -4.959 25.082 1.00 77.56 364 GLN A C 1
ATOM 2992 O O . GLN A 1 364 ? -5.525 -3.916 25.273 1.00 77.56 364 GLN A O 1
ATOM 2997 N N . TYR A 1 365 ? -7.084 -5.057 24.139 1.00 83.56 365 TYR A N 1
ATOM 2998 C CA . TYR A 1 365 ? -7.434 -3.994 23.196 1.00 83.56 365 TYR A CA 1
ATOM 2999 C C . TYR A 1 365 ? -8.805 -3.374 23.440 1.00 83.56 365 TYR A C 1
ATOM 3001 O O . TYR A 1 365 ? -9.111 -2.369 22.803 1.00 83.56 365 TYR A O 1
ATOM 3009 N N . TYR A 1 366 ? -9.608 -3.900 24.370 1.00 82.00 366 TYR A N 1
ATOM 3010 C CA . TYR A 1 366 ? -10.979 -3.437 24.604 1.00 82.00 366 TYR A CA 1
ATOM 3011 C C . TYR A 1 366 ? -11.100 -1.923 24.765 1.00 82.00 366 TYR A C 1
ATOM 3013 O O . TYR A 1 366 ? -11.952 -1.316 24.126 1.00 82.00 366 TYR A O 1
ATOM 3021 N N . LEU A 1 367 ? -10.230 -1.295 25.558 1.00 76.25 367 LEU A N 1
ATOM 3022 C CA . LEU A 1 367 ? -10.265 0.156 25.728 1.00 76.25 367 LEU A CA 1
ATOM 3023 C C . LEU A 1 367 ? -9.999 0.894 24.408 1.00 76.25 367 LEU A C 1
ATOM 3025 O O . LEU A 1 367 ? -10.759 1.781 24.032 1.00 76.25 367 LEU A O 1
ATOM 3029 N N . SER A 1 368 ? -8.937 0.510 23.695 1.00 78.75 368 SER A N 1
ATOM 3030 C CA . SER A 1 368 ? -8.557 1.139 22.423 1.00 78.75 368 SER A CA 1
ATOM 3031 C C . SER A 1 368 ? -9.644 0.948 21.364 1.00 78.75 368 SER A C 1
ATOM 3033 O O . SER A 1 368 ? -9.980 1.879 20.639 1.00 78.75 368 SER A O 1
ATOM 3035 N N . PHE A 1 369 ? -10.244 -0.239 21.325 1.00 85.75 369 PHE A N 1
ATOM 3036 C CA . PHE A 1 369 ? -11.382 -0.583 20.483 1.00 85.75 369 PHE A CA 1
ATOM 3037 C C . PHE A 1 369 ? -12.618 0.278 20.780 1.00 85.75 369 PHE A C 1
ATOM 3039 O O . PHE A 1 369 ? -13.206 0.844 19.859 1.00 85.75 369 PHE A O 1
ATOM 3046 N N . LEU A 1 370 ? -12.978 0.436 22.056 1.00 81.31 370 LEU A N 1
ATOM 3047 C CA . LEU A 1 370 ? -14.135 1.226 22.479 1.00 81.31 370 LEU A CA 1
ATOM 3048 C C . LEU A 1 370 ? -13.964 2.727 22.206 1.00 81.31 370 LEU A C 1
ATOM 3050 O O . LEU A 1 370 ? -14.882 3.348 21.674 1.00 81.31 370 LEU A O 1
ATOM 3054 N N . ILE A 1 371 ? -12.794 3.296 22.530 1.00 75.81 371 ILE A N 1
ATOM 3055 C CA . ILE A 1 371 ? -12.461 4.712 22.260 1.00 75.81 371 ILE A CA 1
ATOM 3056 C C . ILE A 1 371 ? -12.490 5.005 20.755 1.00 75.81 371 ILE A C 1
ATOM 3058 O O . ILE A 1 371 ? -12.795 6.118 20.337 1.00 75.81 371 ILE A O 1
ATOM 3062 N N . SER A 1 372 ? -12.202 3.999 19.934 1.00 80.12 372 SER A N 1
ATOM 3063 C CA . SER A 1 372 ? -12.172 4.133 18.479 1.00 80.12 372 SER A CA 1
ATOM 3064 C C . SER A 1 372 ? -13.536 3.918 17.808 1.00 80.12 372 SER A C 1
ATOM 3066 O O . SER A 1 372 ? -13.579 3.787 16.591 1.00 80.12 372 SER A O 1
ATOM 3068 N N . GLY A 1 373 ? -14.640 3.848 18.564 1.00 80.75 373 GLY A N 1
ATOM 3069 C CA . GLY A 1 373 ? -15.989 3.682 18.000 1.00 80.75 373 GLY A CA 1
ATOM 3070 C C . GLY A 1 373 ? -16.357 2.245 17.616 1.00 80.75 373 GLY A C 1
ATOM 3071 O O . GLY A 1 373 ? -17.389 2.012 16.994 1.00 80.75 373 GLY A O 1
ATOM 3072 N N . GLY A 1 374 ? -15.558 1.251 18.015 1.00 87.38 374 GLY A N 1
ATOM 3073 C CA . GLY A 1 374 ? -15.682 -0.119 17.513 1.00 87.38 374 GLY A CA 1
ATOM 3074 C C . GLY A 1 374 ? -16.997 -0.844 17.840 1.00 87.38 374 GLY A C 1
ATOM 3075 O O . GLY A 1 374 ? -17.318 -1.839 17.194 1.00 87.38 374 GLY A O 1
ATOM 3076 N N . LEU A 1 375 ? -17.797 -0.374 18.807 1.00 89.81 375 LEU A N 1
ATOM 3077 C CA . LEU A 1 375 ? -19.077 -1.014 19.158 1.00 89.81 375 LEU A CA 1
ATOM 3078 C C . LEU A 1 375 ? -20.053 -1.092 17.982 1.00 89.81 375 LEU A C 1
ATOM 3080 O O . LEU A 1 375 ? -20.767 -2.089 17.869 1.00 89.81 375 LEU A O 1
ATOM 3084 N N . HIS A 1 376 ? -20.055 -0.083 17.108 1.00 88.69 376 HIS A N 1
ATOM 3085 C CA . HIS A 1 376 ? -20.853 -0.100 15.883 1.00 88.69 376 HIS A CA 1
ATOM 3086 C C . HIS A 1 376 ? -20.508 -1.313 15.022 1.00 88.69 376 HIS A C 1
ATOM 3088 O O . HIS A 1 376 ? -21.397 -2.079 14.666 1.00 88.69 376 HIS A O 1
ATOM 3094 N N . VAL A 1 377 ? -19.212 -1.575 14.827 1.00 89.94 377 VAL A N 1
ATOM 3095 C CA . VAL A 1 377 ? -18.720 -2.715 14.046 1.00 89.94 377 VAL A CA 1
ATOM 3096 C C . VAL A 1 377 ? -19.249 -4.047 14.591 1.00 89.94 377 VAL A C 1
ATOM 3098 O O . VAL A 1 377 ? -19.683 -4.902 13.823 1.00 89.94 377 VAL A O 1
ATOM 3101 N N . LEU A 1 378 ? -19.277 -4.249 15.912 1.00 91.38 378 LEU A N 1
ATOM 3102 C CA . LEU A 1 378 ? -19.807 -5.504 16.468 1.00 91.38 378 LEU A CA 1
ATOM 3103 C C . LEU A 1 378 ? -21.304 -5.677 16.233 1.00 91.38 378 LEU A C 1
ATOM 3105 O O . LEU A 1 378 ? -21.760 -6.804 16.040 1.00 91.38 378 LEU A O 1
ATOM 3109 N N . LEU A 1 379 ? -22.061 -4.582 16.276 1.00 90.19 379 LEU A N 1
ATOM 3110 C CA . LEU A 1 379 ? -23.499 -4.598 16.037 1.00 90.19 379 LEU A CA 1
ATOM 3111 C C . LEU A 1 379 ? -23.814 -4.775 14.548 1.00 90.19 379 LEU A C 1
ATOM 3113 O O . LEU A 1 379 ? -24.727 -5.528 14.217 1.00 90.19 379 LEU A O 1
ATOM 3117 N N . ASP A 1 380 ? -23.047 -4.150 13.659 1.00 88.94 380 ASP A N 1
ATOM 3118 C CA . ASP A 1 380 ? -23.242 -4.240 12.210 1.00 88.94 380 ASP A CA 1
ATOM 3119 C C . ASP A 1 380 ? -22.950 -5.650 11.684 1.00 88.94 380 ASP A C 1
ATOM 3121 O O . ASP A 1 380 ? -23.688 -6.174 10.848 1.00 88.94 380 ASP A O 1
ATOM 3125 N N . TYR A 1 381 ? -21.928 -6.307 12.240 1.00 89.75 381 TYR A N 1
ATOM 3126 C CA . TYR A 1 381 ? -21.542 -7.674 11.875 1.00 89.75 381 TYR A CA 1
ATOM 3127 C C . TYR A 1 381 ? -22.169 -8.761 12.767 1.00 89.75 381 TYR A C 1
ATOM 3129 O O . TYR A 1 381 ? -21.915 -9.950 12.568 1.00 89.75 381 TYR A O 1
ATOM 3137 N N . GLY A 1 382 ? -23.000 -8.386 13.745 1.00 89.31 382 GLY A N 1
ATOM 3138 C CA . GLY A 1 382 ? -23.715 -9.322 14.618 1.00 89.31 382 GLY A CA 1
ATOM 3139 C C . GLY A 1 382 ? -22.818 -10.211 15.485 1.00 89.31 382 GLY A C 1
ATOM 3140 O O . GLY A 1 382 ? -23.134 -11.375 15.741 1.00 89.31 382 GLY A O 1
ATOM 3141 N N . CYS A 1 383 ? -21.698 -9.671 15.960 1.00 91.81 383 CYS A N 1
ATOM 3142 C CA . CYS A 1 383 ? -20.690 -10.365 16.759 1.00 91.81 383 CYS A CA 1
ATOM 3143 C C . CYS A 1 383 ? -21.092 -10.480 18.247 1.00 91.81 383 CYS A C 1
ATOM 3145 O O . CYS A 1 383 ? -20.454 -9.914 19.139 1.00 91.81 383 CYS A O 1
ATOM 3147 N N . VAL A 1 384 ? -22.171 -11.225 18.521 1.00 91.56 384 VAL A N 1
ATOM 3148 C CA . VAL A 1 384 ? -22.773 -11.386 19.866 1.00 91.56 384 VAL A CA 1
ATOM 3149 C C . VAL A 1 384 ? -21.784 -11.948 20.889 1.00 91.56 384 VAL A C 1
ATOM 3151 O O . VAL A 1 384 ? -21.788 -11.544 22.049 1.00 91.56 384 VAL A O 1
ATOM 3154 N N . ASP A 1 385 ? -20.920 -12.872 20.478 1.00 90.81 385 ASP A N 1
ATOM 3155 C CA . ASP A 1 385 ? -19.953 -13.533 21.359 1.00 90.81 385 ASP A CA 1
ATOM 3156 C C . ASP A 1 385 ? -18.913 -12.546 21.897 1.00 90.81 385 ASP A C 1
ATOM 3158 O O . ASP A 1 385 ? -18.595 -12.550 23.088 1.00 90.81 385 ASP A O 1
ATOM 3162 N N . GLN A 1 386 ? -18.419 -11.673 21.022 1.00 91.06 386 GLN A N 1
ATOM 3163 C CA . GLN A 1 386 ? -17.464 -10.622 21.342 1.00 91.06 386 GLN A CA 1
ATOM 3164 C C . GLN A 1 386 ? -18.121 -9.540 22.206 1.00 91.06 386 GLN A C 1
ATOM 3166 O O . GLN A 1 386 ? -17.540 -9.149 23.217 1.00 91.06 386 GLN A O 1
ATOM 3171 N N . LEU A 1 387 ? -19.357 -9.128 21.885 1.00 90.31 387 LEU A N 1
ATOM 3172 C CA . LEU A 1 387 ? -20.145 -8.221 22.732 1.00 90.31 387 LEU A CA 1
ATOM 3173 C C . LEU A 1 387 ? -20.361 -8.805 24.132 1.00 90.31 387 LEU A C 1
ATOM 3175 O O . LEU A 1 387 ? -20.136 -8.119 25.124 1.00 90.31 387 LEU A O 1
ATOM 3179 N N . TYR A 1 388 ? -20.729 -10.085 24.230 1.00 90.88 388 TYR A N 1
ATOM 3180 C CA . TYR A 1 388 ? -20.877 -10.782 25.510 1.00 90.88 388 TYR A CA 1
ATOM 3181 C C . TYR A 1 388 ? -19.591 -10.774 26.322 1.00 90.88 388 TYR A C 1
ATOM 3183 O O . TYR A 1 388 ? -19.615 -10.461 27.510 1.00 90.88 388 TYR A O 1
ATOM 3191 N N . SER A 1 389 ? -18.470 -11.106 25.683 1.00 87.31 389 SER A N 1
ATOM 3192 C CA . SER A 1 389 ? -17.160 -11.124 26.327 1.00 87.31 389 SER A CA 1
ATOM 3193 C C . SER A 1 389 ? -16.768 -9.736 26.845 1.00 87.31 389 SER A C 1
ATOM 3195 O O . SER A 1 389 ? -16.364 -9.599 27.999 1.00 87.31 389 SER A O 1
ATOM 3197 N N . LEU A 1 390 ? -16.961 -8.699 26.027 1.00 86.31 390 LEU A N 1
ATOM 3198 C CA . LEU A 1 390 ? -16.670 -7.308 26.368 1.00 86.31 390 LEU A CA 1
ATOM 3199 C C . LEU A 1 390 ? -17.533 -6.805 27.533 1.00 86.31 390 LEU A C 1
ATOM 3201 O O . LEU A 1 390 ? -17.007 -6.244 28.495 1.00 86.31 390 LEU A O 1
ATOM 3205 N N . LEU A 1 391 ? -18.847 -7.036 27.476 1.00 84.31 391 LEU A N 1
ATOM 3206 C CA . LEU A 1 391 ? -19.791 -6.653 28.531 1.00 84.31 391 LEU A CA 1
ATOM 3207 C C . LEU A 1 391 ? -19.506 -7.401 29.829 1.00 84.31 391 LEU A C 1
ATOM 3209 O O . LEU A 1 391 ? -19.512 -6.813 30.904 1.00 84.31 391 LEU A O 1
ATOM 3213 N N . LYS A 1 392 ? -19.208 -8.700 29.741 1.00 80.75 392 LYS A N 1
ATOM 3214 C CA . LYS A 1 392 ? -18.831 -9.491 30.908 1.00 80.75 392 LYS A CA 1
ATOM 3215 C C . LYS A 1 392 ? -17.550 -8.960 31.548 1.00 80.75 392 LYS A C 1
ATOM 3217 O O . LYS A 1 392 ? -17.488 -8.906 32.762 1.00 80.75 392 LYS A O 1
ATOM 3222 N N . CYS A 1 393 ? -16.540 -8.567 30.779 1.00 73.31 393 CYS A N 1
ATOM 3223 C CA . CYS A 1 393 ? -15.321 -8.003 31.361 1.00 73.31 393 CYS A CA 1
ATOM 3224 C C . CYS A 1 393 ? -15.553 -6.612 31.969 1.00 73.31 393 CYS A C 1
ATOM 3226 O O . CYS A 1 393 ? -15.084 -6.353 33.064 1.00 73.31 393 CYS A O 1
ATOM 3228 N N . SER A 1 394 ? -16.301 -5.742 31.291 1.00 68.06 394 SER A N 1
ATOM 3229 C CA . SER A 1 394 ? -16.492 -4.347 31.720 1.00 68.06 394 SER A CA 1
ATOM 3230 C C . SER A 1 394 ? -17.501 -4.159 32.857 1.00 68.06 394 SER A C 1
ATOM 3232 O O . SER A 1 394 ? -17.341 -3.256 33.672 1.00 68.06 394 SER A O 1
ATOM 3234 N N . LEU A 1 395 ? -18.546 -4.988 32.933 1.00 65.88 395 LEU A N 1
ATOM 3235 C CA . LEU A 1 395 ? -19.614 -4.835 33.930 1.00 65.88 395 LEU A CA 1
ATOM 3236 C C . LEU A 1 395 ? -19.374 -5.632 35.209 1.00 65.88 395 LEU A C 1
ATOM 3238 O O . LEU A 1 395 ? -19.895 -5.262 36.257 1.00 65.88 395 LEU A O 1
ATOM 3242 N N . PHE A 1 396 ? -18.641 -6.745 35.142 1.00 58.91 396 PHE A N 1
ATOM 3243 C CA . PHE A 1 396 ? -18.514 -7.659 36.284 1.00 58.91 396 PHE A CA 1
ATOM 3244 C C . PHE A 1 396 ? -17.642 -7.080 37.403 1.00 58.91 396 PHE A C 1
ATOM 3246 O O . PHE A 1 396 ? -17.872 -7.390 38.570 1.00 58.91 396 PHE A O 1
ATOM 3253 N N . ASP A 1 397 ? -16.716 -6.184 37.054 1.00 48.91 397 ASP A N 1
ATOM 3254 C CA . ASP A 1 397 ? -15.948 -5.397 38.022 1.00 48.91 397 ASP A CA 1
ATOM 3255 C C . ASP A 1 397 ? -16.787 -4.264 38.643 1.00 48.91 397 ASP A C 1
ATOM 3257 O O . ASP A 1 397 ? -16.539 -3.861 39.779 1.00 48.91 397 ASP A O 1
ATOM 3261 N N . PHE A 1 398 ? -17.812 -3.779 37.931 1.00 50.19 398 PHE A N 1
ATOM 3262 C CA . PHE A 1 398 ? -18.666 -2.671 38.369 1.00 50.19 398 PHE A CA 1
ATOM 3263 C C . PHE A 1 398 ? -19.852 -3.135 39.231 1.00 50.19 398 PHE A C 1
ATOM 3265 O O . PHE A 1 398 ? -20.210 -2.468 40.198 1.00 50.19 398 PHE A O 1
ATOM 3272 N N . ILE A 1 399 ? -20.453 -4.288 38.910 1.00 61.28 399 ILE A N 1
ATOM 3273 C CA . ILE A 1 399 ? -21.620 -4.836 39.618 1.00 61.28 399 ILE A CA 1
ATOM 3274 C C . ILE A 1 399 ? -21.342 -6.296 40.004 1.00 61.28 399 ILE A C 1
ATOM 3276 O O . ILE A 1 399 ? -21.648 -7.228 39.244 1.00 61.28 399 ILE A O 1
ATOM 3280 N N . PRO A 1 400 ? -20.798 -6.530 41.213 1.00 48.53 400 PRO A N 1
ATOM 3281 C CA . PRO A 1 400 ? -20.662 -7.870 41.756 1.00 48.53 400 PRO A CA 1
ATOM 3282 C C . PRO A 1 400 ? -22.049 -8.525 41.807 1.00 48.53 400 PRO A C 1
ATOM 3284 O O . PRO A 1 400 ? -22.972 -7.976 42.407 1.00 48.53 400 PRO A O 1
ATOM 3287 N N . ASN A 1 401 ? -22.191 -9.710 41.202 1.00 58.16 401 ASN A N 1
ATOM 3288 C CA . ASN A 1 401 ? -23.437 -10.490 41.043 1.00 58.16 401 ASN A CA 1
ATOM 3289 C C . ASN A 1 401 ? -24.313 -10.171 39.817 1.00 58.16 401 ASN A C 1
ATOM 3291 O O . ASN A 1 401 ? -25.404 -10.734 39.702 1.00 58.16 401 ASN A O 1
ATOM 3295 N N . PHE A 1 402 ? -23.859 -9.350 38.864 1.00 67.56 402 PHE A N 1
ATOM 3296 C CA . PHE A 1 402 ? -24.574 -9.218 37.593 1.00 67.56 402 PHE A CA 1
ATOM 3297 C C . PHE A 1 402 ? -24.481 -10.512 36.762 1.00 67.56 402 PHE A C 1
ATOM 3299 O O . PHE A 1 402 ? -23.411 -10.920 36.302 1.00 67.56 402 PHE A O 1
ATOM 3306 N N . HIS A 1 403 ? -25.620 -11.176 36.557 1.00 71.25 403 HIS A N 1
ATOM 3307 C CA . HIS A 1 403 ? -25.721 -12.364 35.712 1.00 71.25 403 HIS A CA 1
ATOM 3308 C C . HIS A 1 403 ? -26.098 -11.976 34.282 1.00 71.25 403 HIS A C 1
ATOM 3310 O O . HIS A 1 403 ? -27.272 -11.943 33.922 1.00 71.25 403 HIS A O 1
ATOM 3316 N N . LEU A 1 404 ? -25.086 -11.723 33.451 1.00 80.56 404 LEU A N 1
ATOM 3317 C CA . LEU A 1 404 ? -25.293 -11.507 32.022 1.00 80.56 404 LEU A CA 1
ATOM 3318 C C . LEU A 1 404 ? -25.552 -12.842 31.313 1.00 80.56 404 LEU A C 1
ATOM 3320 O O . LEU A 1 404 ? -24.699 -13.739 31.303 1.00 80.56 404 LEU A O 1
ATOM 3324 N N . ASN A 1 405 ? -26.716 -12.957 30.681 1.00 84.44 405 ASN A N 1
ATOM 3325 C CA . ASN A 1 405 ? -27.063 -14.063 29.802 1.00 84.44 405 ASN A CA 1
ATOM 3326 C C . ASN A 1 405 ? -26.798 -13.664 28.345 1.00 84.44 405 ASN A C 1
ATOM 3328 O O . ASN A 1 405 ? -27.250 -12.628 27.866 1.00 84.44 405 ASN A O 1
ATOM 3332 N N . LYS A 1 406 ? -26.053 -14.511 27.632 1.00 87.31 406 LYS A N 1
ATOM 3333 C CA . LYS A 1 406 ? -25.626 -14.266 26.250 1.00 87.31 406 LYS A CA 1
ATOM 3334 C C . LYS A 1 406 ? -26.798 -14.090 25.282 1.00 87.31 406 LYS A C 1
ATOM 3336 O O . LYS A 1 406 ? -26.679 -13.336 24.326 1.00 87.31 406 LYS A O 1
ATOM 3341 N N . ASN A 1 407 ? -27.917 -14.763 25.539 1.00 88.25 407 ASN A N 1
ATOM 3342 C CA . ASN A 1 407 ? -29.093 -14.708 24.668 1.00 88.25 407 ASN A CA 1
ATOM 3343 C C . ASN A 1 407 ? -29.830 -13.363 24.724 1.00 88.25 407 ASN A C 1
ATOM 3345 O O . ASN A 1 407 ? -30.632 -13.088 23.838 1.00 88.25 407 ASN A O 1
ATOM 3349 N N . ASP A 1 408 ? -29.557 -12.548 25.744 1.00 86.94 408 ASP A N 1
ATOM 3350 C CA . ASP A 1 408 ? -30.222 -11.261 25.951 1.00 86.94 408 ASP A CA 1
ATOM 3351 C C . ASP A 1 408 ? -29.424 -10.099 25.331 1.00 86.94 408 ASP A C 1
ATOM 3353 O O . ASP A 1 408 ? -29.842 -8.945 25.393 1.00 86.94 408 ASP A O 1
ATOM 3357 N N . ILE A 1 409 ? -28.268 -10.393 24.723 1.00 90.88 409 ILE A N 1
ATOM 3358 C CA . ILE A 1 409 ? -27.437 -9.395 24.051 1.00 90.88 409 ILE A CA 1
ATOM 3359 C C . ILE A 1 409 ? -27.969 -9.137 22.644 1.00 90.88 409 ILE A C 1
ATOM 3361 O O . ILE A 1 409 ? -28.125 -10.087 21.871 1.00 90.88 409 ILE A O 1
ATOM 3365 N N . PRO A 1 410 ? -28.195 -7.866 22.272 1.00 90.94 410 PRO A N 1
ATOM 3366 C CA . PRO A 1 410 ? -28.641 -7.523 20.934 1.00 90.94 410 PRO A CA 1
ATOM 3367 C C . PRO A 1 410 ? -27.566 -7.865 19.898 1.00 90.94 410 PRO A C 1
ATOM 3369 O O . PRO A 1 410 ? -26.392 -7.533 20.052 1.00 90.94 410 PRO A O 1
ATOM 3372 N N . SER A 1 411 ? -27.988 -8.503 18.809 1.00 89.50 411 SER A N 1
ATOM 3373 C CA . SER A 1 411 ? -27.127 -8.889 17.689 1.00 89.50 411 SER A CA 1
ATOM 3374 C C . SER A 1 411 ? -27.112 -7.867 16.555 1.00 89.50 411 SER A C 1
ATOM 3376 O O . SER A 1 411 ? -26.572 -8.157 15.494 1.00 89.50 411 SER A O 1
ATOM 3378 N N . SER A 1 412 ? -27.790 -6.731 16.704 1.00 91.69 412 SER A N 1
ATOM 3379 C CA . SER A 1 412 ? -27.793 -5.658 15.712 1.00 91.69 412 SER A CA 1
ATOM 3380 C C . SER A 1 412 ? -28.239 -4.340 16.321 1.00 91.69 412 SER A C 1
ATOM 3382 O O . SER A 1 412 ? -28.889 -4.315 17.370 1.00 91.69 412 SER A O 1
ATOM 3384 N N . PHE A 1 413 ? -27.963 -3.238 15.625 1.00 89.56 413 PHE A N 1
ATOM 3385 C CA . PHE A 1 413 ? -28.438 -1.917 16.031 1.00 89.56 413 PHE A CA 1
ATOM 3386 C C . PHE A 1 413 ? -29.972 -1.841 16.104 1.00 89.56 413 PHE A C 1
ATOM 3388 O O . PHE A 1 413 ? -30.536 -1.238 17.014 1.00 89.56 413 PHE A O 1
ATOM 3395 N N . GLN A 1 414 ? -30.670 -2.520 15.188 1.00 90.88 414 GLN A N 1
ATOM 3396 C CA . GLN A 1 414 ? -32.131 -2.597 15.211 1.00 90.88 414 GLN A CA 1
ATOM 3397 C C . GLN A 1 414 ? -32.642 -3.349 16.446 1.00 90.88 414 GLN A C 1
ATOM 3399 O O . GLN A 1 414 ? -33.624 -2.933 17.056 1.00 90.88 414 GLN A O 1
ATOM 3404 N N . GLN A 1 415 ? -31.988 -4.448 16.836 1.00 90.81 415 GLN A N 1
ATOM 3405 C CA . GLN A 1 415 ? -32.351 -5.153 18.066 1.00 90.81 415 GLN A CA 1
ATOM 3406 C C . GLN A 1 415 ? -32.047 -4.311 19.303 1.00 90.81 415 GLN A C 1
ATOM 3408 O O . GLN A 1 415 ? -32.894 -4.240 20.185 1.00 90.81 415 GLN A O 1
ATOM 3413 N N . LEU A 1 416 ? -30.902 -3.621 19.328 1.00 91.06 416 LEU A N 1
ATOM 3414 C CA . LEU A 1 416 ? -30.531 -2.701 20.403 1.00 91.06 416 LEU A CA 1
ATOM 3415 C C . LEU A 1 416 ? -31.601 -1.616 20.611 1.00 91.06 416 LEU A C 1
ATOM 3417 O O . LEU A 1 416 ? -31.963 -1.331 21.746 1.00 91.06 416 LEU A O 1
ATOM 3421 N N . GLN A 1 417 ? -32.148 -1.054 19.528 1.00 88.94 417 GLN A N 1
ATOM 3422 C CA . GLN A 1 417 ? -33.255 -0.091 19.594 1.00 88.94 417 GLN A CA 1
ATOM 3423 C C . GLN A 1 417 ? -34.538 -0.697 20.173 1.00 88.94 417 GLN A C 1
ATOM 3425 O O . GLN A 1 417 ? -35.228 -0.047 20.954 1.00 88.94 417 GLN A O 1
ATOM 3430 N N . LEU A 1 418 ? -34.876 -1.931 19.786 1.00 88.38 418 LEU A N 1
ATOM 3431 C CA . LEU A 1 418 ? -36.094 -2.610 20.239 1.00 88.38 418 LEU A CA 1
ATOM 3432 C C . LEU A 1 418 ? -36.022 -3.049 21.706 1.00 88.38 418 LEU A C 1
ATOM 3434 O O . LEU A 1 418 ? -37.054 -3.108 22.369 1.00 88.38 418 LEU A O 1
ATOM 3438 N N . SER A 1 419 ? -34.829 -3.377 22.202 1.00 88.62 419 SER A N 1
ATOM 3439 C CA . SER A 1 419 ? -34.593 -3.850 23.569 1.00 88.62 419 SER A CA 1
ATOM 3440 C C . SER A 1 419 ? -33.851 -2.828 24.431 1.00 88.62 419 SER A C 1
ATOM 3442 O O . SER A 1 419 ? -33.175 -3.217 25.385 1.00 88.62 419 SER A O 1
ATOM 3444 N N . ILE A 1 420 ? -33.946 -1.532 24.114 1.00 87.00 420 ILE A N 1
ATOM 3445 C CA . ILE A 1 420 ? -33.131 -0.496 24.764 1.00 87.00 420 ILE A CA 1
ATOM 3446 C C . ILE A 1 420 ? -33.360 -0.401 26.279 1.00 87.00 420 ILE A C 1
ATOM 3448 O O . ILE A 1 420 ? -32.443 -0.061 27.012 1.00 87.00 420 ILE A O 1
ATOM 3452 N N . ASP A 1 421 ? -34.547 -0.782 26.753 1.00 87.19 421 ASP A N 1
ATOM 3453 C CA . ASP A 1 421 ? -34.916 -0.795 28.175 1.00 87.19 421 ASP A CA 1
ATOM 3454 C C . ASP A 1 421 ? -34.269 -1.946 28.976 1.00 87.19 421 ASP A C 1
ATOM 3456 O O . ASP A 1 421 ? -34.425 -2.033 30.198 1.00 87.19 421 ASP A O 1
ATOM 3460 N N . THR A 1 422 ? -33.572 -2.869 28.305 1.00 88.25 422 THR A N 1
ATOM 3461 C CA . THR A 1 422 ? -32.906 -4.006 28.953 1.00 88.25 422 THR A CA 1
ATOM 3462 C C . THR A 1 422 ? -31.505 -3.636 29.433 1.00 88.25 422 THR A C 1
ATOM 3464 O O . THR A 1 422 ? -30.776 -2.878 28.792 1.00 88.25 422 THR A O 1
ATOM 3467 N N . THR A 1 423 ? -31.089 -4.230 30.547 1.00 83.94 423 THR A N 1
ATOM 3468 C CA . THR A 1 423 ? -29.780 -3.987 31.168 1.00 83.94 423 THR A CA 1
ATOM 3469 C C . THR A 1 423 ? -28.589 -4.255 30.233 1.00 83.94 423 THR A C 1
ATOM 3471 O O . THR A 1 423 ? -27.685 -3.420 30.202 1.00 83.94 423 THR A O 1
ATOM 3474 N N . PRO A 1 424 ? -28.565 -5.321 29.401 1.00 87.88 424 PRO A N 1
ATOM 3475 C CA . PRO A 1 424 ? -27.509 -5.509 28.400 1.00 87.88 424 PRO A CA 1
ATOM 3476 C C . PRO A 1 424 ? -27.446 -4.380 27.361 1.00 87.88 424 PRO A C 1
ATOM 3478 O O . PRO A 1 424 ? -26.358 -3.910 27.036 1.00 87.88 424 PRO A O 1
ATOM 3481 N N . SER A 1 425 ? -28.594 -3.912 26.864 1.00 90.25 425 SER A N 1
ATOM 3482 C CA . SER A 1 425 ? -28.658 -2.813 25.892 1.00 90.25 425 SER A CA 1
ATOM 3483 C C . SER A 1 425 ? -28.205 -1.484 26.493 1.00 90.25 425 SER A C 1
ATOM 3485 O O . SER A 1 425 ? -27.442 -0.747 25.867 1.00 90.25 425 SER A O 1
ATOM 3487 N N . LEU A 1 426 ? -28.606 -1.206 27.735 1.00 86.75 426 LEU A N 1
ATOM 3488 C CA . LEU A 1 426 ? -28.142 -0.042 28.490 1.00 86.75 426 LEU A CA 1
ATOM 3489 C C . LEU A 1 426 ? -26.641 -0.100 28.764 1.00 86.75 426 LEU A C 1
ATOM 3491 O O . LEU A 1 426 ? -25.970 0.920 28.672 1.00 86.75 426 LEU A O 1
ATOM 3495 N N . ALA A 1 427 ? -26.090 -1.281 29.034 1.00 84.75 427 ALA A N 1
ATOM 3496 C CA . ALA A 1 427 ? -24.653 -1.441 29.199 1.00 84.75 427 ALA A CA 1
ATOM 3497 C C . ALA A 1 427 ? -23.872 -1.202 27.896 1.00 84.75 427 ALA A C 1
ATOM 3499 O O . ALA A 1 427 ? -22.821 -0.565 27.923 1.00 84.75 427 ALA A O 1
ATOM 3500 N N . ILE A 1 428 ? -24.389 -1.650 26.746 1.00 88.94 428 ILE A N 1
ATOM 3501 C CA . ILE A 1 428 ? -23.799 -1.329 25.434 1.00 88.94 428 ILE A CA 1
ATOM 3502 C C . ILE A 1 428 ? -23.831 0.183 25.192 1.00 88.94 428 ILE A C 1
ATOM 3504 O O . ILE A 1 428 ? -22.823 0.766 24.794 1.00 88.94 428 ILE A O 1
ATOM 3508 N N . LEU A 1 429 ? -24.968 0.827 25.474 1.00 87.75 429 LEU A N 1
ATOM 3509 C CA . LEU A 1 429 ? -25.101 2.278 25.362 1.00 87.75 429 LEU A CA 1
ATOM 3510 C C . LEU A 1 429 ? -24.116 3.003 26.286 1.00 87.75 429 LEU A C 1
ATOM 3512 O O . LEU A 1 429 ? -23.471 3.961 25.871 1.00 87.75 429 LEU A O 1
ATOM 3516 N N . TRP A 1 430 ? -23.953 2.521 27.512 1.00 83.88 430 TRP A N 1
ATOM 3517 C CA . TRP A 1 430 ? -23.001 3.061 28.473 1.00 83.88 430 TRP A CA 1
ATOM 3518 C C . TRP A 1 430 ? -21.551 2.955 27.985 1.00 83.88 430 TRP A C 1
ATOM 3520 O O . TRP A 1 430 ? -20.827 3.947 28.025 1.00 83.88 430 TRP A O 1
ATOM 3530 N N . LEU A 1 431 ? -21.138 1.808 27.432 1.00 82.25 431 LEU A N 1
ATOM 3531 C CA . LEU A 1 431 ? -19.799 1.645 26.851 1.00 82.25 431 LEU A CA 1
ATOM 3532 C C . LEU A 1 431 ? -19.558 2.554 25.637 1.00 82.25 431 LEU A C 1
ATOM 3534 O O . LEU A 1 431 ? -18.427 2.992 25.422 1.00 82.25 431 LEU A O 1
ATOM 3538 N N . SER A 1 432 ? -20.601 2.866 24.858 1.00 85.06 432 SER A N 1
ATOM 3539 C CA . SER A 1 432 ? -20.476 3.758 23.693 1.00 85.06 432 SER A CA 1
ATOM 3540 C C . SER A 1 432 ? -20.082 5.188 24.049 1.00 85.06 432 SER A C 1
ATOM 3542 O O . SER A 1 432 ? -19.483 5.885 23.238 1.00 85.06 432 SER A O 1
ATOM 3544 N N . LEU A 1 433 ? -20.310 5.608 25.296 1.00 77.06 433 LEU A N 1
ATOM 3545 C CA . LEU A 1 433 ? -19.941 6.944 25.764 1.00 77.06 433 LEU A CA 1
ATOM 3546 C C . LEU A 1 433 ? -18.424 7.200 25.764 1.00 77.06 433 LEU A C 1
ATOM 3548 O O . LEU A 1 433 ? -18.006 8.348 25.869 1.00 77.06 433 LEU A O 1
ATOM 3552 N N . LEU A 1 434 ? -17.593 6.157 25.635 1.00 72.19 434 LEU A N 1
ATOM 3553 C CA . LEU A 1 434 ? -16.136 6.297 25.515 1.00 72.19 434 LEU A CA 1
ATOM 3554 C C . LEU A 1 434 ? -15.664 6.863 24.175 1.00 72.19 434 LEU A C 1
ATOM 3556 O O . LEU A 1 434 ? -14.518 7.302 24.081 1.00 72.19 434 LEU A O 1
ATOM 3560 N N . SER A 1 435 ? -16.510 6.819 23.151 1.00 73.69 435 SER A N 1
ATOM 3561 C CA . SER A 1 435 ? -16.216 7.340 21.819 1.00 73.69 435 SER A CA 1
ATOM 3562 C C . SER A 1 435 ? -17.311 8.302 21.391 1.00 73.69 435 SER A C 1
ATOM 3564 O O . SER A 1 435 ? -17.195 9.508 21.608 1.00 73.69 435 SER A O 1
ATOM 3566 N N . GLU A 1 436 ? -18.389 7.765 20.832 1.00 73.69 436 GLU A N 1
ATOM 3567 C CA . GLU A 1 436 ? -19.544 8.515 20.372 1.00 73.69 436 GLU A CA 1
ATOM 3568 C C . GLU A 1 436 ? -20.833 7.823 20.840 1.00 73.69 436 GLU A C 1
ATOM 3570 O O . GLU A 1 436 ? -20.980 6.606 20.679 1.00 73.69 436 GLU A O 1
ATOM 3575 N N . PRO A 1 437 ? -21.782 8.567 21.438 1.00 77.25 437 PRO A N 1
ATOM 3576 C CA . PRO A 1 437 ? -23.043 7.988 21.874 1.00 77.25 437 PRO A CA 1
ATOM 3577 C C . PRO A 1 437 ? -23.841 7.436 20.685 1.00 77.25 437 PRO A C 1
ATOM 3579 O O . PRO A 1 437 ? -24.126 8.153 19.728 1.00 77.25 437 PRO A O 1
ATOM 3582 N N . LEU A 1 438 ? -24.296 6.183 20.801 1.00 83.06 438 LEU A N 1
ATOM 3583 C CA . LEU A 1 438 ? -25.113 5.514 19.773 1.00 83.06 438 LEU A CA 1
ATOM 3584 C C . LEU A 1 438 ? -26.460 6.208 19.503 1.00 83.06 438 LEU A C 1
ATOM 3586 O O . LEU A 1 438 ? -27.028 6.073 18.419 1.00 83.06 438 LEU A O 1
ATOM 3590 N N . PHE A 1 439 ? -27.007 6.905 20.501 1.00 84.06 439 PHE A N 1
ATOM 3591 C CA . PHE A 1 439 ? -28.322 7.541 20.442 1.00 84.06 439 PHE A CA 1
ATOM 3592 C C . PHE A 1 439 ? -28.271 8.991 20.915 1.00 84.06 439 PHE A C 1
ATOM 3594 O O . PHE A 1 439 ? -27.431 9.374 21.728 1.00 84.06 439 PHE A O 1
ATOM 3601 N N . SER A 1 440 ? -29.224 9.798 20.441 1.00 82.81 440 SER A N 1
ATOM 3602 C CA . SER A 1 440 ? -29.364 11.185 20.881 1.00 82.81 440 SER A CA 1
ATOM 3603 C C . SER A 1 440 ? -29.798 11.280 22.347 1.00 82.81 440 SER A C 1
ATOM 3605 O O . SER A 1 440 ? -30.527 10.431 22.864 1.00 82.81 440 SER A O 1
ATOM 3607 N N . THR A 1 441 ? -29.413 12.373 23.008 1.00 80.12 441 THR A N 1
ATOM 3608 C CA . THR A 1 441 ? -29.818 12.692 24.388 1.00 80.12 441 THR A CA 1
ATOM 3609 C C . THR A 1 441 ? -31.335 12.678 24.574 1.00 80.12 441 THR A C 1
ATOM 3611 O O . THR A 1 441 ? -31.832 12.197 25.592 1.00 80.12 441 THR A O 1
ATOM 3614 N N . ASP A 1 442 ? -32.071 13.162 23.571 1.00 81.94 442 ASP A N 1
ATOM 3615 C CA . ASP A 1 442 ? -33.533 13.219 23.593 1.00 81.94 442 ASP A CA 1
ATOM 3616 C C . ASP A 1 442 ? -34.132 11.815 23.630 1.00 81.94 442 ASP A C 1
ATOM 3618 O O . ASP A 1 442 ? -35.022 11.548 24.435 1.00 81.94 442 ASP A O 1
ATOM 3622 N N . PHE A 1 443 ? -33.598 10.892 22.825 1.00 84.62 443 PHE A N 1
ATOM 3623 C CA . PHE A 1 443 ? -34.024 9.497 22.840 1.00 84.62 443 PHE A CA 1
ATOM 3624 C C . PHE A 1 443 ? -33.731 8.848 24.198 1.00 84.62 443 PHE A C 1
ATOM 3626 O O . PHE A 1 443 ? -34.614 8.234 24.796 1.00 84.62 443 PHE A O 1
ATOM 3633 N N . ILE A 1 444 ? -32.530 9.069 24.738 1.00 82.81 444 ILE A N 1
ATOM 3634 C CA . ILE A 1 444 ? -32.090 8.492 26.016 1.00 82.81 444 ILE A CA 1
ATOM 3635 C C . ILE A 1 444 ? -32.975 8.937 27.189 1.00 82.81 444 ILE A C 1
ATOM 3637 O O . ILE A 1 444 ? -33.222 8.163 28.112 1.00 82.81 444 ILE A O 1
ATOM 3641 N N . SER A 1 445 ? -33.508 10.161 27.148 1.00 80.88 445 SER A N 1
ATOM 3642 C CA . SER A 1 445 ? -34.412 10.676 28.186 1.00 80.88 445 SER A CA 1
ATOM 3643 C C . SER A 1 445 ? -35.764 9.950 28.268 1.00 80.88 445 SER A C 1
ATOM 3645 O O . SER A 1 445 ? -36.464 10.081 29.270 1.00 80.88 445 SER A O 1
ATOM 3647 N N . THR A 1 446 ? -36.133 9.185 27.234 1.00 83.56 446 THR A N 1
ATOM 3648 C CA . THR A 1 446 ? -37.423 8.475 27.154 1.00 83.56 446 THR A CA 1
ATOM 3649 C C . THR A 1 446 ? -37.368 7.017 27.612 1.00 83.56 446 THR A C 1
ATOM 3651 O O . THR A 1 446 ? -38.418 6.396 27.765 1.00 83.56 446 THR A O 1
ATOM 3654 N N . ILE A 1 447 ? -36.165 6.484 27.842 1.00 87.56 447 ILE A N 1
ATOM 3655 C CA . ILE A 1 447 ? -35.925 5.076 28.177 1.00 87.56 447 ILE A CA 1
ATOM 3656 C C . ILE A 1 447 ? -36.462 4.760 29.581 1.00 87.56 447 ILE A C 1
ATOM 3658 O O . ILE A 1 447 ? -36.271 5.543 30.515 1.00 87.56 447 ILE A O 1
ATOM 3662 N N . GLN A 1 448 ? -37.110 3.601 29.739 1.00 86.38 448 GLN A N 1
ATOM 3663 C CA . GLN A 1 448 ? -37.635 3.116 31.020 1.00 86.38 448 GLN A CA 1
ATOM 3664 C C . GLN A 1 448 ? -37.032 1.747 31.360 1.00 86.38 448 GLN A C 1
ATOM 3666 O O . GLN A 1 448 ? -37.537 0.724 30.898 1.00 86.38 448 GLN A O 1
ATOM 3671 N N . PRO A 1 449 ? -35.974 1.699 32.188 1.00 85.38 449 PRO A N 1
ATOM 3672 C CA . PRO A 1 449 ? -35.279 0.459 32.505 1.00 85.38 449 PRO A CA 1
ATOM 3673 C C . PRO A 1 449 ? -36.173 -0.563 33.207 1.00 85.38 449 PRO A C 1
ATOM 3675 O O . PRO A 1 449 ? -37.017 -0.215 34.034 1.00 85.38 449 PRO A O 1
ATOM 3678 N N . GLN A 1 450 ? -35.958 -1.843 32.902 1.00 82.94 450 GLN A N 1
ATOM 3679 C CA . GLN A 1 450 ? -36.770 -2.937 33.449 1.00 82.94 450 GLN A CA 1
ATOM 3680 C C . GLN A 1 450 ? -36.382 -3.349 34.875 1.00 82.94 450 GLN A C 1
ATOM 3682 O O . GLN A 1 450 ? -37.200 -3.934 35.588 1.00 82.94 450 GLN A O 1
ATOM 3687 N N . ASP A 1 451 ? -35.148 -3.065 35.290 1.00 77.56 451 ASP A N 1
ATOM 3688 C CA . ASP A 1 451 ? -34.622 -3.429 36.602 1.00 77.56 451 ASP A CA 1
ATOM 3689 C C . ASP A 1 451 ? -33.804 -2.287 37.242 1.00 77.56 451 ASP A C 1
ATOM 3691 O O . ASP A 1 451 ? -33.595 -1.214 36.660 1.00 77.56 451 ASP A O 1
ATOM 3695 N N . SER A 1 452 ? -33.377 -2.498 38.491 1.00 70.00 452 SER A N 1
ATOM 3696 C CA . SER A 1 452 ? -32.611 -1.507 39.255 1.00 70.00 452 SER A CA 1
ATOM 3697 C C . SER A 1 452 ? -31.227 -1.245 38.663 1.00 70.00 452 SER A C 1
ATOM 3699 O O . SER A 1 452 ? -30.768 -0.110 38.685 1.00 70.00 452 SER A O 1
ATOM 3701 N N . ILE A 1 453 ? -30.589 -2.261 38.079 1.00 71.56 453 ILE A N 1
ATOM 3702 C CA . ILE A 1 453 ? -29.249 -2.145 37.493 1.00 71.56 453 ILE A CA 1
ATOM 3703 C C . ILE A 1 453 ? -29.314 -1.309 36.211 1.00 71.56 453 ILE A C 1
ATOM 3705 O O . ILE A 1 453 ? -28.517 -0.397 36.008 1.00 71.56 453 ILE A O 1
ATOM 3709 N N . GLY A 1 454 ? -30.307 -1.560 35.361 1.00 70.69 454 GLY A N 1
ATOM 3710 C CA . GLY A 1 454 ? -30.604 -0.729 34.205 1.00 70.69 454 GLY A CA 1
ATOM 3711 C C . GLY A 1 454 ? -30.932 0.709 34.613 1.00 70.69 454 GLY A C 1
ATOM 3712 O O . GLY A 1 454 ? -30.501 1.645 33.947 1.00 70.69 454 GLY A O 1
ATOM 3713 N N . SER A 1 455 ? -31.629 0.909 35.736 1.00 70.69 455 SER A N 1
ATOM 3714 C CA . SER A 1 455 ? -31.899 2.253 36.276 1.00 70.69 455 SER A CA 1
ATOM 3715 C C . SER A 1 455 ? -30.614 2.995 36.655 1.00 70.69 455 SER A C 1
ATOM 3717 O O . SER A 1 455 ? -30.457 4.167 36.310 1.00 70.69 455 SER A O 1
ATOM 3719 N N . GLU A 1 456 ? -29.666 2.309 37.294 1.00 66.69 456 GLU A N 1
ATOM 3720 C CA . GLU A 1 456 ? -28.346 2.852 37.635 1.00 66.69 456 GLU A CA 1
ATOM 3721 C C . GLU A 1 456 ? -27.507 3.171 36.387 1.00 66.69 456 GLU A C 1
ATOM 3723 O O . GLU A 1 456 ? -26.928 4.257 36.290 1.00 66.69 456 GLU A O 1
ATOM 3728 N N . LEU A 1 457 ? -27.482 2.268 35.400 1.00 74.88 457 LEU A N 1
ATOM 3729 C CA . LEU A 1 457 ? -26.778 2.480 34.132 1.00 74.88 457 LEU A CA 1
ATOM 3730 C C . LEU A 1 457 ? -27.365 3.658 33.350 1.00 74.88 457 LEU A C 1
ATOM 3732 O O . LEU A 1 457 ? -26.617 4.520 32.889 1.00 74.88 457 LEU A O 1
ATOM 3736 N N . LEU A 1 458 ? -28.693 3.740 33.231 1.00 78.31 458 LEU A N 1
ATOM 3737 C CA . LEU A 1 458 ? -29.354 4.845 32.540 1.00 78.31 458 LEU A CA 1
ATOM 3738 C C . LEU A 1 458 ? -29.058 6.181 33.219 1.00 78.31 458 LEU A C 1
ATOM 3740 O O . LEU A 1 458 ? -28.755 7.161 32.537 1.00 78.31 458 LEU A O 1
ATOM 3744 N N . LEU A 1 459 ? -29.096 6.226 34.551 1.00 68.06 459 LEU A N 1
ATOM 3745 C CA . LEU A 1 459 ? -28.727 7.432 35.277 1.00 68.06 459 LEU A CA 1
ATOM 3746 C C . LEU A 1 459 ? -27.260 7.802 35.025 1.00 68.06 459 LEU A C 1
ATOM 3748 O O . LEU A 1 459 ? -26.977 8.962 34.739 1.00 68.06 459 LEU A O 1
ATOM 3752 N N . SER A 1 460 ? -26.338 6.834 35.064 1.00 70.88 460 SER A N 1
ATOM 3753 C CA . SER A 1 460 ? -24.920 7.056 34.743 1.00 70.88 460 SER A CA 1
ATOM 3754 C C . SER A 1 460 ? -24.743 7.675 33.350 1.00 70.88 460 SER A C 1
ATOM 3756 O O . SER A 1 460 ? -24.033 8.672 33.201 1.00 70.88 460 SER A O 1
ATOM 3758 N N . ILE A 1 461 ? -25.461 7.156 32.349 1.00 75.62 461 ILE A N 1
ATOM 3759 C CA . ILE A 1 461 ? -25.471 7.686 30.979 1.00 75.62 461 ILE A CA 1
ATOM 3760 C C . ILE A 1 461 ? -25.991 9.127 30.955 1.00 75.62 461 ILE A C 1
ATOM 3762 O O . ILE A 1 461 ? -25.356 10.019 30.392 1.00 75.62 461 ILE A O 1
ATOM 3766 N N . GLN A 1 462 ? -27.141 9.382 31.580 1.00 71.81 462 GLN A N 1
ATOM 3767 C CA . GLN A 1 462 ? -27.757 10.709 31.609 1.00 71.81 462 GLN A CA 1
ATOM 3768 C C . GLN A 1 462 ? -26.876 11.738 32.329 1.00 71.81 462 GLN A C 1
ATOM 3770 O O . GLN A 1 462 ? -26.792 12.889 31.899 1.00 71.81 462 GLN A O 1
ATOM 3775 N N . LEU A 1 463 ? -26.194 11.335 33.402 1.00 65.31 463 LEU A N 1
ATOM 3776 C CA . LEU A 1 463 ? -25.232 12.166 34.122 1.00 65.31 463 LEU A CA 1
ATOM 3777 C C . LEU A 1 463 ? -23.996 12.471 33.270 1.00 65.31 463 LEU A C 1
ATOM 3779 O O . LEU A 1 463 ? -23.553 13.621 33.231 1.00 65.31 463 LEU A O 1
ATOM 3783 N N . HIS A 1 464 ? -23.463 11.482 32.549 1.00 68.25 464 HIS A N 1
ATOM 3784 C CA . HIS A 1 464 ? -22.338 11.679 31.635 1.00 68.25 464 HIS A CA 1
ATOM 3785 C C . HIS A 1 464 ? -22.680 12.700 30.540 1.00 68.25 464 HIS A C 1
ATOM 3787 O O . HIS A 1 464 ? -21.962 13.682 30.349 1.00 68.25 464 HIS A O 1
ATOM 3793 N N . LEU A 1 465 ? -23.836 12.529 29.893 1.00 69.44 465 LEU A N 1
ATOM 3794 C CA . LEU A 1 465 ? -24.304 13.421 28.830 1.00 69.44 465 LEU A CA 1
ATOM 3795 C C . LEU A 1 465 ? -24.607 14.844 29.332 1.00 69.44 465 LEU A C 1
ATOM 3797 O O . LEU A 1 465 ? -24.425 15.804 28.588 1.00 69.44 465 LEU A O 1
ATOM 3801 N N . LYS A 1 466 ? -25.031 15.009 30.593 1.00 67.75 466 LYS A N 1
ATOM 3802 C CA . LYS A 1 466 ? -25.246 16.331 31.216 1.00 67.75 466 LYS A CA 1
ATOM 3803 C C . LYS A 1 466 ? -23.947 17.024 31.642 1.00 67.75 466 LYS A C 1
ATOM 3805 O O . LYS A 1 466 ? -23.885 18.250 31.615 1.00 67.75 466 LYS A O 1
ATOM 3810 N N . SER A 1 467 ? -22.937 16.265 32.067 1.00 56.44 467 SER A N 1
ATOM 3811 C CA . SER A 1 467 ? -21.699 16.800 32.656 1.00 56.44 467 SER A CA 1
ATOM 3812 C C . SER A 1 467 ? -20.596 17.115 31.639 1.00 56.44 467 SER A C 1
ATOM 3814 O O . SER A 1 467 ? -19.594 17.717 32.019 1.00 56.44 467 SER A O 1
ATOM 3816 N N . ASN A 1 468 ? -20.760 16.752 30.357 1.00 51.78 468 ASN A N 1
ATOM 3817 C CA . ASN A 1 468 ? -19.748 16.940 29.300 1.00 51.78 468 ASN A CA 1
ATOM 3818 C C . ASN A 1 468 ? -18.359 16.372 29.680 1.00 51.78 468 ASN A C 1
ATOM 3820 O O . ASN A 1 468 ? -17.316 16.846 29.225 1.00 51.78 468 ASN A O 1
ATOM 3824 N N . CYS A 1 469 ? -18.333 15.364 30.554 1.00 45.78 469 CYS A N 1
ATOM 3825 C CA . CYS A 1 469 ? -17.121 14.885 31.204 1.00 45.78 469 CYS A CA 1
ATOM 3826 C C . CYS A 1 469 ? -16.460 13.785 30.357 1.00 45.78 469 CYS A C 1
ATOM 3828 O O . CYS A 1 469 ? -16.499 12.605 30.691 1.00 45.78 469 CYS A O 1
ATOM 3830 N N . THR A 1 470 ? -15.851 14.173 29.237 1.00 43.84 470 THR A N 1
ATOM 3831 C CA . THR A 1 470 ? -15.242 13.250 28.259 1.00 43.84 470 THR A CA 1
ATOM 3832 C C . THR A 1 470 ? -13.906 12.638 28.706 1.00 43.84 470 THR A C 1
ATOM 3834 O O . THR A 1 470 ? -13.411 11.720 28.063 1.00 43.84 470 THR A O 1
ATOM 3837 N N . GLN A 1 471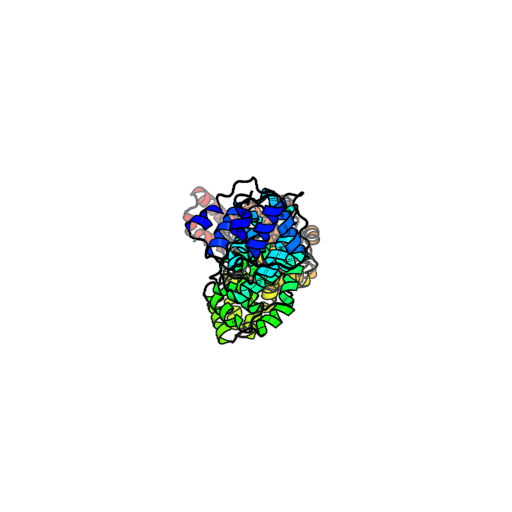 ? -13.293 13.109 29.802 1.00 40.34 471 GLN A N 1
ATOM 3838 C CA . GLN A 1 471 ? -11.873 12.835 30.091 1.00 40.34 471 GLN A CA 1
ATOM 3839 C C . GLN A 1 471 ? -11.560 11.797 31.188 1.00 40.34 471 GLN A C 1
ATOM 3841 O O . GLN A 1 471 ? -10.384 11.525 31.410 1.00 40.34 471 GLN A O 1
ATOM 3846 N N . GLN A 1 472 ? -12.535 11.208 31.893 1.00 42.75 472 GLN A N 1
ATOM 3847 C CA . GLN A 1 472 ? -12.232 10.455 33.137 1.00 42.75 472 GLN A CA 1
ATOM 3848 C C . GLN A 1 472 ? -12.809 9.037 33.245 1.00 42.75 472 GLN A C 1
ATOM 3850 O O . GLN A 1 472 ? -12.539 8.329 34.210 1.00 42.75 472 GLN A O 1
ATOM 3855 N N . PHE A 1 473 ? -13.550 8.583 32.244 1.00 41.69 473 PHE A N 1
ATOM 3856 C CA . PHE A 1 473 ? -14.187 7.266 32.254 1.00 41.69 473 PHE A CA 1
ATOM 3857 C C . PHE A 1 473 ? -13.242 6.049 32.076 1.00 41.69 473 PHE A C 1
ATOM 3859 O O . PHE A 1 473 ? -13.492 5.019 32.702 1.00 41.69 473 PHE A O 1
ATOM 3866 N N . PRO A 1 474 ? -12.126 6.123 31.313 1.00 35.88 474 PRO A N 1
ATOM 3867 C CA . PRO A 1 474 ? -11.227 4.977 31.118 1.00 35.88 474 PRO A CA 1
ATOM 3868 C C . PRO A 1 474 ? -10.620 4.408 32.409 1.00 35.88 474 PRO A C 1
ATOM 3870 O O . PRO A 1 474 ? -10.410 3.203 32.502 1.00 35.88 474 PRO A O 1
ATOM 3873 N N . ALA A 1 475 ? -10.373 5.257 33.414 1.00 36.91 475 ALA A N 1
ATOM 3874 C CA . ALA A 1 475 ? -9.796 4.848 34.699 1.00 36.91 475 ALA A CA 1
ATOM 3875 C C . ALA A 1 475 ? -10.768 4.025 35.565 1.00 36.91 475 ALA A C 1
ATOM 3877 O O . ALA A 1 475 ? -10.334 3.280 36.437 1.00 36.91 475 ALA A O 1
ATOM 3878 N N . ILE A 1 476 ? -12.074 4.149 35.312 1.00 41.53 476 ILE A N 1
ATOM 3879 C CA . ILE A 1 476 ? -13.137 3.442 36.038 1.00 41.53 476 ILE A CA 1
ATOM 3880 C C . ILE A 1 476 ? -13.352 2.028 35.460 1.00 41.53 476 ILE A C 1
ATOM 3882 O O . ILE A 1 476 ? -13.798 1.136 36.170 1.00 41.53 476 ILE A O 1
ATOM 3886 N N . LEU A 1 477 ? -13.009 1.808 34.186 1.00 39.56 477 LEU A N 1
ATOM 3887 C CA . LEU A 1 477 ? -13.387 0.618 33.413 1.00 39.56 477 LEU A CA 1
ATOM 3888 C C . LEU A 1 477 ? -12.388 -0.550 33.426 1.00 39.56 477 LEU A C 1
ATOM 3890 O O . LEU A 1 477 ? -12.767 -1.656 33.057 1.00 39.56 477 LEU A O 1
ATOM 3894 N N . PHE A 1 478 ? -11.121 -0.319 33.778 1.00 40.38 478 PHE A N 1
ATOM 3895 C CA . PHE A 1 478 ? -10.042 -1.302 33.567 1.00 40.38 478 PHE A CA 1
ATOM 3896 C C . PHE A 1 478 ? -9.084 -1.397 34.762 1.00 40.38 478 PHE A C 1
ATOM 3898 O O . PHE A 1 478 ? -7.875 -1.506 34.583 1.00 40.38 478 PHE A O 1
ATOM 3905 N N . GLY A 1 479 ? -9.623 -1.281 35.978 1.00 34.62 479 GLY A N 1
ATOM 3906 C CA . GLY A 1 479 ? -8.859 -1.094 37.208 1.00 34.62 479 GLY A CA 1
ATOM 3907 C C . GLY A 1 479 ? -7.654 -2.024 37.378 1.00 34.62 479 GLY A C 1
ATOM 3908 O O . GLY A 1 479 ? -7.773 -3.240 37.298 1.00 34.62 479 GLY A O 1
ATOM 3909 N N . ASP A 1 480 ? -6.519 -1.439 37.759 1.00 27.47 480 ASP A N 1
ATOM 3910 C CA . ASP A 1 480 ? -5.477 -2.164 38.499 1.00 27.47 480 ASP A CA 1
ATOM 3911 C C . ASP A 1 480 ? -5.794 -2.233 40.006 1.00 27.47 480 ASP A C 1
ATOM 3913 O O . ASP A 1 480 ? -5.014 -2.772 40.792 1.00 27.47 480 ASP A O 1
ATOM 3917 N N . THR A 1 481 ? -6.952 -1.729 40.447 1.00 30.62 481 THR A N 1
ATOM 3918 C CA . THR A 1 481 ? -7.390 -1.847 41.839 1.00 30.62 481 THR A CA 1
ATOM 3919 C C . THR A 1 481 ? -8.908 -2.008 41.967 1.00 30.62 481 THR A C 1
ATOM 3921 O O . THR A 1 481 ? -9.665 -1.253 41.354 1.00 30.62 481 THR A O 1
ATOM 3924 N N . PRO A 1 482 ? -9.389 -2.942 42.810 1.00 31.78 482 PRO A N 1
ATOM 3925 C CA . PRO A 1 482 ? -10.782 -2.946 43.231 1.00 31.78 482 PRO A CA 1
ATOM 3926 C C . PRO A 1 482 ? -11.033 -1.664 44.041 1.00 31.78 482 PRO A C 1
ATOM 3928 O O . PRO A 1 482 ? -10.369 -1.436 45.050 1.00 31.78 482 PRO A O 1
ATOM 3931 N N . PHE A 1 483 ? -11.947 -0.810 43.573 1.00 36.31 483 PHE A N 1
ATOM 3932 C CA . PHE A 1 483 ? -12.505 0.342 44.300 1.00 36.31 483 PHE A CA 1
ATOM 3933 C C . PHE A 1 483 ? -11.511 1.199 45.119 1.00 36.31 483 PHE A C 1
ATOM 3935 O O . PHE A 1 483 ? -11.719 1.452 46.304 1.00 36.31 483 PHE A O 1
ATOM 3942 N N . THR A 1 484 ? -10.463 1.732 44.482 1.00 35.59 484 THR A N 1
ATOM 3943 C CA . THR A 1 484 ? -9.761 2.931 45.003 1.00 35.59 484 THR A CA 1
ATOM 3944 C C . THR A 1 484 ? -9.960 4.172 44.129 1.00 35.59 484 THR A C 1
ATOM 3946 O O . THR A 1 484 ? -9.377 5.215 44.413 1.00 35.59 484 THR A O 1
ATOM 3949 N N . GLY A 1 485 ? -10.759 4.077 43.060 1.00 42.38 485 GLY A N 1
ATOM 3950 C CA . GLY A 1 485 ? -11.089 5.205 42.191 1.00 42.38 485 GLY A CA 1
ATOM 3951 C C . GLY A 1 485 ? -12.111 6.124 42.853 1.00 42.38 485 GLY A C 1
ATOM 3952 O O . GLY A 1 485 ? -13.219 5.703 43.175 1.00 42.38 485 GLY A O 1
ATOM 3953 N N . THR A 1 486 ? -11.731 7.375 43.072 1.00 49.72 486 THR A N 1
ATOM 3954 C CA . THR A 1 486 ? -12.615 8.429 43.567 1.00 49.72 486 THR A CA 1
ATOM 3955 C C . THR A 1 486 ? -13.458 8.949 42.400 1.00 49.72 486 THR A C 1
ATOM 3957 O O . THR A 1 486 ? -12.957 9.117 41.287 1.00 49.72 486 THR A O 1
ATOM 3960 N N . LEU A 1 487 ? -14.755 9.185 42.615 1.00 52.75 487 LEU A N 1
ATOM 3961 C CA . LEU A 1 487 ? -15.577 9.905 41.643 1.00 52.75 487 LEU A CA 1
ATOM 3962 C C . LEU A 1 487 ? -15.011 11.317 41.475 1.00 52.75 487 LEU A C 1
ATOM 3964 O O . LEU A 1 487 ? -14.586 11.942 42.446 1.00 52.75 487 LEU A O 1
ATOM 3968 N N . SER A 1 488 ? -15.010 11.832 40.249 1.00 52.94 488 SER A N 1
ATOM 3969 C CA . SER A 1 488 ? -14.535 13.187 39.997 1.00 52.94 488 SER A CA 1
ATOM 3970 C C . SER A 1 488 ? -15.492 14.240 40.543 1.00 52.94 488 SER A C 1
ATOM 3972 O O . SER A 1 488 ? -16.693 13.998 40.666 1.00 52.94 488 SER A O 1
ATOM 3974 N N . TYR A 1 489 ? -14.965 15.431 40.844 1.00 56.19 489 TYR A N 1
ATOM 3975 C CA . TYR A 1 489 ? -15.744 16.521 41.437 1.00 56.19 489 TYR A CA 1
ATOM 3976 C C . TYR A 1 489 ? -17.049 16.839 40.682 1.00 56.19 489 TYR A C 1
ATOM 3978 O O . TYR A 1 489 ? -18.090 16.868 41.335 1.00 56.19 489 TYR A O 1
ATOM 3986 N N . PRO A 1 490 ? -17.067 16.984 39.339 1.00 54.53 490 PRO A N 1
ATOM 3987 C CA . PRO A 1 490 ? -18.307 17.276 38.618 1.00 54.53 490 PRO A CA 1
ATOM 3988 C C . PRO A 1 490 ? -19.341 16.153 38.723 1.00 54.53 490 PRO A C 1
ATOM 3990 O O . PRO A 1 490 ? -20.538 16.413 38.786 1.00 54.53 490 PRO A O 1
ATOM 3993 N N . PHE A 1 491 ? -18.889 14.898 38.741 1.00 54.38 491 PHE A N 1
ATOM 3994 C CA . PHE A 1 491 ? -19.778 13.744 38.807 1.00 54.38 491 PHE A CA 1
ATOM 3995 C C . PHE A 1 491 ? -20.342 13.560 40.216 1.00 54.38 491 PHE A C 1
ATOM 3997 O O . PHE A 1 491 ? -21.546 13.362 40.385 1.00 54.38 491 PHE A O 1
ATOM 4004 N N . LEU A 1 492 ? -19.485 13.691 41.232 1.00 65.88 492 LEU A N 1
ATOM 4005 C CA . LEU A 1 492 ? -19.899 13.625 42.623 1.00 65.88 492 LEU A CA 1
ATOM 4006 C C . LEU A 1 492 ? -20.844 14.783 42.975 1.00 65.88 492 LEU A C 1
ATOM 4008 O O . LEU A 1 492 ? -21.870 14.545 43.596 1.00 65.88 492 LEU A O 1
ATOM 4012 N N . ASP A 1 493 ? -20.568 16.011 42.535 1.00 64.00 493 ASP A N 1
ATOM 4013 C CA . ASP A 1 493 ? -21.399 17.178 42.856 1.00 64.00 493 ASP A CA 1
ATOM 4014 C C . ASP A 1 493 ? -22.854 17.049 42.363 1.00 64.00 493 ASP A C 1
ATOM 4016 O O . ASP A 1 493 ? -23.785 17.504 43.036 1.00 64.00 493 ASP A O 1
ATOM 4020 N N . ILE A 1 494 ? -23.069 16.385 41.223 1.00 63.78 494 ILE A N 1
ATOM 4021 C CA . ILE A 1 494 ? -24.415 16.096 40.705 1.00 63.78 494 ILE A CA 1
ATOM 4022 C C . ILE A 1 494 ? -25.070 14.947 41.492 1.00 63.78 494 ILE A C 1
ATOM 4024 O O . ILE A 1 494 ? -26.264 15.002 41.807 1.00 63.78 494 ILE A O 1
ATOM 4028 N N . LEU A 1 495 ? -24.285 13.920 41.838 1.00 62.59 495 LEU A N 1
ATOM 4029 C CA . LEU A 1 495 ? -24.729 12.776 42.640 1.00 62.59 495 LEU A CA 1
ATOM 4030 C C . LEU A 1 495 ? -25.196 13.190 44.037 1.00 62.59 495 LEU A C 1
ATOM 4032 O O . LEU A 1 495 ? -26.185 12.648 44.519 1.00 62.59 495 LEU A O 1
ATOM 4036 N N . LEU A 1 496 ? -24.539 14.165 44.672 1.00 73.81 496 LEU A N 1
ATOM 4037 C CA . LEU A 1 496 ? -24.890 14.669 46.003 1.00 73.81 496 LEU A CA 1
ATOM 4038 C C . LEU A 1 496 ? -26.077 15.656 45.953 1.00 73.81 496 LEU A C 1
ATOM 4040 O O . LEU A 1 496 ? -25.969 16.814 46.356 1.00 73.81 496 LEU A O 1
ATOM 4044 N N . SER A 1 497 ? -27.221 15.210 45.440 1.00 72.25 497 SER A N 1
ATOM 4045 C CA . SER A 1 497 ? -28.473 15.975 45.410 1.00 72.25 497 SER A CA 1
ATOM 4046 C C . SER A 1 497 ? -29.626 15.183 46.022 1.00 72.25 497 SER A C 1
ATOM 4048 O O . SER A 1 497 ? -29.609 13.952 46.024 1.00 72.25 497 SER A O 1
ATOM 4050 N N . GLU A 1 498 ? -30.642 15.894 46.529 1.00 73.88 498 GLU A N 1
ATOM 4051 C CA . GLU A 1 498 ? -31.810 15.284 47.188 1.00 73.88 498 GLU A CA 1
ATOM 4052 C C . GLU A 1 498 ? -32.527 14.251 46.311 1.00 73.88 498 GLU A C 1
ATOM 4054 O O . GLU A 1 498 ? -33.013 13.239 46.809 1.00 73.88 498 GLU A O 1
ATOM 4059 N N . GLU A 1 499 ? -32.507 14.450 44.994 1.00 65.12 499 GLU A N 1
ATOM 4060 C CA . GLU A 1 499 ? -33.096 13.546 44.002 1.00 65.12 499 GLU A CA 1
ATOM 4061 C C . GLU A 1 499 ? -32.418 12.160 43.962 1.00 65.12 499 GLU A C 1
ATOM 4063 O O . GLU A 1 499 ? -33.030 11.191 43.517 1.00 65.12 499 GLU A O 1
ATOM 4068 N N . ASN A 1 500 ? -31.187 12.043 44.476 1.00 58.81 500 ASN A N 1
ATOM 4069 C CA . ASN A 1 500 ? -30.357 10.837 44.425 1.00 58.81 500 ASN A CA 1
ATOM 4070 C C . ASN A 1 500 ? -30.147 10.169 45.801 1.00 58.81 500 ASN A C 1
ATOM 4072 O O . ASN A 1 500 ? -29.294 9.287 45.925 1.00 58.81 500 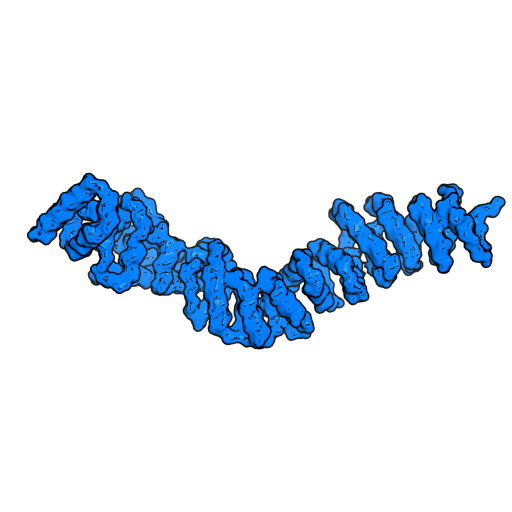ASN A O 1
ATOM 4076 N N . GLU A 1 501 ? -30.914 10.540 46.838 1.00 71.06 501 GLU A N 1
ATOM 4077 C CA . GLU A 1 501 ? -30.770 10.006 48.210 1.00 71.06 501 GLU A CA 1
ATOM 4078 C C . GLU A 1 501 ? -30.695 8.467 48.254 1.00 71.06 501 GLU A C 1
ATOM 4080 O O . GLU A 1 501 ? -29.844 7.896 48.939 1.00 71.06 501 GLU A O 1
ATOM 4085 N N . PHE A 1 502 ? -31.545 7.787 47.483 1.00 59.62 502 PHE A N 1
ATOM 4086 C CA . PHE A 1 502 ? -31.579 6.324 47.418 1.00 59.62 502 PHE A CA 1
ATOM 4087 C C . PHE A 1 502 ? -30.241 5.714 46.964 1.00 59.62 502 PHE A C 1
ATOM 4089 O O . PHE A 1 502 ? -29.763 4.741 47.546 1.00 59.62 502 PHE A O 1
ATOM 4096 N N . LEU A 1 503 ? -29.597 6.315 45.963 1.00 47.09 503 LEU A N 1
ATOM 4097 C CA . LEU A 1 503 ? -28.339 5.825 45.395 1.00 47.09 503 LEU A CA 1
ATOM 4098 C C . LEU A 1 503 ? -27.161 6.063 46.330 1.00 47.09 503 LEU A C 1
ATOM 4100 O O . LEU A 1 503 ? -26.279 5.212 46.447 1.00 47.09 503 LEU A O 1
ATOM 4104 N N . ILE A 1 504 ? -27.183 7.195 47.035 1.00 63.09 504 ILE A N 1
ATOM 4105 C CA . ILE A 1 504 ? -26.212 7.530 48.077 1.00 63.09 504 ILE A CA 1
ATOM 4106 C C . ILE A 1 504 ? -26.271 6.487 49.198 1.00 63.09 504 ILE A C 1
ATOM 4108 O O . ILE A 1 504 ? -25.235 6.018 49.668 1.00 63.09 504 ILE A O 1
ATOM 4112 N N . GLN A 1 505 ? -27.477 6.067 49.592 1.00 60.00 505 GLN A N 1
ATOM 4113 C CA . GLN A 1 505 ? -27.670 5.036 50.612 1.00 60.00 505 GLN A CA 1
ATOM 4114 C C . GLN A 1 505 ? -27.242 3.634 50.159 1.00 60.00 505 GLN A C 1
ATOM 4116 O O . GLN A 1 505 ? -26.804 2.851 51.002 1.00 60.00 505 GLN A O 1
ATOM 4121 N N . GLN A 1 506 ? -27.355 3.304 48.870 1.00 51.94 506 GLN A N 1
ATOM 4122 C CA . GLN A 1 506 ? -26.911 2.011 48.337 1.00 51.94 506 GLN A CA 1
ATOM 4123 C C . GLN A 1 506 ? -25.394 1.939 48.124 1.00 51.94 506 GLN A C 1
ATOM 4125 O O . GLN A 1 506 ? -24.803 0.883 48.329 1.00 51.94 506 GLN A O 1
ATOM 4130 N N . ASN A 1 507 ? -24.749 3.063 47.799 1.00 53.00 507 ASN A N 1
ATOM 4131 C CA . ASN A 1 507 ? -23.332 3.126 47.423 1.00 53.00 507 ASN A CA 1
ATOM 4132 C C . ASN A 1 507 ? -22.471 3.865 48.462 1.00 53.00 507 ASN A C 1
ATOM 4134 O O . ASN A 1 507 ? -21.567 4.627 48.113 1.00 53.00 507 ASN A O 1
ATOM 4138 N N . LYS A 1 508 ? -22.751 3.651 49.756 1.00 61.38 508 LYS A N 1
ATOM 4139 C CA . LYS A 1 508 ? -22.179 4.432 50.872 1.00 61.38 508 LYS A CA 1
ATOM 4140 C C . LYS A 1 508 ? -20.652 4.520 50.830 1.00 61.38 508 LYS A C 1
ATOM 4142 O O . LYS A 1 508 ? -20.094 5.601 50.975 1.00 61.38 508 LYS A O 1
ATOM 4147 N N . GLU A 1 509 ? -19.981 3.390 50.626 1.00 55.19 509 GLU A N 1
ATOM 4148 C CA . GLU A 1 509 ? -18.516 3.302 50.673 1.00 55.19 509 GLU A CA 1
ATOM 4149 C C . GLU A 1 509 ? -17.859 4.068 49.519 1.00 55.19 50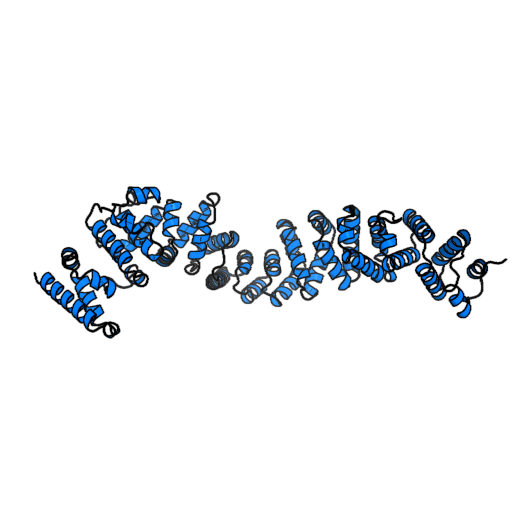9 GLU A C 1
ATOM 4151 O O . GLU A 1 509 ? -16.942 4.852 49.752 1.00 55.19 509 GLU A O 1
ATOM 4156 N N . LEU A 1 510 ? -18.384 3.933 48.297 1.00 55.44 510 LEU A N 1
ATOM 4157 C CA . LEU A 1 510 ? -17.900 4.667 47.126 1.00 55.44 510 LEU A CA 1
ATOM 4158 C C . LEU A 1 510 ? -18.096 6.178 47.289 1.00 55.44 510 LEU A C 1
ATOM 4160 O O . LEU A 1 510 ? -17.188 6.952 46.989 1.00 55.44 510 LEU A O 1
ATOM 4164 N N . ILE A 1 511 ? -19.263 6.602 47.784 1.00 67.75 511 ILE A N 1
ATOM 4165 C CA . ILE A 1 511 ? -19.564 8.019 48.011 1.00 67.75 511 ILE A CA 1
ATOM 4166 C C . ILE A 1 511 ? -18.625 8.606 49.068 1.00 67.75 511 ILE A C 1
ATOM 4168 O O . ILE A 1 511 ? -18.038 9.658 48.833 1.00 67.75 511 ILE A O 1
ATOM 4172 N N . ILE A 1 512 ? -18.412 7.908 50.187 1.00 70.12 512 ILE A N 1
ATOM 4173 C CA . ILE A 1 512 ? -17.505 8.355 51.254 1.00 70.12 512 ILE A CA 1
ATOM 4174 C C . ILE A 1 512 ? -16.066 8.466 50.739 1.00 70.12 512 ILE A C 1
ATOM 4176 O O . ILE A 1 512 ? -15.434 9.506 50.921 1.00 70.12 512 ILE A O 1
ATOM 4180 N N . VAL A 1 513 ? -15.560 7.433 50.057 1.00 62.28 513 VAL A N 1
ATOM 4181 C CA . VAL A 1 513 ? -14.192 7.430 49.511 1.00 62.28 513 VAL A CA 1
ATOM 4182 C C . VAL A 1 513 ? -14.016 8.529 48.464 1.00 62.28 513 VAL A C 1
ATOM 4184 O O . VAL A 1 513 ? -12.981 9.184 48.438 1.00 62.28 513 VAL A O 1
ATOM 4187 N N . SER A 1 514 ? -15.035 8.798 47.646 1.00 65.56 514 SER A N 1
ATOM 4188 C CA . SER A 1 514 ? -14.990 9.845 46.618 1.00 65.56 514 SER A CA 1
ATOM 4189 C C . SER A 1 514 ? -15.033 11.256 47.194 1.00 65.56 514 SER A C 1
ATOM 4191 O O . SER A 1 514 ? -14.260 12.109 46.762 1.00 65.56 514 SER A O 1
ATOM 4193 N N . ILE A 1 515 ? -15.894 11.498 48.192 1.00 76.44 515 ILE A N 1
ATOM 4194 C CA . ILE A 1 515 ? -15.919 12.756 48.951 1.00 76.44 515 ILE A CA 1
ATOM 4195 C C . ILE A 1 515 ? -14.536 13.004 49.548 1.00 76.44 515 ILE A C 1
ATOM 4197 O O . ILE A 1 515 ? -13.973 14.081 49.376 1.00 76.44 515 ILE A O 1
ATOM 4201 N N . GLN A 1 516 ? -13.972 11.993 50.209 1.00 71.44 516 GLN A N 1
ATOM 4202 C CA . GLN A 1 516 ? -12.668 12.102 50.845 1.00 71.44 516 GLN A CA 1
ATOM 4203 C C . GLN A 1 516 ? -11.552 12.334 49.821 1.00 71.44 516 GLN A C 1
ATOM 4205 O O . GLN A 1 516 ? -10.736 13.228 50.001 1.00 71.44 516 GLN A O 1
ATOM 4210 N N . GLY A 1 517 ? -11.587 11.626 48.693 1.00 67.31 517 GLY A N 1
ATOM 4211 C CA . GLY A 1 517 ? -10.654 11.820 47.590 1.00 67.31 517 GLY A CA 1
ATOM 4212 C C . GLY A 1 517 ? -10.656 13.224 46.998 1.00 67.31 517 GLY A C 1
ATOM 4213 O O . GLY A 1 517 ? -9.595 13.743 46.679 1.00 67.31 517 GLY A O 1
ATOM 4214 N N . ILE A 1 518 ? -11.827 13.852 46.873 1.00 71.94 518 ILE A N 1
ATOM 4215 C CA . ILE A 1 518 ? -11.953 15.234 46.390 1.00 71.94 518 ILE A CA 1
ATOM 4216 C C . ILE A 1 518 ? -11.480 16.237 47.439 1.00 71.94 518 ILE A C 1
ATOM 4218 O O . ILE A 1 518 ? -10.816 17.207 47.090 1.00 71.94 518 ILE A O 1
ATOM 4222 N N . LEU A 1 519 ? -11.799 16.011 48.714 1.00 73.62 519 LEU A N 1
ATOM 4223 C CA . LEU A 1 519 ? -11.332 16.869 49.805 1.00 73.62 519 LEU A CA 1
ATOM 4224 C C . LEU A 1 519 ? -9.806 16.798 49.980 1.00 73.62 519 LEU A C 1
ATOM 4226 O O . LEU A 1 519 ? -9.188 17.800 50.344 1.00 73.62 519 LEU A O 1
ATOM 4230 N N . ASP A 1 520 ? -9.210 15.642 49.680 1.00 67.12 520 ASP A N 1
ATOM 4231 C CA . ASP A 1 520 ? -7.768 15.401 49.733 1.00 67.12 520 ASP A CA 1
ATOM 4232 C C . ASP A 1 520 ? -7.037 15.825 48.434 1.00 67.12 520 ASP A C 1
ATOM 4234 O O . ASP A 1 520 ? -5.804 15.907 48.418 1.00 67.12 520 ASP A O 1
ATOM 4238 N N . ASP A 1 521 ? -7.762 16.130 47.347 1.00 63.84 521 ASP A N 1
ATOM 4239 C CA . ASP A 1 521 ? -7.185 16.535 46.060 1.00 63.84 521 ASP A CA 1
ATOM 4240 C C . ASP A 1 521 ? -6.661 17.991 46.115 1.00 63.84 521 ASP A C 1
ATOM 4242 O O . ASP A 1 521 ? -7.429 18.932 46.354 1.00 63.84 521 ASP A O 1
ATOM 4246 N N . PRO A 1 522 ? -5.368 18.244 45.817 1.00 55.94 522 PRO A N 1
ATOM 4247 C CA . PRO A 1 522 ? -4.807 19.594 45.762 1.00 55.94 522 PRO A CA 1
ATOM 4248 C C . PRO A 1 522 ? -5.552 20.527 44.800 1.00 55.94 522 PRO A C 1
ATOM 4250 O O . PRO A 1 522 ? -5.551 21.744 44.995 1.00 55.94 522 PRO A O 1
ATOM 4253 N N . SER A 1 523 ? -6.186 19.983 43.760 1.00 59.03 523 SER A N 1
ATOM 4254 C CA . SER A 1 523 ? -6.934 20.738 42.760 1.00 59.03 523 SER A CA 1
ATOM 4255 C C . SER A 1 523 ? -8.267 21.292 43.277 1.00 59.03 523 SER A C 1
ATOM 4257 O O . SER A 1 523 ? -8.732 22.318 42.776 1.00 59.03 523 SER A O 1
ATOM 4259 N N . PHE A 1 524 ? -8.824 20.725 44.354 1.00 59.50 524 PHE A N 1
ATOM 4260 C CA . PHE A 1 524 ? -10.001 21.261 45.047 1.00 59.50 524 PHE A CA 1
ATOM 4261 C C . PHE A 1 524 ? -9.757 22.686 45.564 1.00 59.50 524 PHE A C 1
ATOM 4263 O O . PHE A 1 524 ? -10.675 23.501 45.669 1.00 59.50 524 PHE A O 1
ATOM 4270 N N . THR A 1 525 ? -8.492 23.058 45.799 1.00 58.97 525 THR A N 1
ATOM 4271 C CA . THR A 1 525 ? -8.120 24.431 46.160 1.00 58.97 525 THR A CA 1
ATOM 4272 C C . THR A 1 525 ? -8.445 25.463 45.072 1.00 58.97 525 THR A C 1
ATOM 4274 O O . THR A 1 525 ? -8.661 26.624 45.430 1.00 58.97 525 THR A O 1
ATOM 4277 N N . PHE A 1 526 ? -8.574 25.069 43.799 1.00 62.91 526 PHE A N 1
ATOM 4278 C CA . PHE A 1 526 ? -8.874 25.973 42.680 1.00 62.91 526 PHE A CA 1
ATOM 4279 C C . PHE A 1 526 ? -10.364 26.291 42.495 1.00 62.91 526 PHE A C 1
ATOM 4281 O O . PHE A 1 526 ? -10.683 27.220 41.754 1.00 62.91 526 PHE A O 1
ATOM 4288 N N . LEU A 1 527 ? -11.272 25.589 43.183 1.00 63.66 527 LEU A N 1
ATOM 4289 C CA . LEU A 1 527 ? -12.694 25.943 43.188 1.00 63.66 527 LEU A CA 1
ATOM 4290 C C . LEU A 1 527 ? -12.930 27.279 43.903 1.00 63.66 527 LEU A C 1
ATOM 4292 O O . LEU A 1 527 ? -12.235 27.633 44.871 1.00 63.66 527 LEU A O 1
ATOM 4296 N N . SER A 1 528 ? -13.941 28.018 43.448 1.00 73.25 528 SER A N 1
ATOM 4297 C CA . SER A 1 528 ? -14.356 29.255 44.099 1.00 73.25 528 SER A CA 1
ATOM 4298 C C . SER A 1 528 ? -14.863 28.981 45.517 1.00 73.25 528 SER A C 1
ATOM 4300 O O . SER A 1 528 ? -15.324 27.892 45.854 1.00 73.25 528 SER A O 1
ATOM 4302 N N . PHE A 1 529 ? -14.802 29.999 46.377 1.00 74.19 529 PHE A N 1
ATOM 4303 C CA . PHE A 1 529 ? -15.316 29.900 47.746 1.00 74.19 529 PHE A CA 1
ATOM 4304 C C . PHE A 1 529 ? -16.789 29.460 47.789 1.00 74.19 529 PHE A C 1
ATOM 4306 O O . PHE A 1 529 ? -17.183 28.709 48.673 1.00 74.19 529 PHE A O 1
ATOM 4313 N N . LYS A 1 530 ? -17.587 29.895 46.807 1.00 75.88 530 LYS A N 1
ATOM 4314 C CA . LYS A 1 530 ? -19.006 29.554 46.704 1.00 75.88 530 LYS A CA 1
ATOM 4315 C C . LYS A 1 530 ? -19.217 28.075 46.356 1.00 75.88 530 LYS A C 1
ATOM 4317 O O . LYS A 1 530 ? -19.998 27.414 47.025 1.00 75.88 530 LYS A O 1
ATOM 4322 N N . GLU A 1 531 ? -18.487 27.558 45.370 1.00 72.19 531 GLU A N 1
ATOM 4323 C CA . GLU A 1 531 ? -18.558 26.146 44.955 1.00 72.19 531 GLU A CA 1
ATOM 4324 C C . GLU A 1 531 ? -18.103 25.198 46.072 1.00 72.19 531 GLU A C 1
ATOM 4326 O O . GLU A 1 531 ? -18.696 24.143 46.279 1.00 72.19 531 GLU A O 1
ATOM 4331 N N . LYS A 1 532 ? -17.089 25.604 46.848 1.00 76.88 532 LYS A N 1
ATOM 4332 C CA . LYS A 1 532 ? -16.645 24.859 48.034 1.00 76.88 532 LYS A CA 1
ATOM 4333 C C . LYS A 1 532 ? -17.724 24.801 49.110 1.00 76.88 532 LYS A C 1
ATOM 4335 O O . LYS A 1 532 ? -18.007 23.720 49.608 1.00 76.88 532 LYS A O 1
ATOM 4340 N N . GLN A 1 533 ? -18.355 25.934 49.427 1.00 79.00 533 GLN A N 1
ATOM 4341 C CA . GLN A 1 533 ? -19.449 25.971 50.404 1.00 79.00 533 GLN A CA 1
ATOM 4342 C C . GLN A 1 533 ? -20.653 25.135 49.960 1.00 79.00 533 GLN A C 1
ATOM 4344 O O . GLN A 1 533 ? -21.235 24.424 50.772 1.00 79.00 533 GLN A O 1
ATOM 4349 N N . GLU A 1 534 ? -21.030 25.199 48.682 1.00 80.56 534 GLU A N 1
ATOM 4350 C CA . GLU A 1 534 ? -22.132 24.396 48.139 1.00 80.56 534 GLU A CA 1
ATOM 4351 C C . GLU A 1 534 ? -21.825 22.893 48.218 1.00 80.56 534 GLU A C 1
ATOM 4353 O O . GLU A 1 534 ? -22.682 22.113 48.632 1.00 80.56 534 GLU A O 1
ATOM 4358 N N . PHE A 1 535 ? -20.591 22.492 47.908 1.00 81.31 535 PHE A N 1
ATOM 4359 C CA . PHE A 1 535 ? -20.154 21.104 48.033 1.00 81.31 535 PHE A CA 1
ATOM 4360 C C . PHE A 1 535 ? -20.090 20.633 49.497 1.00 81.31 535 PHE A C 1
ATOM 4362 O O . PHE A 1 535 ? -20.564 19.544 49.807 1.00 81.31 535 PHE A O 1
ATOM 4369 N N . GLU A 1 536 ? -19.585 21.454 50.423 1.00 79.81 536 GLU A N 1
ATOM 4370 C CA . GLU A 1 536 ? -19.564 21.145 51.863 1.00 79.81 536 GLU A CA 1
ATOM 4371 C C . GLU A 1 536 ? -20.977 20.930 52.426 1.00 79.81 536 GLU A C 1
ATOM 4373 O O . GLU A 1 536 ? -21.205 19.960 53.146 1.00 79.81 536 GLU A O 1
ATOM 4378 N N . ILE A 1 537 ? -21.952 21.761 52.033 1.00 81.31 537 ILE A N 1
ATOM 4379 C CA . ILE A 1 537 ? -23.365 21.598 52.422 1.00 81.31 537 ILE A CA 1
ATOM 4380 C C . ILE A 1 537 ? -23.919 20.254 51.928 1.00 81.31 537 ILE A C 1
ATOM 4382 O O . ILE A 1 537 ? -24.610 19.547 52.665 1.00 81.31 537 ILE A O 1
ATOM 4386 N N . LYS A 1 538 ? -23.601 19.877 50.686 1.00 82.00 538 LYS A N 1
ATOM 4387 C CA . LYS A 1 538 ? -24.001 18.587 50.110 1.00 82.00 538 LYS A CA 1
ATOM 4388 C C . LYS A 1 538 ? -23.355 17.409 50.848 1.00 82.00 538 LYS A C 1
ATOM 4390 O O . LYS A 1 538 ? -24.027 16.416 51.120 1.00 82.00 538 LYS A O 1
ATOM 4395 N N . VAL A 1 539 ? -22.083 17.527 51.230 1.00 82.44 539 VAL A N 1
ATOM 4396 C CA . VAL A 1 539 ? -21.368 16.526 52.039 1.00 82.44 539 VAL A CA 1
ATOM 4397 C C . VAL A 1 539 ? -21.980 16.396 53.439 1.00 82.44 539 VAL A C 1
ATOM 4399 O O . VAL A 1 539 ? -22.183 15.279 53.914 1.00 82.44 539 VAL A O 1
ATOM 4402 N N . GLU A 1 540 ? -22.324 17.504 54.100 1.00 82.56 540 GLU A N 1
ATOM 4403 C CA . GLU A 1 540 ? -23.013 17.492 55.400 1.00 82.56 540 GLU A CA 1
ATOM 4404 C C . GLU A 1 540 ? -24.375 16.795 55.320 1.00 82.56 540 GLU A C 1
ATOM 4406 O O . GLU A 1 540 ? -24.712 15.973 56.178 1.00 82.56 540 GLU A O 1
ATOM 4411 N N . TRP A 1 541 ? -25.138 17.077 54.266 1.00 85.06 541 TRP A N 1
ATOM 4412 C CA . TRP A 1 541 ? -26.417 16.429 54.000 1.00 85.06 541 TRP A CA 1
ATOM 4413 C C . TRP A 1 541 ? -26.264 14.918 53.761 1.00 85.06 541 TRP A C 1
ATOM 4415 O O . TRP A 1 541 ? -26.996 14.123 54.356 1.00 85.06 541 TRP A O 1
ATOM 4425 N N . VAL A 1 542 ? -25.262 14.494 52.984 1.00 81.50 542 VAL A N 1
ATOM 4426 C CA . VAL A 1 542 ? -24.950 13.069 52.798 1.00 81.50 542 VAL A CA 1
ATOM 4427 C C . VAL A 1 542 ? -24.533 12.400 54.102 1.00 81.50 542 VAL A C 1
ATOM 4429 O O . VAL A 1 542 ? -25.044 11.328 54.420 1.00 81.50 542 VAL A O 1
ATOM 4432 N N . ASN A 1 543 ? -23.689 13.038 54.914 1.00 80.56 543 ASN A N 1
ATOM 4433 C CA . ASN A 1 543 ? -23.320 12.521 56.235 1.00 80.56 543 ASN A CA 1
ATOM 4434 C C . ASN A 1 543 ? -24.545 12.356 57.152 1.00 80.56 543 ASN A C 1
ATOM 4436 O O . ASN A 1 543 ? -24.654 11.374 57.894 1.00 80.56 543 ASN A O 1
ATOM 4440 N N . PHE A 1 544 ? -25.503 13.283 57.085 1.00 82.75 544 PHE A N 1
ATOM 4441 C CA . PHE A 1 544 ? -26.768 13.179 57.810 1.00 82.75 544 PHE A CA 1
ATOM 4442 C C . PHE A 1 544 ? -27.640 12.013 57.320 1.00 82.75 544 PHE A C 1
ATOM 4444 O O . PHE A 1 544 ? -28.256 11.324 58.129 1.00 82.75 544 PHE A O 1
ATOM 4451 N N . ILE A 1 545 ? -27.685 11.756 56.014 1.00 81.00 545 ILE A N 1
ATOM 4452 C CA . ILE A 1 545 ? -28.453 10.639 55.452 1.00 81.00 545 ILE A CA 1
ATOM 4453 C C . ILE A 1 545 ? -27.815 9.296 55.780 1.00 81.00 545 ILE A C 1
ATOM 4455 O O . ILE A 1 545 ? -28.512 8.366 56.169 1.00 81.00 545 ILE A O 1
ATOM 4459 N N . LEU A 1 546 ? -26.494 9.185 55.648 1.00 75.62 546 LEU A N 1
ATOM 4460 C CA . LEU A 1 546 ? -25.775 7.932 55.871 1.00 75.62 546 LEU A CA 1
ATOM 4461 C C . LEU A 1 546 ? -25.719 7.516 57.348 1.00 75.62 546 LEU A C 1
ATOM 4463 O O . LEU A 1 546 ? -25.447 6.346 57.625 1.00 75.62 546 LEU A O 1
ATOM 4467 N N . SER A 1 547 ? -25.971 8.454 58.268 1.00 74.81 547 SER A N 1
ATOM 4468 C CA . SER A 1 547 ? -26.045 8.219 59.717 1.00 74.81 547 SER A CA 1
ATOM 4469 C C . SER A 1 547 ? -27.437 7.820 60.228 1.00 74.81 547 SER A C 1
ATOM 4471 O O . SER A 1 547 ? -27.561 7.474 61.406 1.00 74.81 547 SER A O 1
ATOM 4473 N N . LYS A 1 548 ? -28.462 7.840 59.367 1.00 61.56 548 LYS A N 1
ATOM 4474 C CA . LYS A 1 548 ? -29.757 7.185 59.604 1.00 61.56 548 LYS A CA 1
ATOM 4475 C C . LYS A 1 548 ? -29.702 5.723 59.174 1.00 61.56 548 LYS A C 1
ATOM 4477 O O . LYS A 1 548 ? -30.400 4.926 59.841 1.00 61.56 548 LYS A O 1
#

pLDDT: mean 71.27, std 15.01, range [27.47, 93.0]

Radius of gyration: 41.34 Å; chains: 1; bounding box: 79×47×133 Å

Foldseek 3Di:
DPPLLNCVQPVPDDQPPVSLLVLLVPDLPDDLVSVLSLVVSLLPDPDPSSNVSSLNNCLVNPDVSLVVSLLVCLVVVVDDPSSLVSVLSNCLVCVCAQLDPPHPAHPLSNLVSCLVCCPPPVCVVSSLSNLVVVVVVVVSVVPDPNPLVSLLSNLVSLQVCCVVPVDVSSLVSSLVSVVVHDLVSVVVCVVPDDVQSNLVSLLVVLDDVSSLVSLVSVVVSDDLVVLLVDQADDPCLVSLLVSCLVPVPRLSSLVSLLSHDDALVSLVVNLVSHDLEPSNLSNLVSSVVHYPNVSSLVSPLSNLVVPDPDADDPSNLVSVLVSCVPDPRDNLSCLLNLLVNLVVDDPVCVVSNVSSLVNCLDPVNLLSCLQSQNLQVQQDNQVLVSLQVSLCLQCCLVDPPDDDDSVLAHSHPVSLVVSVLELSSLSSQLSNLLHHGPDDLVSLVPHHHPDPNSVVSSVVNNLCVVQVCNDPVVCVGNDPDRPLDADDPSSLLVCLDPVNLVVCQVCVVNNVSNLVVLVPDPCVVVDDPVSVVSSVVSVVVSVVSNVD

Organism: Entamoeba histolytica (strain ATCC 30459 / HM-1:IMSS / ABRM) (NCBI:txid294381)

Sequence (548 aa):
MSSTVFEIIHSTTCLSTTKCKMISSLKNTLNQLEYTQLYHYYLNQENEMVHNELLHFFINNFNTNCLILIKQETDLKIESDKCVLLLLQIVLKEPSLVLCQSSLFSINDLFQVCSRHLLTKSLVDLIIQFITLLQSNKFLLNKVSIDELSFHCMIKSLYLLLLDSLDYSVFILFNQYLLLSPVELIASLFSHYNIDHLIQSTLLSKISDQCIQFLRILVTTLSNDFLEKYFSRSPLCDYLIESFFENPNNEVLITLLTYTQLSSSIAFQILKYLPPFYHCILLLPHLIHYIPKSSVIEYFQQVIFHLDRQTLDKNFIEILLSFNEESSLDISSIIPQIIKYIEDNDVEQIEQILKLIHLITLPQYYLSFLISGGLHVLLDYGCVDQLYSLLKCSLFDFIPNFHLNKNDIPSSFQQLQLSIDTTPSLAILWLSLLSEPLFSTDFISTIQPQDSIGSELLLSIQLHLKSNCTQQFPAILFGDTPFTGTLSYPFLDILLSEENEFLIQQNKELIIVSIQGILDDPSFTFLSFKEKQEFEIKVEWVNFILSK

Secondary structure (DSSP, 8-state):
---HHHHHHT--S---HHHHTTTTT--S---HHHHHHHHHHHHT---HHHHHHHHHHHHHS--HHHHHHHHHHHHTT---HHHHHHHHHHHHH-HHHHSSTT-SS-HHHHHHHHHHHTT-TTTHHHHHHHHHHHHHTHHHHTTS---HHHHHHHHHHHHHHHHHH--HHHHHHHHHHHTTS-HHHHHHHHTTS-HHHHHHHHHHT---HHHHHHHHHHHHHS-HHHHHHHHTT-TTHHHHHHHHHH-TT-HHHHHHHTTS---HHHHHHHHHH--S-GGGGGGHHHHTTTS-HHHHHHHHHHHHHT--SPPPPHHHHHHHHHHHTTS----GGGHHHHHHHHHHS-GGGHHHHHHHHHHHTSGGGHHHHHHTTTHHHHHHTT-HHHHHHHHHHHHHTTSTT----GGGS-SSHHHHHHTTTSHHHHHHHHHHTTS--SS-HHHHTT---SSHHHHHHHHHHHHHHHHT-TTSSHHHHS-SSSS-PPPPHHHHHHHSSGGGHHHHHHSHHHHHHHHHHHHH-GGGGGS-HHHHHHHHHHHHHHHHHHT-